Protein AF-0000000074258766 (afdb_homodimer)

Nearest PDB structures (foldseek):
  2ge3-assembly1_B  TM=8.008E-01  e=1.161E-14  Agrobacterium tumefaciens
  1yr0-assembly2_D  TM=7.603E-01  e=9.875E-13  Agrobacterium fabrum str. C58
  1vhs-assembly1_A  TM=7.770E-01  e=6.872E-12  Bacillus subtilis
  2j8n-assembly1_A  TM=7.450E-01  e=6.456E-12  Pseudomonas aeruginosa
  4j3g-assembly2_C  TM=7.418E-01  e=1.651E-11  Brucella abortus 2308

Structure (mmCIF, N/CA/C/O backbone):
data_AF-0000000074258766-model_v1
#
loop_
_entity.id
_entity.type
_entity.pdbx_description
1 polymer 'GNAT family N-acetyltransferase'
#
loop_
_atom_site.group_PDB
_atom_site.id
_atom_site.type_symbol
_atom_site.label_atom_id
_atom_site.label_alt_id
_atom_site.label_comp_id
_atom_site.label_asym_id
_atom_site.label_entity_id
_atom_site.label_seq_id
_atom_site.pdbx_PDB_ins_code
_atom_site.Cartn_x
_atom_site.Cartn_y
_atom_site.Cartn_z
_atom_site.occupancy
_atom_site.B_iso_or_equiv
_atom_site.auth_seq_id
_atom_site.auth_comp_id
_atom_site.auth_asym_id
_atom_site.auth_atom_id
_atom_site.pdbx_PDB_model_num
ATOM 1 N N . MET A 1 1 ? 14.023 29.953 5.438 1 20.39 1 MET A N 1
ATOM 2 C CA . MET A 1 1 ? 13.367 28.719 5.035 1 20.39 1 MET A CA 1
ATOM 3 C C . MET A 1 1 ? 14.32 27.531 5.184 1 20.39 1 MET A C 1
ATOM 5 O O . MET A 1 1 ? 15.219 27.344 4.363 1 20.39 1 MET A O 1
ATOM 9 N N . GLU A 1 2 ? 14.641 27.109 6.352 1 24.05 2 GLU A N 1
ATOM 10 C CA . GLU A 1 2 ? 15.797 26.328 6.801 1 24.05 2 GLU A CA 1
ATOM 11 C C . GLU A 1 2 ? 15.68 24.875 6.383 1 24.05 2 GLU A C 1
ATOM 13 O O . GLU A 1 2 ? 14.617 24.266 6.512 1 24.05 2 GLU A O 1
ATOM 18 N N . THR A 1 3 ? 16.234 24.438 5.297 1 26.34 3 THR A N 1
ATOM 19 C CA . THR A 1 3 ? 16.484 23.172 4.633 1 26.34 3 THR A CA 1
ATOM 20 C C . THR A 1 3 ? 16.531 22.031 5.648 1 26.34 3 THR A C 1
ATOM 22 O O . THR A 1 3 ? 17.344 22.047 6.57 1 26.34 3 THR A O 1
ATOM 25 N N . ILE A 1 4 ? 15.5 21.547 6.035 1 32.81 4 ILE A N 1
ATOM 26 C CA . ILE A 1 4 ? 15.805 20.516 7.023 1 32.81 4 ILE A CA 1
ATOM 27 C C . ILE A 1 4 ? 16.969 19.656 6.543 1 32.81 4 ILE A C 1
ATOM 29 O O . ILE A 1 4 ? 16.875 18.984 5.52 1 32.81 4 ILE A O 1
ATOM 33 N N . GLU A 1 5 ? 18.062 20 6.602 1 34.59 5 GLU A N 1
ATOM 34 C CA . GLU A 1 5 ? 19.375 19.438 6.332 1 34.59 5 GLU A CA 1
ATOM 35 C C . GLU A 1 5 ? 19.438 17.953 6.719 1 34.59 5 GLU A C 1
ATOM 37 O O . GLU A 1 5 ? 19.047 17.578 7.832 1 34.59 5 GLU A O 1
ATOM 42 N N . ARG A 1 6 ? 19.016 17 5.832 1 37.69 6 ARG A N 1
ATOM 43 C CA . ARG A 1 6 ? 19.547 15.695 6.23 1 37.69 6 ARG A CA 1
ATOM 44 C C . ARG A 1 6 ? 20.75 15.859 7.152 1 37.69 6 ARG A C 1
ATOM 46 O O . ARG A 1 6 ? 21.625 16.688 6.898 1 37.69 6 ARG A O 1
ATOM 53 N N . PRO A 1 7 ? 20.469 15.406 8.383 1 43.44 7 PRO A N 1
ATOM 54 C CA . PRO A 1 7 ? 21.656 15.641 9.219 1 43.44 7 PRO A CA 1
ATOM 55 C C . PRO A 1 7 ? 22.953 15.266 8.523 1 43.44 7 PRO A C 1
ATOM 57 O O . PRO A 1 7 ? 23 14.289 7.77 1 43.44 7 PRO A O 1
ATOM 60 N N . THR A 1 8 ? 23.531 16.094 7.758 1 48.19 8 THR A N 1
ATOM 61 C CA . THR A 1 8 ? 24.922 15.828 7.434 1 48.19 8 THR A CA 1
ATOM 62 C C . THR A 1 8 ? 25.672 15.297 8.648 1 48.19 8 THR A C 1
ATOM 64 O O . THR A 1 8 ? 25.797 15.992 9.664 1 48.19 8 THR A O 1
ATOM 67 N N . PHE A 1 9 ? 25.547 13.93 8.734 1 55.12 9 PHE A N 1
ATOM 68 C CA . PHE A 1 9 ? 26.25 13.359 9.883 1 55.12 9 PHE A CA 1
ATOM 69 C C . PHE A 1 9 ? 27.75 13.344 9.633 1 55.12 9 PHE A C 1
ATOM 71 O O . PHE A 1 9 ? 28.203 12.891 8.586 1 55.12 9 PHE A O 1
ATOM 78 N N . GLU A 1 10 ? 28.422 14.078 10.266 1 61.06 10 GLU A N 1
ATOM 79 C CA . GLU A 1 10 ? 29.875 14.078 10.227 1 61.06 10 GLU A CA 1
ATOM 80 C C . GLU A 1 10 ? 30.438 12.758 10.734 1 61.06 10 GLU A C 1
ATOM 82 O O . GLU A 1 10 ? 31.609 12.438 10.5 1 61.06 10 GLU A O 1
ATOM 87 N N . SER A 1 11 ? 29.578 11.922 11.422 1 72.25 11 SER A N 1
ATOM 88 C CA . SER A 1 11 ? 29.969 10.648 12.016 1 72.25 11 SER A CA 1
ATOM 89 C C . SER A 1 11 ? 29.141 9.5 11.461 1 72.25 11 SER A C 1
ATOM 91 O O . SER A 1 11 ? 27.922 9.617 11.336 1 72.25 11 SER A O 1
ATOM 93 N N . GLU A 1 12 ? 29.812 8.633 11.031 1 76.81 12 GLU A N 1
ATOM 94 C CA . GLU A 1 12 ? 29.141 7.434 10.539 1 76.81 12 GLU A CA 1
ATOM 95 C C . GLU A 1 12 ? 28.25 6.824 11.617 1 76.81 12 GLU A C 1
ATOM 97 O O . GLU A 1 12 ? 27.141 6.355 11.32 1 76.81 12 GLU A O 1
ATOM 102 N N . ALA A 1 13 ? 28.719 6.82 12.867 1 78.5 13 ALA A N 1
ATOM 103 C CA . ALA A 1 13 ? 27.922 6.281 13.969 1 78.5 13 ALA A CA 1
ATOM 104 C C . ALA A 1 13 ? 26.625 7.059 14.156 1 78.5 13 ALA A C 1
ATOM 106 O O . ALA A 1 13 ? 25.578 6.469 14.383 1 78.5 13 ALA A O 1
ATOM 107 N N . ARG A 1 14 ? 26.625 8.336 14.016 1 78 14 ARG A N 1
ATOM 108 C CA . ARG A 1 14 ? 25.438 9.172 14.164 1 78 14 ARG A CA 1
ATOM 109 C C . ARG A 1 14 ? 24.422 8.883 13.07 1 78 14 ARG A C 1
ATOM 111 O O . ARG A 1 14 ? 23.219 8.773 13.344 1 78 14 ARG A O 1
ATOM 118 N N . LYS A 1 15 ? 25 8.828 11.977 1 75 15 LYS A N 1
ATOM 119 C CA . LYS A 1 15 ? 24.156 8.492 10.828 1 75 15 LYS A CA 1
ATOM 120 C C . LYS A 1 15 ? 23.438 7.164 11.055 1 75 15 LYS A C 1
ATOM 122 O O . LYS A 1 15 ? 22.219 7.082 10.891 1 75 15 LYS A O 1
ATOM 127 N N . ARG A 1 16 ? 24.156 6.219 11.406 1 77.56 16 ARG A N 1
ATOM 128 C CA . ARG A 1 16 ? 23.594 4.887 11.617 1 77.56 16 ARG A CA 1
ATOM 129 C C . ARG A 1 16 ? 22.594 4.891 12.758 1 77.56 16 ARG A C 1
ATOM 131 O O . ARG A 1 16 ? 21.547 4.223 12.68 1 77.56 16 ARG A O 1
ATOM 138 N N . MET A 1 17 ? 22.906 5.641 13.867 1 76.69 17 MET A N 1
ATOM 139 C CA . MET A 1 17 ? 22 5.762 15.008 1 76.69 17 MET A CA 1
ATOM 140 C C . MET A 1 17 ? 20.656 6.348 14.594 1 76.69 17 MET A C 1
ATOM 142 O O . MET A 1 17 ? 19.609 5.785 14.906 1 76.69 17 MET A O 1
ATOM 146 N N . TYR A 1 18 ? 20.797 7.441 13.891 1 72.62 18 TYR A N 1
ATOM 147 C CA . TYR A 1 18 ? 19.562 8.109 13.453 1 72.62 18 TYR A CA 1
ATOM 148 C C . TYR A 1 18 ? 18.766 7.227 12.508 1 72.62 18 TYR A C 1
ATOM 150 O O . TYR A 1 18 ? 17.547 7.078 12.664 1 72.62 18 TYR A O 1
ATOM 158 N N . GLU A 1 19 ? 19.5 6.664 11.656 1 67.44 19 GLU A N 1
ATOM 159 C CA . GLU A 1 19 ? 18.844 5.828 10.648 1 67.44 19 GLU A CA 1
ATOM 160 C C . GLU A 1 19 ? 18.156 4.629 11.297 1 67.44 19 GLU A C 1
ATOM 162 O O . GLU A 1 19 ? 17.062 4.234 10.875 1 67.44 19 GLU A O 1
ATOM 167 N N . TYR A 1 20 ? 18.844 4.066 12.273 1 70.44 20 TYR A N 1
ATOM 168 C CA . TYR A 1 20 ? 18.234 2.934 12.969 1 70.44 20 TYR A CA 1
ATOM 169 C C . TYR A 1 20 ? 16.938 3.338 13.641 1 70.44 20 TYR A C 1
ATOM 171 O O . TYR A 1 20 ? 15.914 2.654 13.492 1 70.44 20 TYR A O 1
ATOM 179 N N . VAL A 1 21 ? 17 4.441 14.375 1 71.56 21 VAL A N 1
ATOM 180 C CA . VAL A 1 21 ? 15.805 4.891 15.078 1 71.56 21 VAL A CA 1
ATOM 181 C C . VAL A 1 21 ? 14.719 5.273 14.07 1 71.56 21 VAL A C 1
ATOM 183 O O . VAL A 1 21 ? 13.539 4.961 14.266 1 71.56 21 VAL A O 1
ATOM 186 N N . GLU A 1 22 ? 15.219 5.93 13.125 1 61.75 22 GLU A N 1
ATOM 187 C CA . GLU A 1 22 ? 14.297 6.363 12.078 1 61.75 22 GLU A CA 1
ATOM 188 C C . GLU A 1 22 ? 13.617 5.168 11.406 1 61.75 22 GLU A C 1
ATOM 190 O O . GLU A 1 22 ? 12.406 5.172 11.203 1 61.75 22 GLU A O 1
ATOM 195 N N . ARG A 1 23 ? 14.391 4.168 11.172 1 57.69 23 ARG A N 1
ATOM 196 C CA . ARG A 1 23 ? 13.93 2.961 10.492 1 57.69 23 ARG A CA 1
ATOM 197 C C . ARG A 1 23 ? 12.977 2.166 11.375 1 57.69 23 ARG A C 1
ATOM 199 O O . ARG A 1 23 ? 12.039 1.542 10.883 1 57.69 23 ARG A O 1
ATOM 206 N N . HIS A 1 24 ? 13.211 2.232 12.656 1 58.94 24 HIS A N 1
ATOM 207 C CA . HIS A 1 24 ? 12.477 1.389 13.594 1 58.94 24 HIS A CA 1
ATOM 208 C C . HIS A 1 24 ? 11.414 2.186 14.344 1 58.94 24 HIS A C 1
ATOM 210 O O . HIS A 1 24 ? 10.664 1.628 15.148 1 58.94 24 HIS A O 1
ATOM 216 N N . GLY A 1 25 ? 11.297 3.5 13.898 1 57.03 25 GLY A N 1
ATOM 217 C CA . GLY A 1 25 ? 10.406 4.395 14.617 1 57.03 25 GLY A CA 1
ATOM 218 C C . GLY A 1 25 ? 10.898 4.742 16 1 57.03 25 GLY A C 1
ATOM 219 O O . GLY A 1 25 ? 10.914 5.91 16.391 1 57.03 25 GLY A O 1
ATOM 220 N N . THR A 1 26 ? 11.133 3.695 16.672 1 63.62 26 THR A N 1
ATOM 221 C CA . THR A 1 26 ? 11.727 3.828 18 1 63.62 26 THR A CA 1
ATOM 222 C C . THR A 1 26 ? 12.82 2.785 18.203 1 63.62 26 THR A C 1
ATOM 224 O O . THR A 1 26 ? 12.922 1.822 17.438 1 63.62 26 THR A O 1
ATOM 227 N N . ALA A 1 27 ? 13.773 3.104 18.969 1 72.25 27 ALA A N 1
ATOM 228 C CA . ALA A 1 27 ? 14.773 2.127 19.406 1 72.25 27 ALA A CA 1
ATOM 229 C C . ALA A 1 27 ? 15.117 2.297 20.875 1 72.25 27 ALA A C 1
ATOM 231 O O . ALA A 1 27 ? 15.312 3.42 21.344 1 72.25 27 ALA A O 1
ATOM 232 N N . LYS A 1 28 ? 14.938 1.177 21.438 1 76.19 28 LYS A N 1
ATOM 233 C CA . LYS A 1 28 ? 15.484 1.252 22.797 1 76.19 28 LYS A CA 1
ATOM 234 C C . LYS A 1 28 ? 16.984 1.559 22.766 1 76.19 28 LYS A C 1
ATOM 236 O O . LYS A 1 28 ? 17.703 1.058 21.891 1 76.19 28 LYS A O 1
ATOM 241 N N . ARG A 1 29 ? 17.422 2.48 23.734 1 79.31 29 ARG A N 1
ATOM 242 C CA . ARG A 1 29 ? 18.797 2.924 23.781 1 79.31 29 ARG A CA 1
ATOM 243 C C . ARG A 1 29 ? 19.766 1.735 23.797 1 79.31 29 ARG A C 1
ATOM 245 O O . ARG A 1 29 ? 20.766 1.726 23.078 1 79.31 29 ARG A O 1
ATOM 252 N N . HIS A 1 30 ? 19.469 0.638 24.594 1 78 30 HIS A N 1
ATOM 253 C CA . HIS A 1 30 ? 20.391 -0.478 24.734 1 78 30 HIS A CA 1
ATOM 254 C C . HIS A 1 30 ? 20.422 -1.335 23.469 1 78 30 HIS A C 1
ATOM 256 O O . HIS A 1 30 ? 21.453 -1.898 23.125 1 78 30 HIS A O 1
ATOM 262 N N . VAL A 1 31 ? 19.328 -1.489 22.797 1 76.62 31 VAL A N 1
ATOM 263 C CA . VAL A 1 31 ? 19.266 -2.215 21.531 1 76.62 31 VAL A CA 1
ATOM 264 C C . VAL A 1 31 ? 20.094 -1.475 20.484 1 76.62 31 VAL A C 1
ATOM 266 O O . VAL A 1 31 ? 20.859 -2.092 19.734 1 76.62 31 VAL A O 1
ATOM 269 N N . LEU A 1 32 ? 19.875 -0.149 20.422 1 78.94 32 LEU A N 1
ATOM 270 C CA . LEU A 1 32 ? 20.578 0.67 19.453 1 78.94 32 LEU A CA 1
ATOM 271 C C . LEU A 1 32 ? 22.094 0.606 19.688 1 78.94 32 LEU A C 1
ATOM 273 O O . LEU A 1 32 ? 22.875 0.579 18.734 1 78.94 32 LEU A O 1
ATOM 277 N N . LEU A 1 33 ? 22.5 0.566 20.906 1 80.44 33 LEU A N 1
ATOM 278 C CA . LEU A 1 33 ? 23.906 0.435 21.266 1 80.44 33 LEU A CA 1
ATOM 279 C C . LEU A 1 33 ? 24.484 -0.881 20.75 1 80.44 33 LEU A C 1
ATOM 281 O O . LEU A 1 33 ? 25.594 -0.917 20.219 1 80.44 33 LEU A O 1
ATOM 285 N N . ASP A 1 34 ? 23.688 -1.931 20.75 1 78.44 34 ASP A N 1
ATOM 286 C CA . ASP A 1 34 ? 24.125 -3.242 20.297 1 78.44 34 ASP A CA 1
ATOM 287 C C . ASP A 1 34 ? 24.203 -3.291 18.766 1 78.44 34 ASP A C 1
ATOM 289 O O . ASP A 1 34 ? 25.109 -3.898 18.203 1 78.44 34 ASP A O 1
ATOM 293 N N . VAL A 1 35 ? 23.312 -2.594 18.172 1 76.56 35 VAL A N 1
ATOM 294 C CA . VAL A 1 35 ? 23.203 -2.617 16.719 1 76.56 35 VAL A CA 1
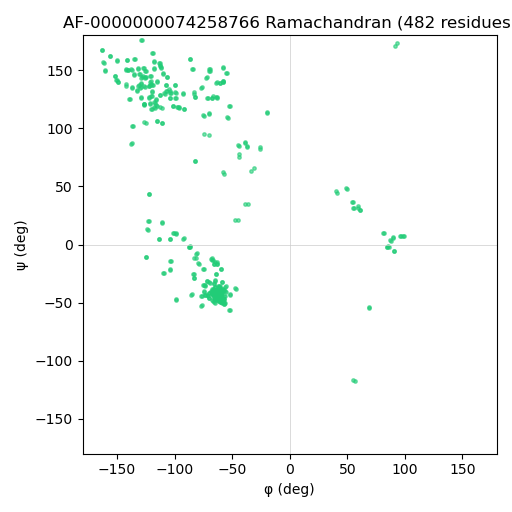ATOM 295 C C . VAL A 1 35 ? 24.344 -1.808 16.094 1 76.56 35 VAL A C 1
ATOM 297 O O . VAL A 1 35 ? 24.891 -2.195 15.062 1 76.56 35 VAL A O 1
ATOM 300 N N . LEU A 1 36 ? 24.703 -0.678 16.625 1 79.38 36 LEU A N 1
ATOM 301 C CA . LEU A 1 36 ? 25.656 0.264 16.031 1 79.38 36 LEU A CA 1
ATOM 302 C C . LEU A 1 36 ? 27.094 -0.172 16.297 1 79.38 36 LEU A C 1
ATOM 304 O O . LEU A 1 36 ? 28.016 0.266 15.602 1 79.38 36 LEU A O 1
ATOM 308 N N . SER A 1 37 ? 27.234 -1.239 17.156 1 77.44 37 SER A N 1
ATOM 309 C CA . SER A 1 37 ? 28.562 -1.758 17.484 1 77.44 37 SER A CA 1
ATOM 310 C C . SER A 1 37 ? 29.562 -0.625 17.688 1 77.44 37 SER A C 1
ATOM 312 O O . SER A 1 37 ? 30.656 -0.65 17.109 1 77.44 37 SER A O 1
ATOM 314 N N . VAL A 1 38 ? 29.312 0.449 18.375 1 81.69 38 VAL A N 1
ATOM 315 C CA . VAL A 1 38 ? 30.203 1.545 18.766 1 81.69 38 VAL A CA 1
ATOM 316 C C . VAL A 1 38 ? 30.391 1.537 20.281 1 81.69 38 VAL A C 1
ATOM 318 O O . VAL A 1 38 ? 29.688 0.835 21 1 81.69 38 VAL A O 1
ATOM 321 N N . SER A 1 39 ? 31.531 2.121 20.75 1 83.81 39 SER A N 1
ATOM 322 C CA . SER A 1 39 ? 31.75 2.205 22.188 1 83.81 39 SER A CA 1
ATOM 323 C C . SER A 1 39 ? 30.625 2.957 22.875 1 83.81 39 SER A C 1
ATOM 325 O O . SER A 1 39 ? 29.938 3.76 22.25 1 83.81 39 SER A O 1
ATOM 327 N N . SER A 1 40 ? 30.406 2.627 24.172 1 84.06 40 SER A N 1
ATOM 328 C CA . SER A 1 40 ? 29.391 3.307 24.953 1 84.06 40 SER A CA 1
ATOM 329 C C . SER A 1 40 ? 29.609 4.816 24.969 1 84.06 40 SER A C 1
ATOM 331 O O . SER A 1 40 ? 28.656 5.594 24.938 1 84.06 40 SER A O 1
ATOM 333 N N . GLU A 1 41 ? 30.844 5.188 25 1 83.5 41 GLU A N 1
ATOM 334 C CA . GLU A 1 41 ? 31.188 6.605 24.984 1 83.5 41 GLU A CA 1
ATOM 335 C C . GLU A 1 41 ? 30.812 7.262 23.672 1 83.5 41 GLU A C 1
ATOM 337 O O . GLU A 1 41 ? 30.219 8.344 23.656 1 83.5 41 GLU A O 1
ATOM 342 N N . GLU A 1 42 ? 31.188 6.645 22.578 1 83 42 GLU A N 1
ATOM 343 C CA . GLU A 1 42 ? 30.828 7.156 21.25 1 83 42 GLU A CA 1
ATOM 344 C C . GLU A 1 42 ? 29.312 7.199 21.078 1 83 42 GLU A C 1
ATOM 346 O O . GLU A 1 42 ? 28.781 8.172 20.531 1 83 42 GLU A O 1
ATOM 351 N N . PHE A 1 43 ? 28.672 6.172 21.531 1 87.5 43 PHE A N 1
ATOM 352 C CA . PHE A 1 43 ? 27.219 6.098 21.422 1 87.5 43 PHE A CA 1
ATOM 353 C C . PHE A 1 43 ? 26.562 7.285 22.125 1 87.5 43 PHE A C 1
ATOM 355 O O . PHE A 1 43 ? 25.703 7.949 21.547 1 87.5 43 PHE A O 1
ATOM 362 N N . ARG A 1 44 ? 26.984 7.527 23.344 1 84.69 44 ARG A N 1
ATOM 363 C CA . ARG A 1 44 ? 26.422 8.617 24.141 1 84.69 44 ARG A CA 1
ATOM 364 C C . ARG A 1 44 ? 26.672 9.969 23.469 1 84.69 44 ARG A C 1
ATOM 366 O O . ARG A 1 44 ? 25.781 10.82 23.422 1 84.69 44 ARG A O 1
ATOM 373 N N . ALA A 1 45 ? 27.844 10.141 23.016 1 83.94 45 ALA A N 1
ATOM 374 C CA . ALA A 1 45 ? 28.188 11.406 22.375 1 83.94 45 ALA A CA 1
ATOM 375 C C . ALA A 1 45 ? 27.344 11.648 21.141 1 83.94 45 ALA A C 1
ATOM 377 O O . ALA A 1 45 ? 26.797 12.742 20.953 1 83.94 45 ALA A O 1
ATOM 378 N N . GLU A 1 46 ? 27.234 10.609 20.328 1 82.81 46 GLU A N 1
ATOM 379 C CA . GLU A 1 46 ? 26.484 10.727 19.078 1 82.81 46 GLU A CA 1
ATOM 380 C C . GLU A 1 46 ? 25 10.891 19.359 1 82.81 46 GLU A C 1
ATOM 382 O O . GLU A 1 46 ? 24.312 11.648 18.672 1 82.81 46 GLU A O 1
ATOM 387 N N . LEU A 1 47 ? 24.5 10.156 20.328 1 83.75 47 LEU A N 1
ATOM 388 C CA . LEU A 1 47 ? 23.094 10.281 20.703 1 83.75 47 LEU A CA 1
ATOM 389 C C . LEU A 1 47 ? 22.797 11.68 21.234 1 83.75 47 LEU A C 1
ATOM 391 O O . LEU A 1 47 ? 21.766 12.273 20.875 1 83.75 47 LEU A O 1
ATOM 395 N N . ASP A 1 48 ? 23.641 12.156 22.078 1 80.94 48 ASP A N 1
ATOM 396 C CA . ASP A 1 48 ? 23.469 13.5 22.609 1 80.94 48 ASP A CA 1
ATOM 397 C C . ASP A 1 48 ? 23.422 14.547 21.5 1 80.94 48 ASP A C 1
ATOM 399 O O . ASP A 1 48 ? 22.625 15.484 21.562 1 80.94 48 ASP A O 1
ATOM 403 N N . LEU A 1 49 ? 24.25 14.344 20.531 1 75.31 49 LEU A N 1
ATOM 404 C CA . LEU A 1 49 ? 24.25 15.273 19.406 1 75.31 49 LEU A CA 1
ATOM 405 C C . LEU A 1 49 ? 22.938 15.195 18.625 1 75.31 49 LEU A C 1
ATOM 407 O O . LEU A 1 49 ? 22.375 16.219 18.25 1 75.31 49 LEU A O 1
ATOM 411 N N . LEU A 1 50 ? 22.547 14.016 18.406 1 76.12 50 LEU A N 1
ATOM 412 C CA . LEU A 1 50 ? 21.281 13.844 17.672 1 76.12 50 LEU A CA 1
ATOM 413 C C . LEU A 1 50 ? 20.125 14.461 18.438 1 76.12 50 LEU A C 1
ATOM 415 O O . LEU A 1 50 ? 19.219 15.055 17.844 1 76.12 50 LEU A O 1
ATOM 419 N N . LYS A 1 51 ? 20.172 14.344 19.734 1 74.94 51 LYS A N 1
ATOM 420 C CA . LYS A 1 51 ? 19.125 14.922 20.562 1 74.94 51 LYS A CA 1
ATOM 421 C C . LYS A 1 51 ? 19.203 16.438 20.609 1 74.94 51 LYS A C 1
ATOM 423 O O . LYS A 1 51 ? 18.203 17.141 20.484 1 74.94 51 LYS A O 1
ATOM 428 N N . SER A 1 52 ? 20.359 16.844 20.75 1 72.25 52 SER A N 1
ATOM 429 C CA . SER A 1 52 ? 20.562 18.297 20.828 1 72.25 52 SER A CA 1
ATOM 430 C C . SER A 1 52 ? 20.188 18.984 19.516 1 72.25 52 SER A C 1
ATOM 432 O O . SER A 1 52 ? 19.672 20.109 19.531 1 72.25 52 SER A O 1
ATOM 434 N N . LYS A 1 53 ? 20.375 18.234 18.484 1 64 53 LYS A N 1
ATOM 435 C CA . LYS A 1 53 ? 20.062 18.781 17.172 1 64 53 LYS A CA 1
ATOM 436 C C . LYS A 1 53 ? 18.594 18.562 16.828 1 64 53 LYS A C 1
ATOM 438 O O . LYS A 1 53 ? 18.141 18.922 15.734 1 64 53 LYS A O 1
ATOM 443 N N . GLY A 1 54 ? 17.891 17.938 17.656 1 62.06 54 GLY A N 1
ATOM 444 C CA . GLY A 1 54 ? 16.453 17.75 17.516 1 62.06 54 GLY A CA 1
ATOM 445 C C . GLY A 1 54 ? 16.094 16.594 16.594 1 62.06 54 GLY A C 1
ATOM 446 O O . GLY A 1 54 ? 14.961 16.5 16.125 1 62.06 54 GLY A O 1
ATOM 447 N N . TYR A 1 55 ? 17.094 15.859 16.266 1 65.88 55 TYR A N 1
ATOM 448 C CA . TYR A 1 55 ? 16.828 14.75 15.359 1 65.88 55 TYR A CA 1
ATOM 449 C C . TYR A 1 55 ? 16.156 13.594 16.094 1 65.88 55 TYR A C 1
ATOM 451 O O . TYR A 1 55 ? 15.297 12.906 15.539 1 65.88 55 TYR A O 1
ATOM 459 N N . LEU A 1 56 ? 16.672 13.289 17.266 1 69.88 56 LEU A N 1
ATOM 460 C CA . LEU A 1 56 ? 16.109 12.227 18.094 1 69.88 56 LEU A CA 1
ATOM 461 C C . LEU A 1 56 ? 15.672 12.758 19.453 1 69.88 56 LEU A C 1
ATOM 463 O O . LEU A 1 56 ? 16.219 13.75 19.938 1 69.88 56 LEU A O 1
ATOM 467 N N . GLU A 1 57 ? 14.602 12.297 19.875 1 72.62 57 GLU A N 1
ATOM 468 C CA . GLU A 1 57 ? 14.195 12.5 21.266 1 72.62 57 GLU A CA 1
ATOM 469 C C . GLU A 1 57 ? 14.141 11.18 22.016 1 72.62 57 GLU A C 1
ATOM 471 O O . GLU A 1 57 ? 14.086 10.109 21.422 1 72.62 57 GLU A O 1
ATOM 476 N N . GLU A 1 58 ? 14.594 11.227 23.297 1 71.94 58 GLU A N 1
ATOM 477 C CA . GLU A 1 58 ? 14.594 10.031 24.125 1 71.94 58 GLU A CA 1
ATOM 478 C C . GLU A 1 58 ? 13.586 10.156 25.266 1 71.94 58 GLU A C 1
ATOM 480 O O . GLU A 1 58 ? 13.578 11.156 26 1 71.94 58 GLU A O 1
ATOM 485 N N . GLU A 1 59 ? 12.617 9.195 25.188 1 66.69 59 GLU A N 1
ATOM 486 C CA . GLU A 1 59 ? 11.695 9.078 26.297 1 66.69 59 GLU A CA 1
ATOM 487 C C . GLU A 1 59 ? 11.734 7.676 26.906 1 66.69 59 GLU A C 1
ATOM 489 O O . GLU A 1 59 ? 11.469 6.691 26.203 1 66.69 59 GLU A O 1
ATOM 494 N N . GLY A 1 60 ? 12.062 7.566 28.266 1 66.19 60 GLY A N 1
ATOM 495 C CA . GLY A 1 60 ? 12.102 6.289 28.953 1 66.19 60 GLY A CA 1
ATOM 496 C C . GLY A 1 60 ? 13.086 5.309 28.344 1 66.19 60 GLY A C 1
ATOM 497 O O . GLY A 1 60 ? 12.805 4.113 28.25 1 66.19 60 GLY A O 1
ATOM 498 N N . GLY A 1 61 ? 14.07 5.828 27.844 1 73.88 61 GLY A N 1
ATOM 499 C CA . GLY A 1 61 ? 15.094 4.965 27.266 1 73.88 61 GLY A CA 1
ATOM 500 C C . GLY A 1 61 ? 14.805 4.586 25.828 1 73.88 61 GLY A C 1
ATOM 501 O O . GLY A 1 61 ? 15.555 3.82 25.219 1 73.88 61 GLY A O 1
ATOM 502 N N . THR A 1 62 ? 13.695 5.07 25.438 1 75.94 62 THR A N 1
ATOM 503 C CA . THR A 1 62 ? 13.344 4.801 24.047 1 75.94 62 THR A CA 1
ATOM 504 C C . THR A 1 62 ? 13.617 6.02 23.172 1 75.94 62 THR A C 1
ATOM 506 O O . THR A 1 62 ? 13.188 7.129 23.484 1 75.94 62 THR A O 1
ATOM 509 N N . LEU A 1 63 ? 14.523 5.816 22.188 1 74.25 63 LEU A N 1
ATOM 510 C CA . LEU A 1 63 ? 14.859 6.863 21.234 1 74.25 63 LEU A CA 1
ATOM 511 C C . LEU A 1 63 ? 13.836 6.91 20.094 1 74.25 63 LEU A C 1
ATOM 513 O O . LEU A 1 63 ? 13.352 5.867 19.656 1 74.25 63 LEU A O 1
ATOM 517 N N . ARG A 1 64 ? 13.367 8.141 19.875 1 66.62 64 ARG A N 1
ATOM 518 C CA . ARG A 1 64 ? 12.508 8.391 18.719 1 66.62 64 ARG A CA 1
ATOM 519 C C . ARG A 1 64 ? 13.055 9.523 17.859 1 66.62 64 ARG A C 1
ATOM 521 O O . ARG A 1 64 ? 13.812 10.367 18.344 1 66.62 64 ARG A O 1
ATOM 528 N N . VAL A 1 65 ? 12.875 9.375 16.578 1 58.19 65 VAL A N 1
ATOM 529 C CA . VAL A 1 65 ? 13.219 10.539 15.766 1 58.19 65 VAL A CA 1
ATOM 530 C C . VAL A 1 65 ? 12.477 11.766 16.281 1 58.19 65 VAL A C 1
ATOM 532 O O . VAL A 1 65 ? 11.258 11.734 16.469 1 58.19 65 VAL A O 1
ATOM 535 N N . ALA A 1 66 ? 13.234 12.602 16.859 1 53.28 66 ALA A N 1
ATOM 536 C CA . ALA A 1 66 ? 12.633 13.883 17.203 1 53.28 66 ALA A CA 1
ATOM 537 C C . ALA A 1 66 ? 12.055 14.578 15.969 1 53.28 66 ALA A C 1
ATOM 539 O O . ALA A 1 66 ? 12.781 14.836 15 1 53.28 66 ALA A O 1
ATOM 540 N N . LEU A 1 67 ? 11.102 13.992 15.289 1 47.41 67 LEU A N 1
ATOM 541 C CA . LEU A 1 67 ? 10.539 14.688 14.133 1 47.41 67 LEU A CA 1
ATOM 542 C C . LEU A 1 67 ? 10.586 16.203 14.336 1 47.41 67 LEU A C 1
ATOM 544 O O . LEU A 1 67 ? 9.883 16.734 15.188 1 47.41 67 LEU A O 1
ATOM 548 N N . ASP A 1 68 ? 11.625 16.75 14.391 1 46.59 68 ASP A N 1
ATOM 549 C CA . ASP A 1 68 ? 11.43 18.141 13.984 1 46.59 68 ASP A CA 1
ATOM 550 C C . ASP A 1 68 ? 10.617 18.234 12.695 1 46.59 68 ASP A C 1
ATOM 552 O O . ASP A 1 68 ? 11.18 18.359 11.609 1 46.59 68 ASP A O 1
ATOM 556 N N . ALA A 1 69 ? 9.852 17.156 12.367 1 50.22 69 ALA A N 1
ATOM 557 C CA . ALA A 1 69 ? 8.984 17.281 11.203 1 50.22 69 ALA A CA 1
ATOM 558 C C . ALA A 1 69 ? 8.406 18.688 11.102 1 50.22 69 ALA A C 1
ATOM 560 O O . ALA A 1 69 ? 7.398 18.906 10.422 1 50.22 69 ALA A O 1
ATOM 561 N N . GLY A 1 70 ? 9.172 19.5 11.477 1 53.66 70 GLY A N 1
ATOM 562 C CA . GLY A 1 70 ? 8.961 20.922 11.266 1 53.66 70 GLY A CA 1
ATOM 563 C C . GLY A 1 70 ? 8.234 21.594 12.414 1 53.66 70 GLY A C 1
ATOM 564 O O . GLY A 1 70 ? 7.953 20.953 13.438 1 53.66 70 GLY A O 1
ATOM 565 N N . SER A 1 71 ? 8.172 22.953 12.367 1 62.66 71 SER A N 1
ATOM 566 C CA . SER A 1 71 ? 7.711 24.031 13.227 1 62.66 71 SER A CA 1
ATOM 567 C C . SER A 1 71 ? 6.203 23.953 13.445 1 62.66 71 SER A C 1
ATOM 569 O O . SER A 1 71 ? 5.477 23.406 12.617 1 62.66 71 SER A O 1
ATOM 571 N N . VAL A 1 72 ? 5.859 23.953 14.672 1 76.25 72 VAL A N 1
ATOM 572 C CA . VAL A 1 72 ? 4.477 24.297 14.992 1 76.25 72 VAL A CA 1
ATOM 573 C C . VAL A 1 72 ? 4.113 25.625 14.328 1 76.25 72 VAL A C 1
ATOM 575 O O . VAL A 1 72 ? 4.836 26.609 14.469 1 76.25 72 VAL A O 1
ATOM 578 N N . GLU A 1 73 ? 3.143 25.5 13.492 1 86.12 73 GLU A N 1
ATOM 579 C CA . GLU A 1 73 ? 2.627 26.719 12.852 1 86.12 73 GLU A CA 1
ATOM 580 C C . GLU A 1 73 ? 1.264 27.094 13.422 1 86.12 73 GLU A C 1
ATOM 582 O O . GLU A 1 73 ? 0.397 26.234 13.602 1 86.12 73 GLU A O 1
ATOM 587 N N . GLU A 1 74 ? 1.208 28.344 13.734 1 90.06 74 GLU A N 1
ATOM 588 C CA . GLU A 1 74 ? -0.05 28.859 14.266 1 90.06 74 GLU A CA 1
ATOM 589 C C . GLU A 1 74 ? -0.763 29.734 13.242 1 90.06 74 GLU A C 1
ATOM 591 O O . GLU A 1 74 ? -0.127 30.531 12.555 1 90.06 74 GLU A O 1
ATOM 596 N N . TYR A 1 75 ? -2.082 29.484 13.203 1 91.44 75 TYR A N 1
ATOM 597 C CA . TYR A 1 75 ? -2.896 30.25 12.258 1 91.44 75 TYR A CA 1
ATOM 598 C C . TYR A 1 75 ? -4.137 30.812 12.938 1 91.44 75 TYR A C 1
ATOM 600 O O . TYR A 1 75 ? -4.59 30.281 13.953 1 91.44 75 TYR A O 1
ATOM 608 N N . GLU A 1 76 ? -4.543 31.953 12.352 1 91.25 76 GLU A N 1
ATOM 609 C CA . GLU A 1 76 ? -5.812 32.562 12.75 1 91.25 76 GLU A CA 1
ATOM 610 C C . GLU A 1 76 ? -6.711 32.812 11.539 1 91.25 76 GLU A C 1
ATOM 612 O O . GLU A 1 76 ? -6.273 33.375 10.539 1 91.25 76 GLU A O 1
ATOM 617 N N . ALA A 1 77 ? -7.84 32.219 11.562 1 87.5 77 ALA A N 1
ATOM 618 C CA . ALA A 1 77 ? -8.844 32.438 10.523 1 87.5 77 ALA A CA 1
ATOM 619 C C . ALA A 1 77 ? -10.172 32.875 11.125 1 87.5 77 ALA A C 1
ATOM 621 O O . ALA A 1 77 ? -10.953 32.031 11.594 1 87.5 77 ALA A O 1
ATOM 622 N N . GLY A 1 78 ? -10.422 34.094 10.977 1 86.06 78 GLY A N 1
ATOM 623 C CA . GLY A 1 78 ? -11.578 34.625 11.664 1 86.06 78 GLY A CA 1
ATOM 624 C C . GLY A 1 78 ? -11.531 34.406 13.164 1 86.06 78 GLY A C 1
ATOM 625 O O . GLY A 1 78 ? -10.578 34.812 13.828 1 86.06 78 GLY A O 1
ATOM 626 N N . ASP A 1 79 ? -12.562 33.625 13.594 1 87.38 79 ASP A N 1
ATOM 627 C CA . ASP A 1 79 ? -12.688 33.406 15.031 1 87.38 79 ASP A CA 1
ATOM 628 C C . ASP A 1 79 ? -12.086 32.062 15.43 1 87.38 79 ASP A C 1
ATOM 630 O O . ASP A 1 79 ? -12.25 31.609 16.562 1 87.38 79 ASP A O 1
ATOM 634 N N . VAL A 1 80 ? -11.445 31.547 14.469 1 91.56 80 VAL A N 1
ATOM 635 C CA . VAL A 1 80 ? -10.898 30.234 14.781 1 91.56 80 VAL A CA 1
ATOM 636 C C . VAL A 1 80 ? -9.375 30.281 14.742 1 91.56 80 VAL A C 1
ATOM 638 O O . VAL A 1 80 ? -8.781 30.781 13.781 1 91.56 80 VAL A O 1
ATOM 641 N N . GLU A 1 81 ? -8.766 29.859 15.883 1 94.94 81 GLU A N 1
ATOM 642 C CA . GLU A 1 81 ? -7.324 29.656 15.961 1 94.94 81 GLU A CA 1
ATOM 643 C C . GLU A 1 81 ? -6.965 28.172 15.898 1 94.94 81 GLU A C 1
ATOM 645 O O . GLU A 1 81 ? -7.586 27.359 16.578 1 94.94 81 GLU A O 1
ATOM 650 N N . PHE A 1 82 ? -6 27.906 15 1 95.62 82 PHE A N 1
ATOM 651 C CA . PHE A 1 82 ? -5.613 26.5 14.938 1 95.62 82 PHE A CA 1
ATOM 652 C C . PHE A 1 82 ? -4.105 26.359 14.75 1 95.62 82 PHE A C 1
ATOM 654 O O . PHE A 1 82 ? -3.432 27.328 14.375 1 95.62 82 PHE A O 1
ATOM 661 N N . THR A 1 83 ? -3.617 25.141 15.133 1 93.94 83 THR A N 1
ATOM 662 C CA . THR A 1 83 ? -2.199 24.812 15.062 1 93.94 83 THR A CA 1
ATOM 663 C C . THR A 1 83 ? -1.964 23.641 14.125 1 93.94 83 THR A C 1
ATOM 665 O O . THR A 1 83 ? -2.738 22.672 14.125 1 93.94 83 THR A O 1
ATOM 668 N N . ILE A 1 84 ? -0.899 23.75 13.289 1 93.75 84 ILE A N 1
ATOM 669 C CA . ILE A 1 84 ? -0.442 22.609 12.492 1 93.75 84 ILE A CA 1
ATOM 670 C C . ILE A 1 84 ? 0.935 22.156 12.977 1 93.75 84 ILE A C 1
ATOM 672 O O . ILE A 1 84 ? 1.854 22.984 13.094 1 93.75 84 ILE A O 1
ATOM 676 N N . ARG A 1 85 ? 1.023 20.891 13.234 1 89.94 85 ARG A N 1
ATOM 677 C CA . ARG A 1 85 ? 2.256 20.359 13.797 1 89.94 85 ARG A CA 1
ATOM 678 C C . ARG A 1 85 ? 2.398 18.875 13.484 1 89.94 85 ARG A C 1
ATOM 680 O O . ARG A 1 85 ? 1.429 18.219 13.086 1 89.94 85 ARG A O 1
ATOM 687 N N . PRO A 1 86 ? 3.6 18.391 13.617 1 87.56 86 PRO A N 1
ATOM 688 C CA . PRO A 1 86 ? 3.738 16.938 13.531 1 87.56 86 PRO A CA 1
ATOM 689 C C . PRO A 1 86 ? 2.895 16.203 14.57 1 87.56 86 PRO A C 1
ATOM 691 O O . PRO A 1 86 ? 2.758 16.656 15.703 1 87.56 86 PRO A O 1
ATOM 694 N N . ALA A 1 87 ? 2.326 15.117 14.078 1 89.94 87 ALA A N 1
ATOM 695 C CA . ALA A 1 87 ? 1.522 14.312 15 1 89.94 87 ALA A CA 1
ATOM 696 C C . ALA A 1 87 ? 2.4 13.617 16.031 1 89.94 87 ALA A C 1
ATOM 698 O O . ALA A 1 87 ? 3.57 13.328 15.773 1 89.94 87 ALA A O 1
ATOM 699 N N . ARG A 1 88 ? 1.79 13.414 17.156 1 82.06 88 ARG A N 1
ATOM 700 C CA . ARG A 1 88 ? 2.398 12.656 18.25 1 82.06 88 ARG A CA 1
ATOM 701 C C . ARG A 1 88 ? 1.565 11.422 18.594 1 82.06 88 ARG A C 1
ATOM 703 O O . ARG A 1 88 ? 0.419 11.305 18.156 1 82.06 88 ARG A O 1
ATOM 710 N N . GLN A 1 89 ? 2.258 10.562 19.344 1 82.12 89 GLN A N 1
ATOM 711 C CA . GLN A 1 89 ? 1.545 9.344 19.734 1 82.12 89 GLN A CA 1
ATOM 712 C C . GLN A 1 89 ? 0.285 9.68 20.531 1 82.12 89 GLN A C 1
ATOM 714 O O . GLN A 1 89 ? -0.728 8.984 20.406 1 82.12 89 GLN A O 1
ATOM 719 N N . ASP A 1 90 ? 0.325 10.727 21.266 1 86.06 90 ASP A N 1
ATOM 720 C CA . ASP A 1 90 ? -0.816 11.133 22.078 1 86.06 90 ASP A CA 1
ATOM 721 C C . ASP A 1 90 ? -1.987 11.57 21.203 1 86.06 90 ASP A C 1
ATOM 723 O O . ASP A 1 90 ? -3.117 11.688 21.688 1 86.06 90 ASP A O 1
ATOM 727 N N . ASP A 1 91 ? -1.743 11.773 19.969 1 91.44 91 ASP A N 1
ATOM 728 C CA . ASP A 1 91 ? -2.781 12.203 19.031 1 91.44 91 ASP A CA 1
ATOM 729 C C . ASP A 1 91 ? -3.52 11.016 18.438 1 91.44 91 ASP A C 1
ATOM 731 O O . ASP A 1 91 ? -4.477 11.18 17.672 1 91.44 91 ASP A O 1
ATOM 735 N N . PHE A 1 92 ? -3.127 9.859 18.797 1 89.62 92 PHE A N 1
ATOM 736 C CA . PHE A 1 92 ? -3.576 8.641 18.141 1 89.62 92 PHE A CA 1
ATOM 737 C C . PHE A 1 92 ? -5.098 8.586 18.078 1 89.62 92 PHE A C 1
ATOM 739 O O . PHE A 1 92 ? -5.68 8.484 17 1 89.62 92 PHE A O 1
ATOM 746 N N . GLU A 1 93 ? -5.746 8.68 19.172 1 93.94 93 GLU A N 1
ATOM 747 C CA . GLU A 1 93 ? -7.203 8.562 19.219 1 93.94 93 GLU A CA 1
ATOM 748 C C . GLU A 1 93 ? -7.867 9.688 18.422 1 93.94 93 GLU A C 1
ATOM 750 O O . GLU A 1 93 ? -8.805 9.445 17.656 1 93.94 93 GLU A O 1
ATOM 755 N N . GLY A 1 94 ? -7.398 10.875 18.609 1 96.31 94 GLY A N 1
ATOM 756 C CA . GLY A 1 94 ? -7.938 12.008 17.875 1 96.31 94 GLY A CA 1
ATOM 757 C C . GLY A 1 94 ? -7.762 11.883 16.375 1 96.31 94 GLY A C 1
ATOM 758 O O . GLY A 1 94 ? -8.641 12.281 15.602 1 96.31 94 GLY A O 1
ATOM 759 N N . LEU A 1 95 ? -6.656 11.367 16.062 1 95.88 95 LEU A N 1
ATOM 760 C CA . LEU A 1 95 ? -6.348 11.164 14.648 1 95.88 95 LEU A CA 1
ATOM 761 C C . LEU A 1 95 ? -7.293 10.133 14.031 1 95.88 95 LEU A C 1
ATOM 763 O O . LEU A 1 95 ? -7.891 10.391 12.984 1 95.88 95 LEU A O 1
ATOM 767 N N . VAL A 1 96 ? -7.438 9.016 14.672 1 95 96 VAL A N 1
ATOM 768 C CA . VAL A 1 96 ? -8.328 7.965 14.195 1 95 96 VAL A CA 1
ATOM 769 C C . VAL A 1 96 ? -9.758 8.5 14.109 1 95 96 VAL A C 1
ATOM 771 O O . VAL A 1 96 ? -10.453 8.273 13.109 1 95 96 VAL A O 1
ATOM 774 N N . ASP A 1 97 ? -10.141 9.227 15.055 1 95.44 97 ASP A N 1
ATOM 775 C CA . ASP A 1 97 ? -11.492 9.789 15.086 1 95.44 97 ASP A CA 1
ATOM 776 C C . ASP A 1 97 ? -11.711 10.758 13.938 1 95.44 97 ASP A C 1
ATOM 778 O O . ASP A 1 97 ? -12.758 10.75 13.289 1 95.44 97 ASP A O 1
ATOM 782 N N . ALA A 1 98 ? -10.758 11.594 13.734 1 97 98 ALA A N 1
ATOM 783 C CA . ALA A 1 98 ? -10.859 12.57 12.656 1 97 98 ALA A CA 1
ATOM 784 C C . ALA A 1 98 ? -10.984 11.867 11.305 1 97 98 ALA A C 1
ATOM 786 O O . ALA A 1 98 ? -11.82 12.25 10.477 1 97 98 ALA A O 1
ATOM 787 N N . ILE A 1 99 ? -10.156 10.898 11.094 1 96.25 99 ILE A N 1
ATOM 788 C CA . ILE A 1 99 ? -10.195 10.172 9.828 1 96.25 99 ILE A CA 1
ATOM 789 C C . ILE A 1 99 ? -11.547 9.492 9.664 1 96.25 99 ILE A C 1
ATOM 791 O O . ILE A 1 99 ? -12.156 9.562 8.594 1 96.25 99 ILE A O 1
ATOM 795 N N . ARG A 1 100 ? -12.047 8.93 10.688 1 93.75 100 ARG A N 1
ATOM 796 C CA . ARG A 1 100 ? -13.336 8.234 10.633 1 93.75 100 ARG A CA 1
ATOM 797 C C . ARG A 1 100 ? -14.469 9.211 10.367 1 93.75 100 ARG A C 1
ATOM 799 O O . ARG A 1 100 ? -15.406 8.906 9.625 1 93.75 100 ARG A O 1
ATOM 806 N N . ASP A 1 101 ? -14.383 10.281 10.969 1 94.75 101 ASP A N 1
ATOM 807 C CA . ASP A 1 101 ? -15.391 11.312 10.75 1 94.75 101 ASP A CA 1
ATOM 808 C C . ASP A 1 101 ? -15.438 11.734 9.281 1 94.75 101 ASP A C 1
ATOM 810 O O . ASP A 1 101 ? -16.516 11.805 8.688 1 94.75 101 ASP A O 1
ATOM 814 N N . VAL A 1 102 ? -14.328 11.961 8.742 1 95.31 102 VAL A N 1
ATOM 815 C CA . VAL A 1 102 ? -14.219 12.422 7.363 1 95.31 102 VAL A CA 1
ATOM 816 C C . VAL A 1 102 ? -14.695 11.328 6.414 1 95.31 102 VAL A C 1
ATOM 818 O O . VAL A 1 102 ? -15.445 11.594 5.473 1 95.31 102 VAL A O 1
ATOM 821 N N . THR A 1 103 ? -14.258 10.07 6.703 1 92.06 103 THR A N 1
ATOM 822 C CA . THR A 1 103 ? -14.57 8.977 5.793 1 92.06 103 THR A CA 1
ATOM 823 C C . THR A 1 103 ? -16.031 8.562 5.918 1 92.06 103 THR A C 1
ATOM 825 O O . THR A 1 103 ? -16.594 7.941 5.012 1 92.06 103 THR A O 1
ATOM 828 N N . ALA A 1 104 ? -16.672 8.867 6.996 1 88.12 104 ALA A N 1
ATOM 829 C CA . ALA A 1 104 ? -18.094 8.617 7.184 1 88.12 104 ALA A CA 1
ATOM 830 C C . ALA A 1 104 ? -18.938 9.562 6.34 1 88.12 104 ALA A C 1
ATOM 832 O O . ALA A 1 104 ? -20.016 9.203 5.883 1 88.12 104 ALA A O 1
ATOM 833 N N . GLU A 1 105 ? -18.438 10.703 6.141 1 85.5 105 GLU A N 1
ATOM 834 C CA . GLU A 1 105 ? -19.172 11.727 5.41 1 85.5 105 GLU A CA 1
ATOM 835 C C . GLU A 1 105 ? -18.969 11.586 3.902 1 85.5 105 GLU A C 1
ATOM 837 O O . GLU A 1 105 ? -19.906 11.766 3.121 1 85.5 105 GLU A O 1
ATOM 842 N N . GLU A 1 106 ? -17.766 11.359 3.525 1 83.94 106 GLU A N 1
ATOM 843 C CA . GLU A 1 106 ? -17.406 11.203 2.119 1 83.94 106 GLU A CA 1
ATOM 844 C C . GLU A 1 106 ? -16.609 9.93 1.889 1 83.94 106 GLU A C 1
ATOM 846 O O . GLU A 1 106 ? -15.836 9.508 2.754 1 83.94 106 GLU A O 1
ATOM 851 N N . THR A 1 107 ? -16.891 9.367 0.75 1 86.56 107 THR A N 1
ATOM 852 C CA . THR A 1 107 ? -16.141 8.141 0.449 1 86.56 107 THR A CA 1
ATOM 853 C C . THR A 1 107 ? -14.68 8.453 0.17 1 86.56 107 THR A C 1
ATOM 855 O O . THR A 1 107 ? -14.359 9.148 -0.8 1 86.56 107 THR A O 1
ATOM 858 N N . TYR A 1 108 ? -13.867 8.039 1.01 1 89.94 108 TYR A N 1
ATOM 859 C CA . TYR A 1 108 ? -12.43 8.234 0.965 1 89.94 108 TYR A CA 1
ATOM 860 C C . TYR A 1 108 ? -11.688 6.961 1.344 1 89.94 108 TYR A C 1
ATOM 862 O O . TYR A 1 108 ? -11.234 6.812 2.48 1 89.94 108 TYR A O 1
ATOM 870 N N . VAL A 1 109 ? -11.438 6.105 0.391 1 86.94 109 VAL A N 1
ATOM 871 C CA . VAL A 1 109 ? -11.023 4.727 0.616 1 86.94 109 VAL A CA 1
ATOM 872 C C . VAL A 1 109 ? -9.594 4.703 1.161 1 86.94 109 VAL A C 1
ATOM 874 O O . VAL A 1 109 ? -9.305 3.992 2.127 1 86.94 109 VAL A O 1
ATOM 877 N N . VAL A 1 110 ? -8.719 5.465 0.551 1 88.88 110 VAL A N 1
ATOM 878 C CA . VAL A 1 110 ? -7.324 5.461 0.974 1 88.88 110 VAL A CA 1
ATOM 879 C C . VAL A 1 110 ? -7.223 5.902 2.434 1 88.88 110 VAL A C 1
ATOM 881 O O . VAL A 1 110 ? -6.5 5.293 3.225 1 88.88 110 VAL A O 1
ATOM 884 N N . ALA A 1 111 ? -7.977 6.902 2.83 1 91.38 111 ALA A N 1
ATOM 885 C CA . 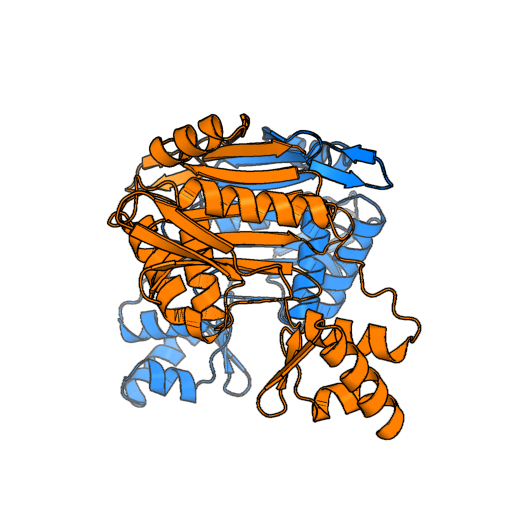ALA A 1 111 ? -7.957 7.387 4.207 1 91.38 111 ALA A CA 1
ATOM 886 C C . ALA A 1 111 ? -8.508 6.336 5.168 1 91.38 111 ALA A C 1
ATOM 888 O O . ALA A 1 111 ? -8 6.176 6.281 1 91.38 111 ALA A O 1
ATOM 889 N N . GLU A 1 112 ? -9.5 5.668 4.762 1 89.06 112 GLU A N 1
ATOM 890 C CA . GLU A 1 112 ? -10.047 4.594 5.586 1 89.06 112 GLU A CA 1
ATOM 891 C C . GLU A 1 112 ? -9 3.514 5.855 1 89.06 112 GLU A C 1
ATOM 893 O O . GLU A 1 112 ? -8.906 3.002 6.969 1 89.06 112 GLU A O 1
ATOM 898 N N . SER A 1 113 ? -8.281 3.176 4.824 1 87.19 113 SER A N 1
ATOM 899 C CA . SER A 1 113 ? -7.219 2.189 4.973 1 87.19 113 SER A CA 1
ATOM 900 C C . SER A 1 113 ? -6.16 2.662 5.965 1 87.19 113 SER A C 1
ATOM 902 O O . SER A 1 113 ? -5.621 1.862 6.734 1 87.19 113 SER A O 1
ATOM 904 N N . ILE A 1 114 ? -5.906 3.906 5.965 1 88.94 114 ILE A N 1
ATOM 905 C CA . ILE A 1 114 ? -4.91 4.473 6.867 1 88.94 114 ILE A CA 1
ATOM 906 C C . ILE A 1 114 ? -5.395 4.359 8.312 1 88.94 114 ILE A C 1
ATOM 908 O O . ILE A 1 114 ? -4.621 4.004 9.203 1 88.94 114 ILE A O 1
ATOM 912 N N . ALA A 1 115 ? -6.676 4.645 8.555 1 88.88 115 ALA A N 1
ATOM 913 C CA . ALA A 1 115 ? -7.23 4.504 9.898 1 88.88 115 ALA A CA 1
ATOM 914 C C . ALA A 1 115 ? -7.094 3.07 10.398 1 88.88 115 ALA A C 1
ATOM 916 O O . ALA A 1 115 ? -6.707 2.842 11.547 1 88.88 115 ALA A O 1
ATOM 917 N N . GLU A 1 116 ? -7.355 2.15 9.547 1 83.44 116 GLU A N 1
ATOM 918 C CA . GLU A 1 116 ? -7.254 0.744 9.922 1 83.44 116 GLU A CA 1
ATOM 919 C C . GLU A 1 116 ? -5.805 0.351 10.203 1 83.44 116 GLU A C 1
ATOM 921 O O . GLU A 1 116 ? -5.535 -0.449 11.102 1 83.44 116 GLU A O 1
ATOM 926 N N . GLN A 1 117 ? -4.941 0.864 9.445 1 83.25 117 GLN A N 1
ATOM 927 C CA . GLN A 1 117 ? -3.523 0.595 9.656 1 83.25 117 GLN A CA 1
ATOM 928 C C . GLN A 1 117 ? -3.057 1.147 11 1 83.25 117 GLN A C 1
ATOM 930 O O . GLN A 1 117 ? -2.289 0.497 11.719 1 83.25 117 GLN A O 1
ATOM 935 N N . LEU A 1 118 ? -3.484 2.328 11.281 1 83 118 LEU A N 1
ATOM 936 C CA . LEU A 1 118 ? -3.166 2.932 12.57 1 83 118 LEU A CA 1
ATOM 937 C C . LEU A 1 118 ? -3.641 2.045 13.719 1 83 118 LEU A C 1
ATOM 939 O O . LEU A 1 118 ? -2.889 1.78 14.656 1 83 118 LEU A O 1
ATOM 943 N N . LEU A 1 119 ? -4.82 1.606 13.602 1 80.44 119 LEU A N 1
ATOM 944 C CA . LEU A 1 119 ? -5.414 0.79 14.656 1 80.44 119 LEU A CA 1
ATOM 945 C C . LEU A 1 119 ? -4.676 -0.538 14.797 1 80.44 119 LEU A C 1
ATOM 947 O O . LEU A 1 119 ? -4.48 -1.03 15.906 1 80.44 119 LEU A O 1
ATOM 951 N N . TYR A 1 120 ? -4.27 -1.015 13.688 1 73.62 120 TYR A N 1
ATOM 952 C CA . TYR A 1 120 ? -3.588 -2.303 13.695 1 73.62 120 TYR A CA 1
ATOM 953 C C . TYR A 1 120 ? -2.18 -2.17 14.266 1 73.62 120 TYR A C 1
ATOM 955 O O . TYR A 1 120 ? -1.736 -3.014 15.047 1 73.62 120 TYR A O 1
ATOM 963 N N . GLU A 1 121 ? -1.532 -1.136 13.828 1 72.38 121 GLU A N 1
ATOM 964 C CA . GLU A 1 121 ? -0.13 -0.968 14.195 1 72.38 121 GLU A CA 1
ATOM 965 C C . GLU A 1 121 ? 0.004 -0.306 15.57 1 72.38 121 GLU A C 1
ATOM 967 O O . GLU A 1 121 ? 1.053 -0.399 16.203 1 72.38 121 GLU A O 1
ATOM 972 N N . ASP A 1 122 ? -0.955 0.384 15.883 1 73.69 122 ASP A N 1
ATOM 973 C CA . ASP A 1 122 ? -1.03 1.075 17.172 1 73.69 122 ASP A CA 1
ATOM 974 C C . ASP A 1 122 ? 0.11 2.08 17.312 1 73.69 122 ASP A C 1
ATOM 976 O O . ASP A 1 122 ? 0.682 2.221 18.406 1 73.69 122 ASP A O 1
ATOM 980 N N . THR A 1 123 ? 0.536 2.602 16.203 1 74 123 THR A N 1
ATOM 981 C CA . THR A 1 123 ? 1.586 3.613 16.188 1 74 123 THR A CA 1
ATOM 982 C C . THR A 1 123 ? 1.308 4.672 15.125 1 74 123 THR A C 1
ATOM 984 O O . THR A 1 123 ? 0.865 4.352 14.023 1 74 123 THR A O 1
ATOM 987 N N . VAL A 1 124 ? 1.513 5.926 15.5 1 76.81 124 VAL A N 1
ATOM 988 C CA . VAL A 1 124 ? 1.224 7.043 14.609 1 76.81 124 VAL A CA 1
ATOM 989 C C . VAL A 1 124 ? 2.318 7.16 13.547 1 76.81 124 VAL A C 1
ATOM 991 O O . VAL A 1 124 ? 2.027 7.234 12.352 1 76.81 124 VAL A O 1
ATOM 994 N N . THR A 1 125 ? 3.559 7.207 14.023 1 69.81 125 THR A N 1
ATOM 995 C CA . THR A 1 125 ? 4.672 7.312 13.094 1 69.81 125 THR A CA 1
ATOM 996 C C . THR A 1 125 ? 5.395 5.977 12.953 1 69.81 125 THR A C 1
ATOM 998 O O . THR A 1 125 ? 5.516 5.227 13.922 1 69.81 125 THR A O 1
ATOM 1001 N N . ARG A 1 126 ? 5.605 5.668 11.586 1 66.38 126 ARG A N 1
ATOM 1002 C CA . ARG A 1 126 ? 6.316 4.43 11.305 1 66.38 126 ARG A CA 1
ATOM 1003 C C . ARG A 1 126 ? 7.477 4.672 10.344 1 66.38 126 ARG A C 1
ATOM 1005 O O . ARG A 1 126 ? 7.352 5.449 9.391 1 66.38 126 ARG A O 1
ATOM 1012 N N . HIS A 1 127 ? 8.562 4.062 10.727 1 59.81 127 HIS A N 1
ATOM 1013 C CA . HIS A 1 127 ? 9.727 4.055 9.836 1 59.81 127 HIS A CA 1
ATOM 1014 C C . HIS A 1 127 ? 10.375 2.676 9.797 1 59.81 127 HIS A C 1
ATOM 1016 O O . HIS A 1 127 ? 10.922 2.213 10.797 1 59.81 127 HIS A O 1
ATOM 1022 N N . ASN A 1 128 ? 10.047 1.983 8.68 1 57.44 128 ASN A N 1
ATOM 1023 C CA . ASN A 1 128 ? 10.742 0.716 8.484 1 57.44 128 ASN A CA 1
ATOM 1024 C C . ASN A 1 128 ? 11.367 0.625 7.094 1 57.44 128 ASN A C 1
ATOM 1026 O O . ASN A 1 128 ? 11.359 1.6 6.34 1 57.44 128 ASN A O 1
ATOM 1030 N N . THR A 1 129 ? 12.07 -0.414 6.84 1 55.25 129 THR A N 1
ATOM 1031 C CA . THR A 1 129 ? 12.805 -0.593 5.594 1 55.25 129 THR A CA 1
ATOM 1032 C C . THR A 1 129 ? 11.852 -0.645 4.406 1 55.25 129 THR A C 1
ATOM 1034 O O . THR A 1 129 ? 12.273 -0.485 3.258 1 55.25 129 THR A O 1
ATOM 1037 N N . VAL A 1 130 ? 10.562 -0.868 4.668 1 60.22 130 VAL A N 1
ATOM 1038 C CA . VAL A 1 130 ? 9.586 -1.04 3.596 1 60.22 130 VAL A CA 1
ATOM 1039 C C . VAL A 1 130 ? 8.836 0.27 3.361 1 60.22 130 VAL A C 1
ATOM 1041 O O . VAL A 1 130 ? 8.68 0.708 2.219 1 60.22 130 VAL A O 1
ATOM 1044 N N . GLU A 1 131 ? 8.43 0.797 4.465 1 67.94 131 GLU A N 1
ATOM 1045 C CA . GLU A 1 131 ? 7.566 1.972 4.371 1 67.94 131 GLU A CA 1
ATOM 1046 C C . GLU A 1 131 ? 7.738 2.881 5.586 1 67.94 131 GLU A C 1
ATOM 1048 O O . GLU A 1 131 ? 7.965 2.404 6.699 1 67.94 131 GLU A O 1
ATOM 1053 N N . SER A 1 132 ? 7.688 4.176 5.242 1 73.38 132 SER A N 1
ATOM 1054 C CA . SER A 1 132 ? 7.609 5.199 6.281 1 73.38 132 SER A CA 1
ATOM 1055 C C . SER A 1 132 ? 6.363 6.062 6.113 1 73.38 132 SER A C 1
ATOM 1057 O O . SER A 1 132 ? 5.805 6.145 5.02 1 73.38 132 SER A O 1
ATOM 1059 N N . ARG A 1 133 ? 5.848 6.434 7.27 1 84.69 133 ARG A N 1
ATOM 1060 C CA . ARG A 1 133 ? 4.719 7.352 7.18 1 84.69 133 ARG A CA 1
ATOM 1061 C C . ARG A 1 133 ? 4.855 8.492 8.18 1 84.69 133 ARG A C 1
ATOM 1063 O O . ARG A 1 133 ? 5.414 8.312 9.266 1 84.69 133 ARG A O 1
ATOM 1070 N N . LEU A 1 134 ? 4.367 9.602 7.727 1 84.19 134 LEU A N 1
ATOM 1071 C CA . LEU A 1 134 ? 4.391 10.836 8.508 1 84.19 134 LEU A CA 1
ATOM 1072 C C . LEU A 1 134 ? 3.006 11.469 8.562 1 84.19 134 LEU A C 1
ATOM 1074 O O . LEU A 1 134 ? 2.281 11.484 7.566 1 84.19 134 LEU A O 1
ATOM 1078 N N . PHE A 1 135 ? 2.707 11.969 9.859 1 92.38 135 PHE A N 1
ATOM 1079 C CA . PHE A 1 135 ? 1.454 12.695 10.008 1 92.38 135 PHE A CA 1
ATOM 1080 C C . PHE A 1 135 ? 1.712 14.117 10.5 1 92.38 135 PHE A C 1
ATOM 1082 O O . PHE A 1 135 ? 2.555 14.336 11.375 1 92.38 135 PHE A O 1
ATOM 1089 N N . PHE A 1 136 ? 1.003 15.023 9.914 1 92.94 136 PHE A N 1
ATOM 1090 C CA . PHE A 1 136 ? 0.739 16.312 10.531 1 92.94 136 PHE A CA 1
ATOM 1091 C C . PHE A 1 136 ? -0.726 16.438 10.938 1 92.94 136 PHE A C 1
ATOM 1093 O O . PHE A 1 136 ? -1.609 15.922 10.25 1 92.94 136 PHE A O 1
ATOM 1100 N N . VAL A 1 137 ? -0.915 17.172 12.062 1 96.69 137 VAL A N 1
ATOM 1101 C CA . VAL A 1 137 ? -2.289 17.359 12.516 1 96.69 137 VAL A CA 1
ATOM 1102 C C . VAL A 1 137 ? -2.596 18.844 12.656 1 96.69 137 VAL A C 1
ATOM 1104 O O . VAL A 1 137 ? -1.691 19.656 12.891 1 96.69 137 VAL A O 1
ATOM 1107 N N . ALA A 1 138 ? -3.797 19.188 12.453 1 97.62 138 ALA A N 1
ATOM 1108 C CA . ALA A 1 138 ? -4.363 20.469 12.852 1 97.62 138 ALA A CA 1
ATOM 1109 C C . ALA A 1 138 ? -5.148 20.344 14.148 1 97.62 138 ALA A C 1
ATOM 1111 O O . ALA A 1 138 ? -5.977 19.453 14.305 1 97.62 138 ALA A O 1
ATOM 1112 N N . THR A 1 139 ? -4.859 21.25 15.07 1 96.62 139 THR A N 1
ATOM 1113 C CA . THR A 1 139 ? -5.57 21.219 16.344 1 96.62 139 THR A CA 1
ATOM 1114 C C . THR A 1 139 ? -6.281 22.562 16.594 1 96.62 139 THR A C 1
ATOM 1116 O O . THR A 1 139 ? -5.754 23.625 16.25 1 96.62 139 THR A O 1
ATOM 1119 N N . VAL A 1 140 ? -7.504 22.438 17.047 1 96.5 140 VAL A N 1
ATOM 1120 C CA . VAL A 1 140 ? -8.281 23.547 17.578 1 96.5 140 VAL A CA 1
ATOM 1121 C C . VAL A 1 140 ? -8.578 23.328 19.062 1 96.5 140 VAL A C 1
ATOM 1123 O O . VAL A 1 140 ? -9.141 22.312 19.438 1 96.5 140 VAL A O 1
ATOM 1126 N N . ASP A 1 141 ? -8.133 24.203 19.891 1 93.62 141 ASP A N 1
ATOM 1127 C CA . ASP A 1 141 ? -8.273 24.078 21.344 1 93.62 141 ASP A CA 1
ATOM 1128 C C . ASP A 1 141 ? -7.68 22.766 21.828 1 93.62 141 ASP A C 1
ATOM 1130 O O . ASP A 1 141 ? -8.289 22.062 22.641 1 93.62 141 ASP A O 1
ATOM 1134 N N . GLY A 1 142 ? -6.656 22.312 21.125 1 92.12 142 GLY A N 1
ATOM 1135 C CA . GLY A 1 142 ? -5.902 21.141 21.547 1 92.12 142 GLY A CA 1
ATOM 1136 C C . GLY A 1 142 ? -6.445 19.844 20.984 1 92.12 142 GLY A C 1
ATOM 1137 O O . GLY A 1 142 ? -5.824 18.797 21.141 1 92.12 142 GLY A O 1
ATOM 1138 N N . GLU A 1 143 ? -7.543 19.953 20.312 1 96.38 143 GLU A N 1
ATOM 1139 C CA . GLU A 1 143 ? -8.164 18.75 19.766 1 96.38 143 GLU A CA 1
ATOM 1140 C C . GLU A 1 143 ? -7.836 18.578 18.281 1 96.38 143 GLU A C 1
ATOM 1142 O O . GLU A 1 143 ? -7.891 19.547 17.516 1 96.38 143 GLU A O 1
ATOM 1147 N N . VAL A 1 144 ? -7.523 17.344 17.922 1 97.75 144 VAL A N 1
ATOM 1148 C CA . VAL A 1 144 ? -7.23 17.062 16.531 1 97.75 144 VAL A CA 1
ATOM 1149 C C . VAL A 1 144 ? -8.5 17.219 15.688 1 97.75 144 VAL A C 1
ATOM 1151 O O . VAL A 1 144 ? -9.531 16.609 15.992 1 97.75 144 VAL A O 1
ATOM 1154 N N . THR A 1 145 ? -8.406 18.047 14.625 1 97.88 145 THR A N 1
ATOM 1155 C CA . THR A 1 145 ? -9.578 18.297 13.797 1 97.88 145 THR A CA 1
ATOM 1156 C C . THR A 1 145 ? -9.289 17.969 12.336 1 97.88 145 THR A C 1
ATOM 1158 O O . THR A 1 145 ? -10.203 17.953 11.508 1 97.88 145 THR A O 1
ATOM 1161 N N . GLY A 1 146 ? -8.055 17.734 11.992 1 98.31 146 GLY A N 1
ATOM 1162 C CA . GLY A 1 146 ? -7.637 17.406 10.641 1 98.31 146 GLY A CA 1
ATOM 1163 C C . GLY A 1 146 ? -6.25 16.797 10.586 1 98.31 146 GLY A C 1
ATOM 1164 O O . GLY A 1 146 ? -5.508 16.828 11.57 1 98.31 146 GLY A O 1
ATOM 1165 N N . TRP A 1 147 ? -5.938 16.234 9.391 1 98.12 147 TRP A N 1
ATOM 1166 C CA . TRP A 1 147 ? -4.629 15.609 9.242 1 98.12 147 TRP A CA 1
ATOM 1167 C C . TRP A 1 147 ? -4.133 15.703 7.805 1 98.12 147 TRP A C 1
ATOM 1169 O O . TRP A 1 147 ? -4.922 15.945 6.887 1 98.12 147 TRP A O 1
ATOM 1179 N N . THR A 1 148 ? -2.906 15.586 7.652 1 97.44 148 THR A N 1
ATOM 1180 C CA . THR A 1 148 ? -2.285 15.133 6.414 1 97.44 148 THR A CA 1
ATOM 1181 C C . THR A 1 148 ? -1.266 14.031 6.695 1 97.44 148 THR A C 1
ATOM 1183 O O . THR A 1 148 ? -0.637 14.016 7.754 1 97.44 148 THR A O 1
ATOM 1186 N N . HIS A 1 149 ? -1.205 13.188 5.777 1 94.31 149 HIS A N 1
ATOM 1187 C CA . HIS A 1 149 ? -0.388 11.984 5.875 1 94.31 149 HIS A CA 1
ATOM 1188 C C . HIS A 1 149 ? 0.464 11.797 4.621 1 94.31 149 HIS A C 1
ATOM 1190 O O . HIS A 1 149 ? -0.002 12.039 3.508 1 94.31 149 HIS A O 1
ATOM 1196 N N . LEU A 1 150 ? 1.72 11.438 4.824 1 90.88 150 LEU A N 1
ATOM 1197 C CA . LEU A 1 150 ? 2.588 11.039 3.721 1 90.88 150 LEU A CA 1
ATOM 1198 C C . LEU A 1 150 ? 3.037 9.594 3.875 1 90.88 150 LEU A C 1
ATOM 1200 O O . LEU A 1 150 ? 3.602 9.219 4.906 1 90.88 150 LEU A O 1
ATOM 1204 N N . ASP A 1 151 ? 2.656 8.797 2.924 1 90.38 151 ASP A N 1
ATOM 1205 C CA . ASP A 1 151 ? 3.178 7.438 2.814 1 90.38 151 ASP A CA 1
ATOM 1206 C C . ASP A 1 151 ? 4.41 7.395 1.913 1 90.38 151 ASP A C 1
ATOM 1208 O O . ASP A 1 151 ? 4.34 7.754 0.737 1 90.38 151 ASP A O 1
ATOM 1212 N N . LEU A 1 152 ? 5.516 7.016 2.539 1 79.38 152 LEU A N 1
ATOM 1213 C CA . LEU A 1 152 ? 6.82 7.137 1.897 1 79.38 152 LEU A CA 1
ATOM 1214 C C . LEU A 1 152 ? 7.391 5.766 1.561 1 79.38 152 LEU A C 1
ATOM 1216 O O . LEU A 1 152 ? 7.77 5.008 2.457 1 79.38 152 LEU A O 1
ATOM 1220 N N . PRO A 1 153 ? 7.328 5.418 0.248 1 74.56 153 PRO A N 1
ATOM 1221 C CA . PRO A 1 153 ? 7.953 4.141 -0.105 1 74.56 153 PRO A CA 1
ATOM 1222 C C . PRO A 1 153 ? 9.461 4.133 0.149 1 74.56 153 PRO A C 1
ATOM 1224 O O . PRO A 1 153 ? 10.125 5.156 -0.026 1 74.56 153 PRO A O 1
ATOM 1227 N N . GLN A 1 154 ? 10.023 3.062 0.66 1 62.06 154 GLN A N 1
ATOM 1228 C CA . GLN A 1 154 ? 11.445 3.01 1 1 62.06 154 GLN A CA 1
ATOM 1229 C C . GLN A 1 154 ? 12.234 2.219 -0.04 1 62.06 154 GLN A C 1
ATOM 1231 O O . GLN A 1 154 ? 13.461 2.252 -0.053 1 62.06 154 GLN A O 1
ATOM 1236 N N . VAL A 1 155 ? 11.492 1.497 -0.86 1 63.28 155 VAL A N 1
ATOM 1237 C CA . VAL A 1 155 ? 12.227 0.798 -1.911 1 63.28 155 VAL A CA 1
ATOM 1238 C C . VAL A 1 155 ? 12.898 1.811 -2.834 1 63.28 155 VAL A C 1
ATOM 1240 O O . VAL A 1 155 ? 12.289 2.803 -3.23 1 63.28 155 VAL A O 1
ATOM 1243 N N . ARG A 1 156 ? 14.219 1.655 -3.029 1 56.84 156 ARG A N 1
ATOM 1244 C CA . ARG A 1 156 ? 15.117 2.605 -3.676 1 56.84 156 ARG A CA 1
ATOM 1245 C C . ARG A 1 156 ? 14.531 3.102 -4.996 1 56.84 156 ARG A C 1
ATOM 1247 O O . ARG A 1 156 ? 14.641 4.285 -5.324 1 56.84 156 ARG A O 1
ATOM 1254 N N . ARG A 1 157 ? 13.93 2.404 -5.699 1 56.47 157 ARG A N 1
ATOM 1255 C CA . ARG A 1 157 ? 13.562 2.76 -7.062 1 56.47 157 ARG A CA 1
ATOM 1256 C C . ARG A 1 157 ? 12.297 3.611 -7.082 1 56.47 157 ARG A C 1
ATOM 1258 O O . ARG A 1 157 ? 11.938 4.188 -8.109 1 56.47 157 ARG A O 1
ATOM 1265 N N . ILE A 1 158 ? 11.547 3.736 -5.957 1 57.91 158 ILE A N 1
ATOM 1266 C CA . ILE A 1 158 ? 10.367 4.586 -5.879 1 57.91 158 ILE A CA 1
ATOM 1267 C C . ILE A 1 158 ? 10.539 5.605 -4.754 1 57.91 158 ILE A C 1
ATOM 1269 O O . ILE A 1 158 ? 9.555 6.148 -4.246 1 57.91 158 ILE A O 1
ATOM 1273 N N . ARG A 1 159 ? 11.672 6.145 -4.711 1 63.5 159 ARG A N 1
ATOM 1274 C CA . ARG A 1 159 ? 11.961 6.91 -3.502 1 63.5 159 ARG A CA 1
ATOM 1275 C C . ARG A 1 159 ? 11.602 8.383 -3.682 1 63.5 159 ARG A C 1
ATOM 1277 O O . ARG A 1 159 ? 11.578 9.141 -2.713 1 63.5 159 ARG A O 1
ATOM 1284 N N . GLU A 1 160 ? 11.016 8.656 -4.836 1 78 160 GLU A N 1
ATOM 1285 C CA . GLU A 1 160 ? 10.789 10.086 -4.984 1 78 160 GLU A CA 1
ATOM 1286 C C . GLU A 1 160 ? 9.312 10.391 -5.215 1 78 160 GLU A C 1
ATOM 1288 O O . GLU A 1 160 ? 8.961 11.477 -5.691 1 78 160 GLU A O 1
ATOM 1293 N N . THR A 1 161 ? 8.492 9.453 -5.004 1 90.06 161 THR A N 1
ATOM 1294 C CA . THR A 1 161 ? 7.043 9.602 -5.137 1 90.06 161 THR A CA 1
ATOM 1295 C C . THR A 1 161 ? 6.336 9.156 -3.861 1 90.06 161 THR A C 1
ATOM 1297 O O . THR A 1 161 ? 6.504 8.016 -3.42 1 90.06 161 THR A O 1
ATOM 1300 N N . ALA A 1 162 ? 5.594 10.07 -3.262 1 91.31 162 ALA A N 1
ATOM 1301 C CA . ALA A 1 162 ? 4.891 9.758 -2.02 1 91.31 162 ALA A CA 1
ATOM 1302 C C . ALA A 1 162 ? 3.381 9.883 -2.195 1 91.31 162 ALA A C 1
ATOM 1304 O O . ALA A 1 162 ? 2.91 10.586 -3.096 1 91.31 162 ALA A O 1
ATOM 1305 N N . GLN A 1 163 ? 2.688 9.156 -1.451 1 94.56 163 GLN A N 1
ATOM 1306 C CA . GLN A 1 163 ? 1.241 9.344 -1.379 1 94.56 163 GLN A CA 1
ATOM 1307 C C . GLN A 1 163 ? 0.867 10.297 -0.245 1 94.56 163 GLN A C 1
ATOM 1309 O O . GLN A 1 163 ? 1.367 10.164 0.874 1 94.56 163 GLN A O 1
ATOM 1314 N N . GLN A 1 164 ? 0.064 11.266 -0.57 1 97 164 GLN A N 1
ATOM 1315 C CA . GLN A 1 164 ? -0.402 12.211 0.44 1 97 164 GLN A CA 1
ATOM 1316 C C . GLN A 1 164 ? -1.922 12.18 0.566 1 97 164 GLN A C 1
ATOM 1318 O O . GLN A 1 164 ? -2.633 12.141 -0.44 1 97 164 GLN A O 1
ATOM 1323 N N . THR A 1 165 ? -2.404 12.094 1.755 1 97.12 165 THR A N 1
ATOM 1324 C CA . THR A 1 165 ? -3.82 12.273 2.059 1 97.12 165 THR A CA 1
ATOM 1325 C C . THR A 1 165 ? -4.031 13.469 2.979 1 97.12 165 THR A C 1
ATOM 1327 O O . THR A 1 165 ? -3.096 13.922 3.646 1 97.12 165 THR A O 1
ATOM 1330 N N . VAL A 1 166 ? -5.238 14.016 2.967 1 98.25 166 VAL A N 1
ATOM 1331 C CA . VAL A 1 166 ? -5.598 15.156 3.801 1 98.25 166 VAL A CA 1
ATOM 1332 C C . VAL A 1 166 ? -7.094 15.117 4.109 1 98.25 166 VAL A C 1
ATOM 1334 O O . VAL A 1 166 ? -7.891 14.633 3.301 1 98.25 166 VAL A O 1
ATOM 1337 N N . GLY A 1 167 ? -7.402 15.555 5.305 1 98 167 GLY A N 1
ATOM 1338 C CA . GLY A 1 167 ? -8.797 15.672 5.691 1 98 167 GLY A CA 1
ATOM 1339 C C . GLY A 1 167 ? -9.023 16.609 6.867 1 98 167 GLY A C 1
ATOM 1340 O O . GLY A 1 167 ? -8.117 16.828 7.672 1 98 167 GLY A O 1
ATOM 1341 N N . VAL A 1 168 ? -10.172 17.203 6.855 1 97.94 168 VAL A N 1
ATOM 1342 C CA . VAL A 1 168 ? -10.633 18.062 7.945 1 97.94 168 VAL A CA 1
ATOM 1343 C C . VAL A 1 168 ? -12.062 17.688 8.328 1 97.94 168 VAL A C 1
ATOM 1345 O O . VAL A 1 168 ? -12.914 17.5 7.461 1 97.94 168 VAL A O 1
ATOM 1348 N N . GLU A 1 169 ? -12.273 17.547 9.625 1 97.12 169 GLU A N 1
ATOM 1349 C CA . GLU A 1 169 ? -13.633 17.281 10.094 1 97.12 169 GLU A CA 1
ATOM 1350 C C . GLU A 1 169 ? -14.602 18.344 9.57 1 97.12 169 GLU A C 1
ATOM 1352 O O . GLU A 1 169 ? -14.266 19.516 9.492 1 97.12 169 GLU A O 1
ATOM 1357 N N . SER A 1 170 ? -15.805 17.922 9.336 1 94.62 170 SER A N 1
ATOM 1358 C CA . SER A 1 170 ? -16.812 18.766 8.695 1 94.62 170 SER A CA 1
ATOM 1359 C C . SER A 1 170 ? -17.047 20.047 9.492 1 94.62 170 SER A C 1
ATOM 1361 O O . SER A 1 170 ? -17.188 21.125 8.922 1 94.62 170 SER A O 1
ATOM 1363 N N . ALA A 1 171 ? -17.031 19.953 10.781 1 93.88 171 ALA A N 1
ATOM 1364 C CA . ALA A 1 171 ? -17.344 21.062 11.664 1 93.88 171 ALA A CA 1
ATOM 1365 C C . ALA A 1 171 ? -16.266 22.141 11.578 1 93.88 171 ALA A C 1
ATOM 1367 O O . ALA A 1 171 ? -16.469 23.281 12.023 1 93.88 171 ALA A O 1
ATOM 1368 N N . HIS A 1 172 ? -15.172 21.812 10.977 1 95.44 172 HIS A N 1
ATOM 1369 C CA . HIS A 1 172 ? -14.047 22.75 10.992 1 95.44 172 HIS A CA 1
ATOM 1370 C C . HIS A 1 172 ? -13.609 23.109 9.578 1 95.44 172 HIS A C 1
ATOM 1372 O O . HIS A 1 172 ? -12.484 23.578 9.367 1 95.44 172 HIS A O 1
ATOM 1378 N N . ARG A 1 173 ? -14.469 22.906 8.656 1 94.5 173 ARG A N 1
ATOM 1379 C CA . ARG A 1 173 ? -14.164 23.266 7.27 1 94.5 173 ARG A CA 1
ATOM 1380 C C . ARG A 1 173 ? -14.508 24.719 6.984 1 94.5 173 ARG A C 1
ATOM 1382 O O . ARG A 1 173 ? -15.219 25.359 7.762 1 94.5 173 ARG A O 1
ATOM 1389 N N . GLY A 1 174 ? -13.883 25.203 5.93 1 93.31 174 GLY A N 1
ATOM 1390 C CA . GLY A 1 174 ? -14.195 26.578 5.523 1 93.31 174 GLY A CA 1
ATOM 1391 C C . GLY A 1 174 ? -13.305 27.609 6.188 1 93.31 174 GLY A C 1
ATOM 1392 O O . GLY A 1 174 ? -13.5 28.812 6.004 1 93.31 174 GLY A O 1
ATOM 1393 N N . TYR A 1 175 ? -12.367 27.156 6.902 1 94.62 175 TYR A N 1
ATOM 1394 C CA . TYR A 1 175 ? -11.477 28.078 7.602 1 94.62 175 TYR A CA 1
ATOM 1395 C C . TYR A 1 175 ? -10.062 28 7.031 1 94.62 175 TYR A C 1
ATOM 1397 O O . TYR A 1 175 ? -9.125 28.547 7.609 1 94.62 175 TYR A O 1
ATOM 1405 N N . GLY A 1 176 ? -9.891 27.219 5.973 1 95.94 176 GLY A N 1
ATOM 1406 C CA . GLY A 1 176 ? -8.586 27.125 5.328 1 95.94 176 GLY A CA 1
ATOM 1407 C C . GLY A 1 176 ? -7.688 26.078 5.945 1 95.94 176 GLY A C 1
ATOM 1408 O O . GLY A 1 176 ? -6.527 25.922 5.547 1 95.94 176 GLY A O 1
ATOM 1409 N N . ILE A 1 177 ? -8.117 25.328 6.871 1 97.25 177 ILE A N 1
ATOM 1410 C CA . ILE A 1 177 ? -7.324 24.328 7.578 1 97.25 177 ILE A CA 1
ATOM 1411 C C . ILE A 1 177 ? -6.816 23.281 6.594 1 97.25 177 ILE A C 1
ATOM 1413 O O . ILE A 1 177 ? -5.637 22.922 6.609 1 97.25 177 ILE A O 1
ATOM 1417 N N . GLY A 1 178 ? -7.691 22.859 5.719 1 97.88 178 GLY A N 1
ATOM 1418 C CA . GLY A 1 178 ? -7.312 21.859 4.742 1 97.88 178 GLY A CA 1
ATOM 1419 C C . GLY A 1 178 ? -6.188 22.297 3.828 1 97.88 178 GLY A C 1
ATOM 1420 O O . GLY A 1 178 ? -5.246 21.547 3.58 1 97.88 178 GLY A O 1
ATOM 1421 N N . GLY A 1 179 ? -6.336 23.5 3.342 1 97.44 179 GLY A N 1
ATOM 1422 C CA . GLY A 1 179 ? -5.293 24.047 2.486 1 97.44 179 GLY A CA 1
ATOM 1423 C C . GLY A 1 179 ? -3.943 24.141 3.174 1 97.44 179 GLY A C 1
ATOM 1424 O O . GLY A 1 179 ? -2.914 23.797 2.578 1 97.44 179 GLY A O 1
ATOM 1425 N N . LYS A 1 180 ? -3.949 24.531 4.41 1 95.56 180 LYS A N 1
ATOM 1426 C CA . LYS A 1 180 ? -2.711 24.672 5.168 1 95.56 180 LYS A CA 1
ATOM 1427 C C . LYS A 1 180 ? -2.092 23.297 5.469 1 95.56 180 LYS A C 1
ATOM 1429 O O . LYS A 1 180 ? -0.873 23.141 5.395 1 95.56 180 LYS A O 1
ATOM 1434 N N . LEU A 1 181 ? -2.916 22.375 5.812 1 97.31 181 LEU A N 1
ATOM 1435 C CA . LEU A 1 181 ? -2.438 21.016 6.031 1 97.31 181 LEU A CA 1
ATOM 1436 C C . LEU A 1 181 ? -1.812 20.438 4.762 1 97.31 181 LEU A C 1
ATOM 1438 O O . LEU A 1 181 ? -0.709 19.891 4.801 1 97.31 181 LEU A O 1
ATOM 1442 N N . LEU A 1 182 ? -2.523 20.625 3.645 1 97.88 182 LEU A N 1
ATOM 1443 C CA . LEU A 1 182 ? -2.035 20.141 2.361 1 97.88 182 LEU A CA 1
ATOM 1444 C C . LEU A 1 182 ? -0.671 20.734 2.033 1 97.88 182 LEU A C 1
ATOM 1446 O O . LEU A 1 182 ? 0.258 20.016 1.671 1 97.88 182 LEU A O 1
ATOM 1450 N N . GLN A 1 183 ? -0.593 21.984 2.225 1 95.38 183 GLN A N 1
ATOM 1451 C CA . GLN A 1 183 ? 0.645 22.688 1.908 1 95.38 183 GLN A CA 1
ATOM 1452 C C . GLN A 1 183 ? 1.782 22.234 2.818 1 95.38 183 GLN A C 1
ATOM 1454 O O . GLN A 1 183 ? 2.924 22.094 2.375 1 95.38 183 GLN A O 1
ATOM 1459 N N . ARG A 1 184 ? 1.485 22.016 4.02 1 92.62 184 ARG A N 1
ATOM 1460 C CA . ARG A 1 184 ? 2.502 21.562 4.961 1 92.62 184 ARG A CA 1
ATOM 1461 C C . ARG A 1 184 ? 3.109 20.234 4.5 1 92.62 184 ARG A C 1
ATOM 1463 O O . ARG A 1 184 ? 4.328 20.062 4.535 1 92.62 184 ARG A O 1
ATOM 1470 N N . GLY A 1 185 ? 2.242 19.281 4.141 1 93.31 185 GLY A N 1
ATOM 1471 C CA . GLY A 1 185 ? 2.73 18.016 3.609 1 93.31 185 GLY A CA 1
ATOM 1472 C C . GLY A 1 185 ? 3.561 18.172 2.35 1 93.31 185 GLY A C 1
ATOM 1473 O O . GLY A 1 185 ? 4.602 17.531 2.197 1 93.31 185 GLY A O 1
ATOM 1474 N N . LEU A 1 186 ? 3.102 19.078 1.477 1 93.88 186 LEU A N 1
ATOM 1475 C CA . LEU A 1 186 ? 3.816 19.328 0.23 1 93.88 186 LEU A CA 1
ATOM 1476 C C . LEU A 1 186 ? 5.188 19.938 0.505 1 93.88 186 LEU A C 1
ATOM 1478 O O . LEU A 1 186 ? 6.184 19.531 -0.094 1 93.88 186 LEU A O 1
ATOM 1482 N N . ASP A 1 187 ? 5.195 20.875 1.397 1 88.38 187 ASP A N 1
ATOM 1483 C CA . ASP A 1 187 ? 6.457 21.516 1.764 1 88.38 187 ASP A CA 1
ATOM 1484 C C . ASP A 1 187 ? 7.453 20.5 2.311 1 88.38 187 ASP A C 1
ATOM 1486 O O . ASP A 1 187 ? 8.633 20.516 1.947 1 88.38 187 ASP A O 1
ATOM 1490 N N . TRP A 1 188 ? 6.996 19.688 3.148 1 85.69 188 TRP A N 1
ATOM 1491 C CA . TRP A 1 188 ? 7.867 18.672 3.727 1 85.69 188 TRP A CA 1
ATOM 1492 C C . TRP A 1 188 ? 8.406 17.734 2.648 1 85.69 188 TRP A C 1
ATOM 1494 O O . TRP A 1 188 ? 9.602 17.438 2.615 1 85.69 188 TRP A O 1
ATOM 1504 N N . ALA A 1 189 ? 7.508 17.25 1.812 1 88.5 189 ALA A N 1
ATOM 1505 C CA . ALA A 1 189 ? 7.902 16.344 0.736 1 88.5 189 ALA A CA 1
ATOM 1506 C C . ALA A 1 189 ? 8.961 16.984 -0.157 1 88.5 189 ALA A C 1
ATOM 1508 O O . ALA A 1 189 ? 9.977 16.344 -0.474 1 88.5 189 ALA A O 1
ATOM 1509 N N . GLU A 1 190 ? 8.742 18.219 -0.497 1 85.31 190 GLU A N 1
ATOM 1510 C CA . GLU A 1 190 ? 9.695 18.938 -1.343 1 85.31 190 GLU A CA 1
ATOM 1511 C C . GLU A 1 190 ? 11.047 19.078 -0.652 1 85.31 190 GLU A C 1
ATOM 1513 O O . GLU A 1 190 ? 12.086 18.828 -1.257 1 85.31 190 GLU A O 1
ATOM 1518 N N . ALA A 1 191 ? 10.961 19.422 0.541 1 76.81 191 ALA A N 1
ATOM 1519 C CA . ALA A 1 191 ? 12.18 19.641 1.315 1 76.81 191 ALA A CA 1
ATOM 1520 C C . ALA A 1 191 ? 12.977 18.344 1.468 1 76.81 191 ALA A C 1
ATOM 1522 O O . ALA A 1 191 ? 14.195 18.375 1.638 1 76.81 191 ALA A O 1
ATOM 1523 N N . ASN A 1 192 ? 12.305 17.25 1.383 1 77.62 192 ASN A N 1
ATOM 1524 C CA . ASN A 1 192 ? 12.961 15.961 1.576 1 77.62 192 ASN A CA 1
ATOM 1525 C C . ASN A 1 192 ? 13.242 15.273 0.245 1 77.62 192 ASN A C 1
ATOM 1527 O O . ASN A 1 192 ? 13.516 14.07 0.21 1 77.62 192 ASN A O 1
ATOM 1531 N N . GLY A 1 193 ? 13.062 15.945 -0.831 1 77 193 GLY A N 1
ATOM 1532 C CA . GLY A 1 193 ? 13.578 15.5 -2.115 1 77 193 GLY A CA 1
ATOM 1533 C C . GLY A 1 193 ? 12.555 14.75 -2.941 1 77 193 GLY A C 1
ATOM 1534 O O . GLY A 1 193 ? 12.891 14.148 -3.967 1 77 193 GLY A O 1
ATOM 1535 N N . TYR A 1 194 ? 11.383 14.727 -2.488 1 85.75 194 TYR A N 1
ATOM 1536 C CA . TYR A 1 194 ? 10.344 14.109 -3.309 1 85.75 194 TYR A CA 1
ATOM 1537 C C . TYR A 1 194 ? 10.008 14.992 -4.504 1 85.75 194 TYR A C 1
ATOM 1539 O O . TYR A 1 194 ? 10.016 16.219 -4.398 1 85.75 194 TYR A O 1
ATOM 1547 N N . ARG A 1 195 ? 9.719 14.406 -5.605 1 90.12 195 ARG A N 1
ATOM 1548 C CA . ARG A 1 195 ? 9.453 15.148 -6.832 1 90.12 195 ARG A CA 1
ATOM 1549 C C . ARG A 1 195 ? 7.957 15.18 -7.145 1 90.12 195 ARG A C 1
ATOM 1551 O O . ARG A 1 195 ? 7.496 16.016 -7.926 1 90.12 195 ARG A O 1
ATOM 1558 N N . LYS A 1 196 ? 7.332 14.141 -6.508 1 93.56 196 LYS A N 1
ATOM 1559 C CA . LYS A 1 196 ? 5.926 13.961 -6.848 1 93.56 196 LYS A CA 1
ATOM 1560 C C . LYS A 1 196 ? 5.141 13.391 -5.672 1 93.56 196 LYS A C 1
ATOM 1562 O O . LYS A 1 196 ? 5.656 12.555 -4.918 1 93.56 196 LYS A O 1
ATOM 1567 N N . VAL A 1 197 ? 3.918 13.93 -5.52 1 95.5 197 VAL A N 1
ATOM 1568 C CA . VAL A 1 197 ? 2.986 13.352 -4.562 1 95.5 197 VAL A CA 1
ATOM 1569 C C . VAL A 1 197 ? 1.672 13.008 -5.258 1 95.5 197 VAL A C 1
ATOM 1571 O O . VAL A 1 197 ? 1.26 13.695 -6.191 1 95.5 197 VAL A O 1
ATOM 1574 N N . TYR A 1 198 ? 1.112 11.898 -4.801 1 96.12 198 TYR A N 1
ATOM 1575 C CA . TYR A 1 198 ? -0.12 11.5 -5.469 1 96.12 198 TYR A CA 1
ATOM 1576 C C . TYR A 1 198 ? -1.187 11.102 -4.457 1 96.12 198 TYR A C 1
ATOM 1578 O O . TYR A 1 198 ? -0.892 10.922 -3.275 1 96.12 198 TYR A O 1
ATOM 1586 N N . ASN A 1 199 ? -2.414 11.125 -4.871 1 97.06 199 ASN A N 1
ATOM 1587 C CA . ASN A 1 199 ? -3.598 10.672 -4.145 1 97.06 199 ASN A CA 1
ATOM 1588 C C . ASN A 1 199 ? -4.574 9.945 -5.062 1 97.06 199 ASN A C 1
ATOM 1590 O O . ASN A 1 199 ? -4.531 10.117 -6.285 1 97.06 199 ASN A O 1
ATOM 1594 N N . SER A 1 200 ? -5.293 9.039 -4.543 1 95.06 200 SER A N 1
ATOM 1595 C CA . SER A 1 200 ? -6.312 8.281 -5.262 1 95.06 200 SER A CA 1
ATOM 1596 C C . SER A 1 200 ? -7.688 8.469 -4.629 1 95.06 200 SER A C 1
ATOM 1598 O O . SER A 1 200 ? -7.852 8.266 -3.422 1 95.06 200 SER A O 1
ATOM 1600 N N . ILE A 1 201 ? -8.641 8.844 -5.449 1 95.5 201 ILE A N 1
ATOM 1601 C CA . ILE A 1 201 ? -9.945 9.266 -4.949 1 95.5 201 ILE A CA 1
ATOM 1602 C C . ILE A 1 201 ? -11.055 8.664 -5.816 1 95.5 201 ILE A C 1
ATOM 1604 O O . ILE A 1 201 ? -10.961 8.688 -7.047 1 95.5 201 ILE A O 1
ATOM 1608 N N . PRO A 1 202 ? -12.109 8.117 -5.137 1 94.56 202 PRO A N 1
ATOM 1609 C CA . PRO A 1 202 ? -13.266 7.766 -5.969 1 94.56 202 PRO A CA 1
ATOM 1610 C C . PRO A 1 202 ? -13.82 8.961 -6.738 1 94.56 202 PRO A C 1
ATOM 1612 O O . PRO A 1 202 ? -13.867 10.078 -6.207 1 94.56 202 PRO A O 1
ATOM 1615 N N . VAL A 1 203 ? -14.211 8.711 -7.973 1 95.19 203 VAL A N 1
ATOM 1616 C CA . VAL A 1 203 ? -14.688 9.781 -8.844 1 95.19 203 VAL A CA 1
ATOM 1617 C C . VAL A 1 203 ? -15.906 10.453 -8.219 1 95.19 203 VAL A C 1
ATOM 1619 O O . VAL A 1 203 ? -16.203 11.617 -8.508 1 95.19 203 VAL A O 1
ATOM 1622 N N . THR A 1 204 ? -16.609 9.805 -7.316 1 93.62 204 THR A N 1
ATOM 1623 C CA . THR A 1 204 ? -17.812 10.328 -6.684 1 93.62 204 THR A CA 1
ATOM 1624 C C . THR A 1 204 ? -17.469 11.32 -5.582 1 93.62 204 THR A C 1
ATOM 1626 O O . THR A 1 204 ? -18.328 12.039 -5.086 1 93.62 204 THR A O 1
ATOM 1629 N N . ASN A 1 205 ? -16.25 11.328 -5.113 1 95.12 205 ASN A N 1
ATOM 1630 C CA . ASN A 1 205 ? -15.805 12.305 -4.129 1 95.12 205 ASN A CA 1
ATOM 1631 C C . ASN A 1 205 ? -15.422 13.625 -4.785 1 95.12 205 ASN A C 1
ATOM 1633 O O . ASN A 1 205 ? -14.25 14.016 -4.781 1 95.12 205 ASN A O 1
ATOM 1637 N N . GLU A 1 206 ? -16.406 14.344 -5.238 1 95.5 206 GLU A N 1
ATOM 1638 C CA . GLU A 1 206 ? -16.203 15.562 -6.012 1 95.5 206 GLU A CA 1
ATOM 1639 C C . GLU A 1 206 ? -15.547 16.656 -5.172 1 95.5 206 GLU A C 1
ATOM 1641 O O . GLU A 1 206 ? -14.758 17.453 -5.688 1 95.5 206 GLU A O 1
ATOM 1646 N N . HIS A 1 207 ? -15.883 16.641 -3.955 1 95 207 HIS A N 1
ATOM 1647 C CA . HIS A 1 207 ? -15.32 17.641 -3.059 1 95 207 HIS A CA 1
ATOM 1648 C C . HIS A 1 207 ? -13.805 17.516 -2.971 1 95 207 HIS A C 1
ATOM 1650 O O . HIS A 1 207 ? -13.086 18.516 -3.094 1 95 207 HIS A O 1
ATOM 1656 N N . ALA A 1 208 ? -13.312 16.344 -2.775 1 96.38 208 ALA A N 1
ATOM 1657 C CA . ALA A 1 208 ? -11.875 16.125 -2.678 1 96.38 208 ALA A CA 1
ATOM 1658 C C . ALA A 1 208 ? -11.18 16.453 -3.994 1 96.38 208 ALA A C 1
ATOM 1660 O O . ALA A 1 208 ? -10.117 17.062 -4 1 96.38 208 ALA A O 1
ATOM 1661 N N . ILE A 1 209 ? -11.82 16.078 -5.086 1 97.5 209 ILE A N 1
ATOM 1662 C CA . ILE A 1 209 ? -11.25 16.312 -6.41 1 97.5 209 ILE A CA 1
ATOM 1663 C C . ILE A 1 209 ? -11.148 17.828 -6.664 1 97.5 209 ILE A C 1
ATOM 1665 O O . ILE A 1 209 ? -10.094 18.312 -7.082 1 97.5 209 ILE A O 1
ATOM 1669 N N . SER A 1 210 ? -12.141 18.5 -6.391 1 97.44 210 SER A N 1
ATOM 1670 C CA . SER A 1 210 ? -12.164 19.953 -6.582 1 97.44 210 SER A CA 1
ATOM 1671 C C . SER A 1 210 ? -11.156 20.641 -5.672 1 97.44 210 SER A C 1
ATOM 1673 O O . SER A 1 210 ? -10.477 21.578 -6.09 1 97.44 210 SER A O 1
ATOM 1675 N N . PHE A 1 211 ? -11.148 20.203 -4.434 1 97.69 211 PHE A N 1
ATOM 1676 C CA . PHE A 1 211 ? -10.227 20.766 -3.463 1 97.69 211 PHE A CA 1
ATOM 1677 C C . PHE A 1 211 ? -8.781 20.625 -3.945 1 97.69 211 PHE A C 1
ATOM 1679 O O . PHE A 1 211 ? -8.039 21.609 -3.971 1 97.69 211 PHE A O 1
ATOM 1686 N N . LEU A 1 212 ? -8.367 19.391 -4.348 1 98.44 212 LEU A N 1
ATOM 1687 C CA . LEU A 1 212 ? -7.004 19.156 -4.801 1 98.44 212 LEU A CA 1
ATOM 1688 C C . LEU A 1 212 ? -6.715 19.938 -6.074 1 98.44 212 LEU A C 1
ATOM 1690 O O . LEU A 1 212 ? -5.633 20.516 -6.227 1 98.44 212 LEU A O 1
ATOM 1694 N N . SER A 1 213 ? -7.676 20 -6.969 1 98.25 213 SER A N 1
ATOM 1695 C CA . SER A 1 213 ? -7.508 20.766 -8.203 1 98.25 213 SER A CA 1
ATOM 1696 C C . SER A 1 213 ? -7.262 22.25 -7.906 1 98.25 213 SER A C 1
ATOM 1698 O O . SER A 1 213 ? -6.402 22.875 -8.531 1 98.25 213 SER A O 1
ATOM 1700 N N . ALA A 1 214 ? -7.98 22.75 -7 1 98 214 ALA A N 1
ATOM 1701 C CA . ALA A 1 214 ? -7.852 24.156 -6.621 1 98 214 ALA A CA 1
ATOM 1702 C C . ALA A 1 214 ? -6.484 24.422 -5.996 1 98 214 ALA A C 1
ATOM 1704 O O . ALA A 1 214 ? -6.066 25.578 -5.887 1 98 214 ALA A O 1
ATOM 1705 N N . HIS A 1 215 ? -5.82 23.422 -5.594 1 97.94 215 HIS A N 1
ATOM 1706 C CA . HIS A 1 215 ? -4.527 23.594 -4.941 1 97.94 215 HIS A CA 1
ATOM 1707 C C . HIS A 1 215 ? -3.396 23.078 -5.824 1 97.94 215 HIS A C 1
ATOM 1709 O O . HIS A 1 215 ? -2.352 22.656 -5.32 1 97.94 215 HIS A O 1
ATOM 1715 N N . GLY A 1 216 ? -3.631 22.922 -7.098 1 97.81 216 GLY A N 1
ATOM 1716 C CA . GLY A 1 216 ? -2.559 22.734 -8.062 1 97.81 216 GLY A CA 1
ATOM 1717 C C . GLY A 1 216 ? -2.35 21.281 -8.43 1 97.81 216 GLY A C 1
ATOM 1718 O O . GLY A 1 216 ? -1.405 20.953 -9.156 1 97.81 216 GLY A O 1
ATOM 1719 N N . TRP A 1 217 ? -3.197 20.375 -7.996 1 98.38 217 TRP A N 1
ATOM 1720 C CA . TRP A 1 217 ? -3.104 18.969 -8.383 1 98.38 217 TRP A CA 1
ATOM 1721 C C . TRP A 1 217 ? -3.807 18.719 -9.711 1 98.38 217 TRP A C 1
ATOM 1723 O O . TRP A 1 217 ? -4.762 19.422 -10.055 1 98.38 217 TRP A O 1
ATOM 1733 N N . ASN A 1 218 ? -3.316 17.734 -10.398 1 97.94 218 ASN A N 1
ATOM 1734 C CA . ASN A 1 218 ? -3.914 17.359 -11.68 1 97.94 218 ASN A CA 1
ATOM 1735 C C . ASN A 1 218 ? -4.25 15.875 -11.719 1 97.94 218 ASN A C 1
ATOM 1737 O O . ASN A 1 218 ? -3.576 15.062 -11.086 1 97.94 218 ASN A O 1
ATOM 1741 N N . THR A 1 219 ? -5.285 15.562 -12.531 1 97.5 219 THR A N 1
ATOM 1742 C CA . THR A 1 219 ? -5.578 14.156 -12.773 1 97.5 219 THR A CA 1
ATOM 1743 C C . THR A 1 219 ? -4.504 13.531 -13.664 1 97.5 219 THR A C 1
ATOM 1745 O O . THR A 1 219 ? -4.23 14.031 -14.758 1 97.5 219 THR A O 1
ATOM 1748 N N . GLU A 1 220 ? -3.949 12.477 -13.195 1 96.88 220 GLU A N 1
ATOM 1749 C CA . GLU A 1 220 ? -2.895 11.859 -13.992 1 96.88 220 GLU A CA 1
ATOM 1750 C C . GLU A 1 220 ? -3.359 10.531 -14.594 1 96.88 220 GLU A C 1
ATOM 1752 O O . GLU A 1 220 ? -2.814 10.078 -15.594 1 96.88 220 GLU A O 1
ATOM 1757 N N . ALA A 1 221 ? -4.301 9.914 -14 1 96.88 221 ALA A N 1
ATOM 1758 C CA . ALA A 1 221 ? -4.793 8.633 -14.5 1 96.88 221 ALA A CA 1
ATOM 1759 C C . ALA A 1 221 ? -6.176 8.32 -13.938 1 96.88 221 ALA A C 1
ATOM 1761 O O . ALA A 1 221 ? -6.578 8.875 -12.914 1 96.88 221 ALA A O 1
ATOM 1762 N N . ILE A 1 222 ? -6.859 7.484 -14.688 1 96.69 222 ILE A N 1
ATOM 1763 C CA . ILE A 1 222 ? -8.156 6.977 -14.242 1 96.69 222 ILE A CA 1
ATOM 1764 C C . ILE A 1 222 ? -8.18 5.457 -14.352 1 96.69 222 ILE A C 1
ATOM 1766 O O . ILE A 1 222 ? -7.758 4.895 -15.367 1 96.69 222 ILE A O 1
ATOM 1770 N N . ARG A 1 223 ? -8.508 4.812 -13.297 1 95.25 223 ARG A N 1
ATOM 1771 C CA . ARG A 1 223 ? -8.742 3.371 -13.344 1 95.25 223 ARG A CA 1
ATOM 1772 C C . ARG A 1 223 ? -10.234 3.061 -13.297 1 95.25 223 ARG A C 1
ATOM 1774 O O . ARG A 1 223 ? -10.922 3.434 -12.344 1 95.25 223 ARG A O 1
ATOM 1781 N N . GLU A 1 224 ? -10.641 2.324 -14.242 1 94 224 GLU A N 1
ATOM 1782 C CA . GLU A 1 224 ? -12.07 2.051 -14.391 1 94 224 GLU A CA 1
ATOM 1783 C C . GLU A 1 224 ? -12.539 1.024 -13.367 1 94 224 GLU A C 1
ATOM 1785 O O . GLU A 1 224 ? -11.867 0.021 -13.125 1 94 224 GLU A O 1
ATOM 1790 N N . GLU A 1 225 ? -13.695 1.302 -12.734 1 92.94 225 GLU A N 1
ATOM 1791 C CA . GLU A 1 225 ? -14.406 0.387 -11.836 1 92.94 225 GLU A CA 1
ATOM 1792 C C . GLU A 1 225 ? -13.461 -0.211 -10.797 1 92.94 225 GLU A C 1
ATOM 1794 O O . GLU A 1 225 ? -13.461 -1.424 -10.578 1 92.94 225 GLU A O 1
ATOM 1799 N N . HIS A 1 226 ? -12.727 0.661 -10.211 1 93 226 HIS A N 1
ATOM 1800 C CA . HIS A 1 226 ? -11.719 0.206 -9.266 1 93 226 HIS A CA 1
ATOM 1801 C C . HIS A 1 226 ? -12.32 -0.031 -7.887 1 93 226 HIS A C 1
ATOM 1803 O O . HIS A 1 226 ? -11.844 -0.879 -7.133 1 93 226 HIS A O 1
ATOM 1809 N N . TYR A 1 227 ? -13.352 0.675 -7.559 1 90.44 227 TYR A N 1
ATOM 1810 C CA . TYR A 1 227 ? -14 0.545 -6.262 1 90.44 227 TYR A CA 1
ATOM 1811 C C . TYR A 1 227 ? -15.398 -0.04 -6.414 1 90.44 227 TYR A C 1
ATOM 1813 O O . TYR A 1 227 ? -16 0.052 -7.484 1 90.44 227 TYR A O 1
ATOM 1821 N N . THR A 1 228 ? -15.828 -0.68 -5.332 1 86.19 228 THR A N 1
ATOM 1822 C CA . THR A 1 228 ? -17.234 -1.019 -5.148 1 86.19 228 THR A CA 1
ATOM 1823 C C . THR A 1 228 ? -17.812 -0.267 -3.953 1 86.19 228 THR A C 1
ATOM 1825 O O . THR A 1 228 ? -17.5 -0.575 -2.803 1 86.19 228 THR A O 1
ATOM 1828 N N . ILE A 1 229 ? -18.578 0.674 -4.219 1 84.12 229 ILE A N 1
ATOM 1829 C CA . ILE A 1 229 ? -19.156 1.533 -3.197 1 84.12 229 ILE A CA 1
ATOM 1830 C C . ILE A 1 229 ? -20.688 1.449 -3.268 1 84.12 229 ILE A C 1
ATOM 1832 O O . ILE A 1 229 ? -21.281 1.81 -4.281 1 84.12 229 ILE A O 1
ATOM 1836 N N . ASP A 1 230 ? -21.25 0.918 -2.133 1 80.56 230 ASP A N 1
ATOM 1837 C CA . ASP A 1 230 ? -22.688 0.756 -2.057 1 80.56 230 ASP A CA 1
ATOM 1838 C C . ASP A 1 230 ? -23.219 -0.058 -3.236 1 80.56 230 ASP A C 1
ATOM 1840 O O . ASP A 1 230 ? -24.188 0.338 -3.889 1 80.56 230 ASP A O 1
ATOM 1844 N N . GLY A 1 231 ? -22.469 -1.009 -3.641 1 81.12 231 GLY A N 1
ATOM 1845 C CA . GLY A 1 231 ? -22.906 -1.944 -4.668 1 81.12 231 GLY A CA 1
ATOM 1846 C C . GLY A 1 231 ? -22.672 -1.434 -6.078 1 81.12 231 GLY A C 1
ATOM 1847 O O . GLY A 1 231 ? -23 -2.109 -7.051 1 81.12 231 GLY A O 1
ATOM 1848 N N . GLU A 1 232 ? -22.172 -0.273 -6.207 1 89.12 232 GLU A N 1
ATOM 1849 C CA . GLU A 1 232 ? -21.891 0.302 -7.52 1 89.12 232 GLU A CA 1
ATOM 1850 C C . GLU A 1 232 ? -20.391 0.33 -7.801 1 89.12 232 GLU A C 1
ATOM 1852 O O . GLU A 1 232 ? -19.594 0.543 -6.891 1 89.12 232 GLU A O 1
ATOM 1857 N N . TYR A 1 233 ? -20.125 0.087 -9.102 1 91.31 233 TYR A N 1
ATOM 1858 C CA . TYR A 1 233 ? -18.734 0.184 -9.531 1 91.31 233 TYR A CA 1
ATOM 1859 C C . TYR A 1 233 ? -18.344 1.632 -9.812 1 91.31 233 TYR A C 1
ATOM 1861 O O . TYR A 1 233 ? -19.062 2.34 -10.531 1 91.31 233 TYR A O 1
ATOM 1869 N N . VAL A 1 234 ? -17.25 2.025 -9.164 1 94 234 VAL A N 1
ATOM 1870 C CA . VAL A 1 234 ? -16.844 3.43 -9.219 1 94 234 VAL A CA 1
ATOM 1871 C C . VAL A 1 234 ? -15.398 3.541 -9.688 1 94 234 VAL A C 1
ATOM 1873 O O . VAL A 1 234 ? -14.531 2.791 -9.227 1 94 234 VAL A O 1
ATOM 1876 N N . ASP A 1 235 ? -15.156 4.484 -10.609 1 95.75 235 ASP A N 1
ATOM 1877 C CA . ASP A 1 235 ? -13.805 4.738 -11.094 1 95.75 235 ASP A CA 1
ATOM 1878 C C . ASP A 1 235 ? -12.945 5.379 -10.008 1 95.75 235 ASP A C 1
ATOM 1880 O O . ASP A 1 235 ? -13.469 6.043 -9.109 1 95.75 235 ASP A O 1
ATOM 1884 N N . GLU A 1 236 ? -11.664 5.07 -10.102 1 95.88 236 GLU A N 1
ATOM 1885 C CA . GLU A 1 236 ? -10.68 5.777 -9.289 1 95.88 236 GLU A CA 1
ATOM 1886 C C . GLU A 1 236 ? -9.984 6.875 -10.094 1 95.88 236 GLU A C 1
ATOM 1888 O O . GLU A 1 236 ? -9.484 6.629 -11.188 1 95.88 236 GLU A O 1
ATOM 1893 N N . VAL A 1 237 ? -10.008 8.07 -9.57 1 97.19 237 VAL A N 1
ATOM 1894 C CA . VAL A 1 237 ? -9.25 9.188 -10.125 1 97.19 237 VAL A CA 1
ATOM 1895 C C . VAL A 1 237 ? -7.926 9.336 -9.375 1 97.19 237 VAL A C 1
ATOM 1897 O O . VAL A 1 237 ? -7.914 9.531 -8.156 1 97.19 237 VAL A O 1
ATOM 1900 N N . MET A 1 238 ? -6.867 9.164 -10.133 1 97.12 238 MET A N 1
ATOM 1901 C CA . MET A 1 238 ? -5.543 9.359 -9.555 1 97.12 238 MET A CA 1
ATOM 1902 C C . MET A 1 238 ? -5.012 10.758 -9.867 1 97.12 238 MET A C 1
ATOM 1904 O O . MET A 1 238 ? -4.875 11.125 -11.031 1 97.12 238 MET A O 1
ATOM 1908 N N . MET A 1 239 ? -4.785 11.492 -8.742 1 98.19 239 MET A N 1
ATOM 1909 C CA . MET A 1 239 ? -4.301 12.859 -8.891 1 98.19 239 MET A CA 1
ATOM 1910 C C . MET A 1 239 ? -2.861 12.984 -8.391 1 98.19 239 MET A C 1
ATOM 1912 O O . MET A 1 239 ? -2.428 12.211 -7.535 1 98.19 239 MET A O 1
ATOM 1916 N N . ALA A 1 240 ? -2.154 13.953 -8.984 1 97.94 240 ALA A N 1
ATOM 1917 C CA . ALA A 1 240 ? -0.754 14.125 -8.602 1 97.94 240 ALA A CA 1
ATOM 1918 C C . ALA A 1 240 ? -0.377 15.602 -8.555 1 97.94 240 ALA A C 1
ATOM 1920 O O . ALA A 1 240 ? -1.02 16.438 -9.203 1 97.94 240 ALA A O 1
ATOM 1921 N N . TYR A 1 241 ? 0.518 15.922 -7.742 1 97.5 241 TYR A N 1
ATOM 1922 C CA . TYR A 1 241 ? 1.207 17.203 -7.629 1 97.5 241 TYR A CA 1
ATOM 1923 C C . TYR A 1 241 ? 2.697 17.047 -7.91 1 97.5 241 TYR A C 1
ATOM 1925 O O . TYR A 1 241 ? 3.375 16.234 -7.266 1 97.5 241 TYR A O 1
ATOM 1933 N N . THR A 1 242 ? 3.189 17.781 -8.898 1 95.19 242 THR A N 1
ATOM 1934 C CA . THR A 1 242 ? 4.605 17.734 -9.25 1 95.19 242 THR A CA 1
ATOM 1935 C C . THR A 1 242 ? 5.309 19.016 -8.844 1 95.19 242 THR A C 1
ATOM 1937 O O . THR A 1 242 ? 4.816 20.109 -9.109 1 95.19 242 THR A O 1
ATOM 1940 N N . PHE A 1 243 ? 6.367 18.766 -8.172 1 92.5 243 PHE A N 1
ATOM 1941 C CA . PHE A 1 243 ? 7.109 19.922 -7.676 1 92.5 243 PHE A CA 1
ATOM 1942 C C . PHE A 1 243 ? 7.922 20.562 -8.797 1 92.5 243 PHE A C 1
ATOM 1944 O O . PHE A 1 243 ? 8.336 19.891 -9.734 1 92.5 243 PHE A O 1
ATOM 1951 N N . MET B 1 1 ? -16.031 -27.234 -9.516 1 20.55 1 MET B N 1
ATOM 1952 C CA . MET B 1 1 ? -15.555 -25.891 -9.227 1 20.55 1 MET B CA 1
ATOM 1953 C C . MET B 1 1 ? -15.961 -25.469 -7.816 1 20.55 1 MET B C 1
ATOM 1955 O O . MET B 1 1 ? -17.109 -25.062 -7.59 1 20.55 1 MET B O 1
ATOM 1959 N N . GLU B 1 2 ? -15.492 -26.109 -6.816 1 24.66 2 GLU B N 1
ATOM 1960 C CA . GLU B 1 2 ? -16 -26.125 -5.449 1 24.66 2 GLU B CA 1
ATOM 1961 C C . GLU B 1 2 ? -15.766 -24.797 -4.754 1 24.66 2 GLU B C 1
ATOM 1963 O O . GLU B 1 2 ? -14.672 -24.234 -4.832 1 24.66 2 GLU B O 1
ATOM 1968 N N . THR B 1 3 ? -16.672 -23.891 -4.746 1 27.44 3 THR B N 1
ATOM 1969 C CA . THR B 1 3 ? -16.875 -22.594 -4.105 1 27.44 3 THR B CA 1
ATOM 1970 C C . THR B 1 3 ? -16.094 -22.516 -2.795 1 27.44 3 THR B C 1
ATOM 1972 O O . THR B 1 3 ? -16.297 -23.328 -1.898 1 27.44 3 THR B O 1
ATOM 1975 N N . ILE B 1 4 ? -14.93 -22.203 -2.822 1 32.75 4 ILE B N 1
ATOM 1976 C CA . ILE B 1 4 ? -14.391 -22.172 -1.469 1 32.75 4 ILE B CA 1
ATOM 1977 C C . ILE B 1 4 ? -15.383 -21.484 -0.535 1 32.75 4 ILE B C 1
ATOM 1979 O O . ILE B 1 4 ? -15.648 -20.281 -0.67 1 32.75 4 ILE B O 1
ATOM 1983 N N . GLU B 1 5 ? -16.328 -22 -0.176 1 34.72 5 GLU B N 1
ATOM 1984 C CA . GLU B 1 5 ? -17.406 -21.688 0.75 1 34.72 5 GLU B CA 1
ATOM 1985 C C . GLU B 1 5 ? -16.891 -20.938 1.976 1 34.72 5 GLU B C 1
ATOM 1987 O O . GLU B 1 5 ? -15.93 -21.375 2.615 1 34.72 5 GLU B O 1
ATOM 1992 N N . ARG B 1 6 ? -16.719 -19.578 1.926 1 38.12 6 ARG B N 1
ATOM 1993 C CA . ARG B 1 6 ? -16.641 -19.031 3.277 1 38.12 6 ARG B CA 1
ATOM 1994 C C . ARG B 1 6 ? -17.25 -20 4.293 1 38.12 6 ARG B C 1
ATOM 1996 O O . ARG B 1 6 ? -18.312 -20.562 4.059 1 38.12 6 ARG B O 1
ATOM 2003 N N . PRO B 1 7 ? -16.297 -20.469 5.137 1 43.88 7 PRO B N 1
ATOM 2004 C CA . PRO B 1 7 ? -16.938 -21.422 6.047 1 43.88 7 PRO B CA 1
ATOM 2005 C C . PRO B 1 7 ? -18.266 -20.922 6.598 1 43.88 7 PRO B C 1
ATOM 2007 O O . PRO B 1 7 ? -18.406 -19.719 6.859 1 43.88 7 PRO B O 1
ATOM 2010 N N . THR B 1 8 ? -19.328 -21.094 5.941 1 48.75 8 THR B N 1
ATOM 2011 C CA . THR B 1 8 ? -20.594 -20.938 6.672 1 48.75 8 THR B CA 1
ATOM 2012 C C . THR B 1 8 ? -20.484 -21.531 8.07 1 48.75 8 THR B C 1
ATOM 2014 O O . THR B 1 8 ? -20.266 -22.734 8.227 1 48.75 8 THR B O 1
ATOM 2017 N N . PHE B 1 9 ? -20.016 -20.594 8.969 1 55.41 9 PHE B N 1
ATOM 2018 C CA . PHE B 1 9 ? -19.891 -21.094 10.328 1 55.41 9 PHE B CA 1
ATOM 2019 C C . PHE B 1 9 ? -21.266 -21.203 10.992 1 55.41 9 PHE B C 1
ATOM 2021 O O . PHE B 1 9 ? -22.047 -20.25 10.961 1 55.41 9 PHE B O 1
ATOM 2028 N N . GLU B 1 10 ? -21.688 -22.281 11.234 1 61.12 10 GLU B N 1
ATOM 2029 C CA . GLU B 1 10 ? -22.922 -22.531 11.977 1 61.12 10 GLU B CA 1
ATOM 2030 C C . GLU B 1 10 ? -22.797 -22.047 13.422 1 61.12 10 GLU B C 1
ATOM 2032 O O . GLU B 1 10 ? -23.797 -21.906 14.117 1 61.12 10 GLU B O 1
ATOM 2037 N N . SER B 1 11 ? -21.531 -21.781 13.891 1 72.75 11 SER B N 1
ATOM 2038 C CA . SER B 1 11 ? -21.234 -21.359 15.258 1 72.75 11 SER B CA 1
ATOM 2039 C C . SER B 1 11 ? -20.516 -20.031 15.281 1 72.75 11 SER B C 1
ATOM 2041 O O . SER B 1 11 ? -19.578 -19.797 14.492 1 72.75 11 SER B O 1
ATOM 2043 N N . GLU B 1 12 ? -21.047 -19.234 15.977 1 76.62 12 GLU B N 1
ATOM 2044 C CA . GLU B 1 12 ? -20.422 -17.938 16.156 1 76.62 12 GLU B CA 1
ATOM 2045 C C . GLU B 1 12 ? -18.984 -18.094 16.672 1 76.62 12 GLU B C 1
ATOM 2047 O O . GLU B 1 12 ? -18.094 -17.359 16.234 1 76.62 12 GLU B O 1
ATOM 2052 N N . ALA B 1 13 ? -18.766 -19.016 17.594 1 78.5 13 ALA B N 1
ATOM 2053 C CA . ALA B 1 13 ? -17.438 -19.266 18.125 1 78.5 13 ALA B CA 1
ATOM 2054 C C . ALA B 1 13 ? -16.469 -19.703 17.031 1 78.5 13 ALA B C 1
ATOM 2056 O O . ALA B 1 13 ? -15.32 -19.25 17 1 78.5 13 ALA B O 1
ATOM 2057 N N . ARG B 1 14 ? -16.859 -20.516 16.125 1 78.25 14 ARG B N 1
ATOM 2058 C CA . ARG B 1 14 ? -16.031 -20.984 15.023 1 78.25 14 ARG B CA 1
ATOM 2059 C C . ARG B 1 14 ? -15.641 -19.844 14.094 1 78.25 14 ARG B C 1
ATOM 2061 O O . ARG B 1 14 ? -14.484 -19.734 13.688 1 78.25 14 ARG B O 1
ATOM 2068 N N . LYS B 1 15 ? -16.656 -19.156 13.852 1 75.38 15 LYS B N 1
ATOM 2069 C CA . LYS B 1 15 ? -16.422 -17.984 13.016 1 75.38 15 LYS B CA 1
ATOM 2070 C C . LYS B 1 15 ? -15.367 -17.062 13.625 1 75.38 15 LYS B C 1
ATOM 2072 O O . LYS B 1 15 ? -14.414 -16.672 12.953 1 75.38 15 LYS B O 1
ATOM 2077 N N . ARG B 1 16 ? -15.531 -16.766 14.82 1 77.38 16 ARG B N 1
ATOM 2078 C CA . ARG B 1 16 ? -14.617 -15.883 15.523 1 77.38 16 ARG B CA 1
ATOM 2079 C C . ARG B 1 16 ? -13.219 -16.484 15.594 1 77.38 16 ARG B C 1
ATOM 2081 O O . ARG B 1 16 ? -12.219 -15.773 15.453 1 77.38 16 ARG B O 1
ATOM 2088 N N . MET B 1 17 ? -13.141 -17.828 15.852 1 76.69 17 MET B N 1
ATOM 2089 C CA . MET B 1 17 ? -11.867 -18.531 15.914 1 76.69 17 MET B CA 1
ATOM 2090 C C . MET B 1 17 ? -11.109 -18.422 14.594 1 76.69 17 MET B C 1
ATOM 2092 O O . MET B 1 17 ? -9.93 -18.047 14.578 1 76.69 17 MET B O 1
ATOM 2096 N N . TYR B 1 18 ? -11.82 -18.719 13.57 1 72.69 18 TYR B N 1
ATOM 2097 C CA . TYR B 1 18 ? -11.195 -18.672 12.25 1 72.69 18 TYR B CA 1
ATOM 2098 C C . TYR B 1 18 ? -10.766 -17.25 11.906 1 72.69 18 TYR B C 1
ATOM 2100 O O . TYR B 1 18 ? -9.641 -17.031 11.445 1 72.69 18 TYR B O 1
ATOM 2108 N N . GLU B 1 19 ? -11.656 -16.406 12.195 1 67.69 19 GLU B N 1
ATOM 2109 C CA . GLU B 1 19 ? -11.383 -15.016 11.867 1 67.69 19 GLU B CA 1
ATOM 2110 C C . GLU B 1 19 ? -10.18 -14.492 12.648 1 67.69 19 GLU B C 1
ATOM 2112 O O . GLU B 1 19 ? -9.375 -13.727 12.109 1 67.69 19 GLU B O 1
ATOM 2117 N N . TYR B 1 20 ? -10.109 -14.891 13.914 1 70.38 20 TYR B N 1
ATOM 2118 C CA . TYR B 1 20 ? -8.969 -14.469 14.719 1 70.38 20 TYR B CA 1
ATOM 2119 C C . TYR B 1 20 ? -7.664 -14.977 14.125 1 70.38 20 TYR B C 1
ATOM 2121 O O . TYR B 1 20 ? -6.707 -14.211 13.969 1 70.38 20 TYR B O 1
ATOM 2129 N N . VAL B 1 21 ? -7.672 -16.266 13.82 1 71.5 21 VAL B N 1
ATOM 2130 C CA . VAL B 1 21 ? -6.453 -16.844 13.273 1 71.5 21 VAL B CA 1
ATOM 2131 C C . VAL B 1 21 ? -6.145 -16.219 11.914 1 71.5 21 VAL B C 1
ATOM 2133 O O . VAL B 1 21 ? -4.984 -15.93 11.609 1 71.5 21 VAL B O 1
ATOM 2136 N N . GLU B 1 22 ? -7.184 -16.125 11.234 1 62.16 22 GLU B N 1
ATOM 2137 C CA . GLU B 1 22 ? -7.047 -15.539 9.906 1 62.16 22 GLU B CA 1
ATOM 2138 C C . GLU B 1 22 ? -6.496 -14.117 9.984 1 62.16 22 GLU B C 1
ATOM 2140 O O . GLU B 1 22 ? -5.586 -13.758 9.234 1 62.16 22 GLU B O 1
ATOM 2145 N N . ARG B 1 23 ? -6.992 -13.398 10.914 1 57.53 23 ARG B N 1
ATOM 2146 C CA . ARG B 1 23 ? -6.625 -12 11.109 1 57.53 23 ARG B CA 1
ATOM 2147 C C . ARG B 1 23 ? -5.188 -11.875 11.609 1 57.53 23 ARG B C 1
ATOM 2149 O O . ARG B 1 23 ? -4.48 -10.93 11.258 1 57.53 23 ARG B O 1
ATOM 2156 N N . HIS B 1 24 ? -4.766 -12.836 12.375 1 58.47 24 HIS B N 1
ATOM 2157 C CA . HIS B 1 24 ? -3.475 -12.758 13.047 1 58.47 24 HIS B CA 1
ATOM 2158 C C . HIS B 1 24 ? -2.439 -13.641 12.359 1 58.47 24 HIS B C 1
ATOM 2160 O O . HIS B 1 24 ? -1.273 -13.664 12.766 1 58.47 24 HIS B O 1
ATOM 2166 N N . GLY B 1 25 ? -2.934 -14.234 11.18 1 57.19 25 GLY B N 1
ATOM 2167 C CA . GLY B 1 25 ? -2.08 -15.195 10.492 1 57.19 25 GLY B CA 1
ATOM 2168 C C . GLY B 1 25 ? -1.892 -16.484 11.273 1 57.19 25 GLY B C 1
ATOM 2169 O O . GLY B 1 25 ? -2.014 -17.578 10.711 1 57.19 25 GLY B O 1
ATOM 2170 N N . THR B 1 26 ? -1.485 -16.25 12.453 1 63.34 26 THR B N 1
ATOM 2171 C CA . THR B 1 26 ? -1.361 -17.375 13.383 1 63.34 26 THR B CA 1
ATOM 2172 C C . THR B 1 26 ? -1.891 -16.984 14.766 1 63.34 26 THR B C 1
ATOM 2174 O O . THR B 1 26 ? -2.092 -15.797 15.047 1 63.34 26 THR B O 1
ATOM 2177 N N . ALA B 1 27 ? -2.375 -17.922 15.469 1 72.38 27 ALA B N 1
ATOM 2178 C CA . ALA B 1 27 ? -2.74 -17.703 16.875 1 72.38 27 ALA B CA 1
ATOM 2179 C C . ALA B 1 27 ? -2.346 -18.906 17.719 1 72.38 27 ALA B C 1
ATOM 2181 O O . ALA B 1 27 ? -2.574 -20.047 17.344 1 72.38 27 ALA B O 1
ATOM 2182 N N . LYS B 1 28 ? -1.618 -18.484 18.656 1 75.75 28 LYS B N 1
ATOM 2183 C CA . LYS B 1 28 ? -1.437 -19.578 19.609 1 75.75 28 LYS B CA 1
ATOM 2184 C C . LYS B 1 28 ? -2.775 -20.031 20.188 1 75.75 28 LYS B C 1
ATOM 2186 O O . LYS B 1 28 ? -3.664 -19.219 20.438 1 75.75 28 LYS B O 1
ATOM 2191 N N . ARG B 1 29 ? -2.912 -21.422 20.328 1 79.5 29 ARG B N 1
ATOM 2192 C CA . ARG B 1 29 ? -4.156 -22.031 20.797 1 79.5 29 ARG B CA 1
ATOM 2193 C C . ARG B 1 29 ? -4.625 -21.391 22.094 1 79.5 29 ARG B C 1
ATOM 2195 O O . ARG B 1 29 ? -5.809 -21.062 22.234 1 79.5 29 ARG B O 1
ATOM 2202 N N . HIS B 1 30 ? -3.717 -21.125 23.078 1 77.81 30 HIS B N 1
ATOM 2203 C CA . HIS B 1 30 ? -4.121 -20.609 24.391 1 77.81 30 HIS B CA 1
ATOM 2204 C C . HIS B 1 30 ? -4.531 -19.141 24.297 1 77.81 30 HIS B C 1
ATOM 2206 O O . HIS B 1 30 ? -5.414 -18.688 25.031 1 77.81 30 HIS B O 1
ATOM 2212 N N . VAL B 1 31 ? -3.902 -18.359 23.469 1 76.56 31 VAL B N 1
ATOM 2213 C CA . VAL B 1 31 ? -4.277 -16.969 23.25 1 76.56 31 VAL B CA 1
ATOM 2214 C C . VAL B 1 31 ? -5.668 -16.906 22.625 1 76.56 31 VAL B C 1
ATOM 2216 O O . VAL B 1 31 ? -6.508 -16.094 23.031 1 76.56 31 VAL B O 1
ATOM 2219 N N . LEU B 1 32 ? -5.848 -17.766 21.594 1 79.06 32 LEU B N 1
ATOM 2220 C CA . LEU B 1 32 ? -7.133 -17.797 20.906 1 79.06 32 LEU B CA 1
ATOM 2221 C C . LEU B 1 32 ? -8.25 -18.188 21.859 1 79.06 32 LEU B C 1
ATOM 2223 O O . LEU B 1 32 ? -9.359 -17.656 21.781 1 79.06 32 LEU B O 1
ATOM 2227 N N . LEU B 1 33 ? -8.008 -19.078 22.75 1 80.62 33 LEU B N 1
ATOM 2228 C CA . LEU B 1 33 ? -8.969 -19.484 23.766 1 80.62 33 LEU B CA 1
ATOM 2229 C C . LEU B 1 33 ? -9.352 -18.297 24.656 1 80.62 33 LEU B C 1
ATOM 2231 O O . LEU B 1 33 ? -10.523 -18.125 24.984 1 80.62 33 LEU B O 1
ATOM 2235 N N . ASP B 1 34 ? -8.406 -17.438 24.953 1 78.38 34 ASP B N 1
ATOM 2236 C CA . ASP B 1 34 ? -8.656 -16.281 25.812 1 78.38 34 ASP B CA 1
ATOM 2237 C C . ASP B 1 34 ? -9.445 -15.211 25.062 1 78.38 34 ASP B C 1
ATOM 2239 O O . ASP B 1 34 ? -10.312 -14.555 25.656 1 78.38 34 ASP B O 1
ATOM 2243 N 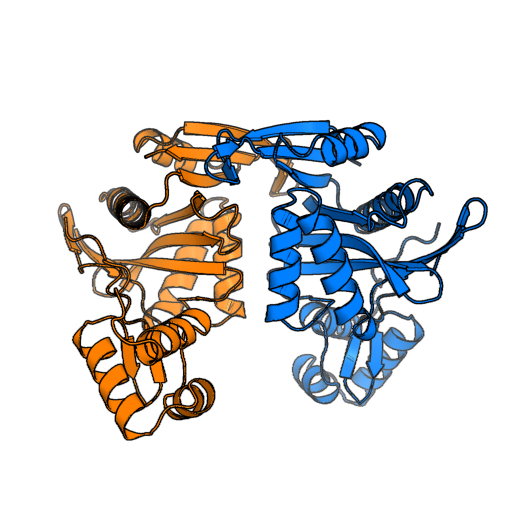N . VAL B 1 35 ? -9.172 -15.117 23.812 1 76.81 35 VAL B N 1
ATOM 2244 C CA . VAL B 1 35 ? -9.781 -14.078 23 1 76.81 35 VAL B CA 1
ATOM 2245 C C . VAL B 1 35 ? -11.242 -14.422 22.719 1 76.81 35 VAL B C 1
ATOM 2247 O O . VAL B 1 35 ? -12.102 -13.539 22.719 1 76.81 35 VAL B O 1
ATOM 2250 N N . LEU B 1 36 ? -11.578 -15.648 22.453 1 79.75 36 LEU B N 1
ATOM 2251 C CA . LEU B 1 36 ? -12.906 -16.078 22 1 79.75 36 LEU B CA 1
ATOM 2252 C C . LEU B 1 36 ? -13.859 -16.219 23.188 1 79.75 36 LEU B C 1
ATOM 2254 O O . LEU B 1 36 ? -15.078 -16.203 23 1 79.75 36 LEU B O 1
ATOM 2258 N N . SER B 1 37 ? -13.289 -16.094 24.422 1 77.69 37 SER B N 1
ATOM 2259 C CA . SER B 1 37 ? -14.094 -16.203 25.641 1 77.69 37 SER B CA 1
ATOM 2260 C C . SER B 1 37 ? -15.133 -17.312 25.516 1 77.69 37 SER B C 1
ATOM 2262 O O . SER B 1 37 ? -16.312 -17.094 25.812 1 77.69 37 SER B O 1
ATOM 2264 N N . VAL B 1 38 ? -14.875 -18.5 25.062 1 82.19 38 VAL B N 1
ATOM 2265 C CA . VAL B 1 38 ? -15.711 -19.688 25.016 1 82.19 38 VAL B CA 1
ATOM 2266 C C . VAL B 1 38 ? -15.133 -20.766 25.938 1 82.19 38 VAL B C 1
ATOM 2268 O O . VAL B 1 38 ? -14 -20.641 26.406 1 82.19 38 VAL B O 1
ATOM 2271 N N . SER B 1 39 ? -16 -21.688 26.391 1 84 39 SER B N 1
ATOM 2272 C CA . SER B 1 39 ? -15.516 -22.781 27.219 1 84 39 SER B CA 1
ATOM 2273 C C . SER B 1 39 ? -14.438 -23.594 26.5 1 84 39 SER B C 1
ATOM 2275 O O . SER B 1 39 ? -14.367 -23.594 25.266 1 84 39 SER B O 1
ATOM 2277 N N . SER B 1 40 ? -13.531 -24.203 27.312 1 84.44 40 SER B N 1
ATOM 2278 C CA . SER B 1 40 ? -12.477 -25.031 26.75 1 84.44 40 SER B CA 1
ATOM 2279 C C 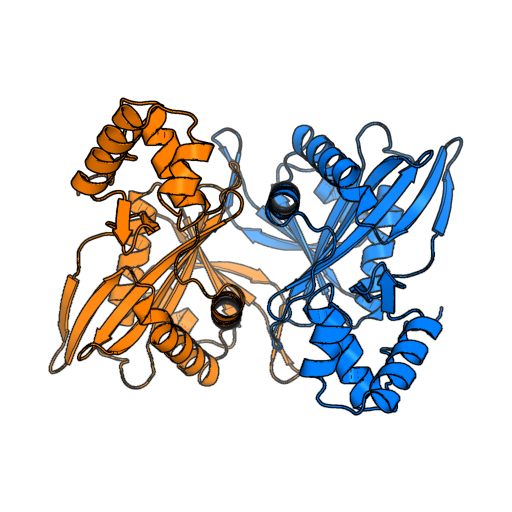. SER B 1 40 ? -13.055 -26.141 25.875 1 84.44 40 SER B C 1
ATOM 2281 O O . SER B 1 40 ? -12.484 -26.484 24.844 1 84.44 40 SER B O 1
ATOM 2283 N N . GLU B 1 41 ? -14.164 -26.641 26.281 1 84 41 GLU B N 1
ATOM 2284 C CA . GLU B 1 41 ? -14.82 -27.703 25.516 1 84 41 GLU B CA 1
ATOM 2285 C C . GLU B 1 41 ? -15.328 -27.188 24.172 1 84 41 GLU B C 1
ATOM 2287 O O . GLU B 1 41 ? -15.125 -27.828 23.141 1 84 41 GLU B O 1
ATOM 2292 N N . GLU B 1 42 ? -16.016 -26.062 24.203 1 83.12 42 GLU B N 1
ATOM 2293 C CA . GLU B 1 42 ? -16.5 -25.453 22.969 1 83.12 42 GLU B CA 1
ATOM 2294 C C . GLU B 1 42 ? -15.344 -25.078 22.031 1 83.12 42 GLU B C 1
ATOM 2296 O O . GLU B 1 42 ? -15.422 -25.297 20.828 1 83.12 42 GLU B O 1
ATOM 2301 N N . PHE B 1 43 ? -14.312 -24.578 22.609 1 86.94 43 PHE B N 1
ATOM 2302 C CA . PHE B 1 43 ? -13.141 -24.188 21.828 1 86.94 43 PHE B CA 1
ATOM 2303 C C . PHE B 1 43 ? -12.57 -25.375 21.078 1 86.94 43 PHE B C 1
ATOM 2305 O O . PHE B 1 43 ? -12.32 -25.297 19.875 1 86.94 43 PHE B O 1
ATOM 2312 N N . ARG B 1 44 ? -12.375 -26.438 21.797 1 84.81 44 ARG B N 1
ATOM 2313 C CA . ARG B 1 44 ? -11.812 -27.656 21.219 1 84.81 44 ARG B CA 1
ATOM 2314 C C . ARG B 1 44 ? -12.703 -28.188 20.094 1 84.81 44 ARG B C 1
ATOM 2316 O O . ARG B 1 44 ? -12.211 -28.594 19.047 1 84.81 44 ARG B O 1
ATOM 2323 N N . ALA B 1 45 ? -13.953 -28.219 20.359 1 83.94 45 ALA B N 1
ATOM 2324 C CA . ALA B 1 45 ? -14.898 -28.719 19.375 1 83.94 45 ALA B CA 1
ATOM 2325 C C . ALA B 1 45 ? -14.859 -27.875 18.094 1 83.94 45 ALA B C 1
ATOM 2327 O O . ALA B 1 45 ? -14.797 -28.422 16.984 1 83.94 45 ALA B O 1
ATOM 2328 N N . GLU B 1 46 ? -14.898 -26.578 18.297 1 82.81 46 GLU B N 1
ATOM 2329 C CA . GLU B 1 46 ? -14.914 -25.672 17.156 1 82.81 46 GLU B CA 1
ATOM 2330 C C . GLU B 1 46 ? -13.578 -25.703 16.406 1 82.81 46 GLU B C 1
ATOM 2332 O O . GLU B 1 46 ? -13.547 -25.641 15.18 1 82.81 46 GLU B O 1
ATOM 2337 N N . LEU B 1 47 ? -12.508 -25.766 17.172 1 84.12 47 LEU B N 1
ATOM 2338 C CA . LEU B 1 47 ? -11.188 -25.844 16.547 1 84.12 47 LEU B CA 1
ATOM 2339 C C . LEU B 1 47 ? -11.047 -27.141 15.742 1 84.12 47 LEU B C 1
ATOM 2341 O O . LEU B 1 47 ? -10.531 -27.125 14.625 1 84.12 47 LEU B O 1
ATOM 2345 N N . ASP B 1 48 ? -11.461 -28.203 16.312 1 81.12 48 ASP B N 1
ATOM 2346 C CA . ASP B 1 48 ? -11.406 -29.484 15.633 1 81.12 48 ASP B CA 1
ATOM 2347 C C . ASP B 1 48 ? -12.195 -29.438 14.32 1 81.12 48 ASP B C 1
ATOM 2349 O O . ASP B 1 48 ? -11.758 -30 13.312 1 81.12 48 ASP B O 1
ATOM 2353 N N . LEU B 1 49 ? -13.305 -28.797 14.359 1 75.62 49 LEU B N 1
ATOM 2354 C CA . LEU B 1 49 ? -14.102 -28.656 13.148 1 75.62 49 LEU B CA 1
ATOM 2355 C C . LEU B 1 49 ? -13.367 -27.844 12.094 1 75.62 49 LEU B C 1
ATOM 2357 O O . LEU B 1 49 ? -13.352 -28.188 10.914 1 75.62 49 LEU B O 1
ATOM 2361 N N . LEU B 1 50 ? -12.828 -26.781 12.539 1 76.31 50 LEU B N 1
ATOM 2362 C CA . LEU B 1 50 ? -12.094 -25.938 11.602 1 76.31 50 LEU B CA 1
ATOM 2363 C C . LEU B 1 50 ? -10.914 -26.688 10.992 1 76.31 50 LEU B C 1
ATOM 2365 O O . LEU B 1 50 ? -10.625 -26.516 9.805 1 76.31 50 LEU B O 1
ATOM 2369 N N . LYS B 1 51 ? -10.289 -27.484 11.781 1 75.12 51 LYS B N 1
ATOM 2370 C CA . LYS B 1 51 ? -9.156 -28.281 11.305 1 75.12 51 LYS B CA 1
ATOM 2371 C C . LYS B 1 51 ? -9.617 -29.391 10.367 1 75.12 51 LYS B C 1
ATOM 2373 O O . LYS B 1 51 ? -9.016 -29.609 9.312 1 75.12 51 LYS B O 1
ATOM 2378 N N . SER B 1 52 ? -10.617 -29.984 10.766 1 72.38 52 SER B N 1
ATOM 2379 C CA . SER B 1 52 ? -11.133 -31.094 9.961 1 72.38 52 SER B CA 1
ATOM 2380 C C . SER B 1 52 ? -11.633 -30.609 8.609 1 72.38 52 SER B C 1
ATOM 2382 O O . SER B 1 52 ? -11.5 -31.312 7.605 1 72.38 52 SER B O 1
ATOM 2384 N N . LYS B 1 53 ? -12.102 -29.422 8.641 1 64.56 53 LYS B N 1
ATOM 2385 C CA . LYS B 1 53 ? -12.617 -28.844 7.406 1 64.56 53 LYS B CA 1
ATOM 2386 C C . LYS B 1 53 ? -11.508 -28.188 6.598 1 64.56 53 LYS B C 1
ATOM 2388 O O . LYS B 1 53 ? -11.758 -27.594 5.543 1 64.56 53 LYS B O 1
ATOM 2393 N N . GLY B 1 54 ? -10.352 -28.203 7.094 1 62.16 54 GLY B N 1
ATOM 2394 C CA . GLY B 1 54 ? -9.18 -27.703 6.387 1 62.16 54 GLY B CA 1
ATOM 2395 C C . GLY B 1 54 ? -9.023 -26.203 6.457 1 62.16 54 GLY B C 1
ATOM 2396 O O . GLY B 1 54 ? -8.289 -25.609 5.664 1 62.16 54 GLY B O 1
ATOM 2397 N N . TYR B 1 55 ? -9.828 -25.641 7.301 1 66.25 55 TYR B N 1
ATOM 2398 C CA . TYR B 1 55 ? -9.75 -24.188 7.398 1 66.25 55 TYR B CA 1
ATOM 2399 C C . TYR B 1 55 ? -8.531 -23.75 8.211 1 66.25 55 TYR B C 1
ATOM 2401 O O . TYR B 1 55 ? -7.902 -22.734 7.906 1 66.25 55 TYR B O 1
ATOM 2409 N N . LEU B 1 56 ? -8.32 -24.438 9.32 1 70.06 56 LEU B N 1
ATOM 2410 C CA . LEU B 1 56 ? -7.172 -24.141 10.172 1 70.06 56 LEU B CA 1
ATOM 2411 C C . LEU B 1 56 ? -6.281 -25.375 10.312 1 70.06 56 LEU B C 1
ATOM 2413 O O . LEU B 1 56 ? -6.758 -26.5 10.203 1 70.06 56 LEU B O 1
ATOM 2417 N N . GLU B 1 57 ? -5.062 -25.156 10.297 1 72.38 57 GLU B N 1
ATOM 2418 C CA . GLU B 1 57 ? -4.098 -26.172 10.688 1 72.38 57 GLU B CA 1
ATOM 2419 C C . GLU B 1 57 ? -3.338 -25.766 11.945 1 72.38 57 GLU B C 1
ATOM 2421 O O . GLU B 1 57 ? -3.305 -24.578 12.297 1 72.38 57 GLU B O 1
ATOM 2426 N N . GLU B 1 58 ? -3.113 -26.75 12.82 1 71.81 58 GLU B N 1
ATOM 2427 C CA . GLU B 1 58 ? -2.393 -26.5 14.07 1 71.81 58 GLU B CA 1
ATOM 2428 C C . GLU B 1 58 ? -1.026 -27.172 14.062 1 71.81 58 GLU B C 1
ATOM 2430 O O . GLU B 1 58 ? -0.923 -28.375 13.789 1 71.81 58 GLU B O 1
ATOM 2435 N N . GLU B 1 59 ? -0.009 -26.266 14.141 1 66.44 59 GLU B N 1
ATOM 2436 C CA . GLU B 1 59 ? 1.342 -26.781 14.336 1 66.44 59 GLU B CA 1
ATOM 2437 C C . GLU B 1 59 ? 1.972 -26.219 15.609 1 66.44 59 GLU B C 1
ATOM 2439 O O . GLU B 1 59 ? 2.107 -25 15.75 1 66.44 59 GLU B O 1
ATOM 2444 N N . GLY B 1 60 ? 2.389 -27.156 16.594 1 65.69 60 GLY B N 1
ATOM 2445 C CA . GLY B 1 60 ? 3.031 -26.734 17.828 1 65.69 60 GLY B CA 1
ATOM 2446 C C . GLY B 1 60 ? 2.172 -25.797 18.656 1 65.69 60 GLY B C 1
ATOM 2447 O O . GLY B 1 60 ? 2.678 -24.844 19.25 1 65.69 60 GLY B O 1
ATOM 2448 N N . GLY B 1 61 ? 0.975 -26 18.578 1 73.88 61 GLY B N 1
ATOM 2449 C CA . GLY B 1 61 ? 0.07 -25.188 19.375 1 73.88 61 GLY B CA 1
ATOM 2450 C C . GLY B 1 61 ? -0.302 -23.875 18.703 1 73.88 61 GLY B C 1
ATOM 2451 O O . GLY B 1 61 ? -1.021 -23.062 19.266 1 73.88 61 GLY B O 1
ATOM 2452 N N . THR B 1 62 ? 0.288 -23.734 17.578 1 75.81 62 THR B N 1
ATOM 2453 C CA . THR B 1 62 ? -0.031 -22.531 16.828 1 75.81 62 THR B CA 1
ATOM 2454 C C . THR B 1 62 ? -1.011 -22.828 15.703 1 75.81 62 THR B C 1
ATOM 2456 O O . THR B 1 62 ? -0.789 -23.75 14.906 1 75.81 62 THR B O 1
ATOM 2459 N N . LEU B 1 63 ? -2.164 -22.188 15.773 1 74.25 63 LEU B N 1
ATOM 2460 C CA . LEU B 1 63 ? -3.191 -22.328 14.742 1 74.25 63 LEU B CA 1
ATOM 2461 C C . LEU B 1 63 ? -2.91 -21.391 13.57 1 74.25 63 LEU B C 1
ATOM 2463 O O . LEU B 1 63 ? -2.455 -20.266 13.766 1 74.25 63 LEU B O 1
ATOM 2467 N N . ARG B 1 64 ? -2.975 -22 12.383 1 66.88 64 ARG B N 1
ATOM 2468 C CA . ARG B 1 64 ? -2.883 -21.234 11.141 1 66.88 64 ARG B CA 1
ATOM 2469 C C . ARG B 1 64 ? -4.051 -21.547 10.211 1 66.88 64 ARG B C 1
ATOM 2471 O O . ARG B 1 64 ? -4.656 -22.609 10.305 1 66.88 64 ARG B O 1
ATOM 2478 N N . VAL B 1 65 ? -4.492 -20.547 9.5 1 58.53 65 VAL B N 1
ATOM 2479 C CA . VAL B 1 65 ? -5.473 -20.875 8.469 1 58.53 65 VAL B CA 1
ATOM 2480 C C . VAL B 1 65 ? -4.918 -21.953 7.551 1 58.53 65 VAL B C 1
ATOM 2482 O O . VAL B 1 65 ? -3.803 -21.844 7.043 1 58.53 65 VAL B O 1
ATOM 2485 N N . ALA B 1 66 ? -5.496 -23.109 7.668 1 53.53 66 ALA B N 1
ATOM 2486 C CA . ALA B 1 66 ? -5.148 -24.141 6.707 1 53.53 66 ALA B CA 1
ATOM 2487 C C . ALA B 1 66 ? -5.426 -23.688 5.281 1 53.53 66 ALA B C 1
ATOM 2489 O O . ALA B 1 66 ? -6.559 -23.344 4.945 1 53.53 66 ALA B O 1
ATOM 2490 N N . LEU B 1 67 ? -4.797 -22.672 4.773 1 47.59 67 LEU B N 1
ATOM 2491 C CA . LEU B 1 67 ? -5.039 -22.281 3.389 1 47.59 67 LEU B CA 1
ATOM 2492 C C . LEU B 1 67 ? -5.324 -23.5 2.521 1 47.59 67 LEU B C 1
ATOM 2494 O O . LEU B 1 67 ? -4.426 -24.312 2.268 1 47.59 67 LEU B O 1
ATOM 2498 N N . ASP B 1 68 ? -6.285 -24.188 2.707 1 46.59 68 ASP B N 1
ATOM 2499 C CA . ASP B 1 68 ? -6.602 -24.938 1.491 1 46.59 68 ASP B CA 1
ATOM 2500 C C . ASP B 1 68 ? -6.535 -24.031 0.262 1 46.59 68 ASP B C 1
ATOM 2502 O O . ASP B 1 68 ? -7.562 -23.531 -0.207 1 46.59 68 ASP B O 1
ATOM 2506 N N . ALA B 1 69 ? -5.812 -22.906 0.361 1 50.53 69 ALA B N 1
ATOM 2507 C CA . ALA B 1 69 ? -5.656 -22.094 -0.841 1 50.53 69 ALA B CA 1
ATOM 2508 C C . ALA B 1 69 ? -5.469 -22.969 -2.076 1 50.53 69 ALA B C 1
ATOM 2510 O O . ALA B 1 69 ? -4.957 -22.5 -3.1 1 50.53 69 ALA B O 1
ATOM 2511 N N . GLY B 1 70 ? -6.082 -23.953 -2.027 1 53.88 70 GLY B N 1
ATOM 2512 C CA . GLY B 1 70 ? -6.27 -24.828 -3.174 1 53.88 70 GLY B CA 1
ATOM 2513 C C . GLY B 1 70 ? -5.234 -25.938 -3.258 1 53.88 70 GLY B C 1
ATOM 2514 O O . GLY B 1 70 ? -4.402 -26.078 -2.359 1 53.88 70 GLY B O 1
ATOM 2515 N N . SER B 1 71 ? -5.43 -26.891 -4.23 1 62.66 71 SER B N 1
ATOM 2516 C CA . SER B 1 71 ? -4.836 -28.172 -4.633 1 62.66 71 SER B CA 1
ATOM 2517 C C . SER B 1 71 ? -3.416 -27.969 -5.148 1 62.66 71 SER B C 1
ATOM 2519 O O . SER B 1 71 ? -3.064 -26.891 -5.625 1 62.66 71 SER B O 1
ATOM 2521 N N . VAL B 1 72 ? -2.527 -28.719 -4.59 1 75.56 72 VAL B N 1
ATOM 2522 C CA . VAL B 1 72 ? -1.247 -28.922 -5.258 1 75.56 72 VAL B CA 1
ATOM 2523 C C . VAL B 1 72 ? -1.485 -29.391 -6.691 1 75.56 72 VAL B C 1
ATOM 2525 O O . VAL B 1 72 ? -2.234 -30.344 -6.926 1 75.56 72 VAL B O 1
ATOM 2528 N N . GLU B 1 73 ? -1.004 -28.578 -7.574 1 86 73 GLU B N 1
ATOM 2529 C CA . GLU B 1 73 ? -1.074 -28.953 -8.984 1 86 73 GLU B CA 1
ATOM 2530 C C . GLU B 1 73 ? 0.299 -29.344 -9.523 1 86 73 GLU B C 1
ATOM 2532 O O . GLU B 1 73 ? 1.295 -28.672 -9.25 1 86 73 GLU B O 1
ATOM 2537 N N . GLU B 1 74 ? 0.273 -30.453 -10.188 1 89.94 74 GLU B N 1
ATOM 2538 C CA . GLU B 1 74 ? 1.512 -30.938 -10.781 1 89.94 74 GLU B CA 1
ATOM 2539 C C . GLU B 1 74 ? 1.496 -30.766 -12.297 1 89.94 74 GLU B C 1
ATOM 2541 O O . GLU B 1 74 ? 0.477 -31.016 -12.945 1 89.94 74 GLU B O 1
ATOM 2546 N N . TYR B 1 75 ? 2.67 -30.312 -12.773 1 91.44 75 TYR B N 1
ATOM 2547 C CA . TYR B 1 75 ? 2.803 -30.094 -14.211 1 91.44 75 TYR B CA 1
ATOM 2548 C C . TYR B 1 75 ? 4.09 -30.719 -14.742 1 91.44 75 TYR B C 1
ATOM 2550 O O . TYR B 1 75 ? 5.051 -30.906 -13.992 1 91.44 75 TYR B O 1
ATOM 2558 N N . GLU B 1 76 ? 3.965 -31.078 -16.016 1 91.25 76 GLU B N 1
ATOM 2559 C CA . GLU B 1 76 ? 5.129 -31.547 -16.766 1 91.25 76 GLU B CA 1
ATOM 2560 C C . GLU B 1 76 ? 5.309 -30.766 -18.062 1 91.25 76 GLU B C 1
ATOM 2562 O O . GLU B 1 76 ? 4.363 -30.625 -18.844 1 91.25 76 GLU B O 1
ATOM 2567 N N . ALA B 1 77 ? 6.414 -30.156 -18.203 1 87.5 77 ALA B N 1
ATOM 2568 C CA . ALA B 1 77 ? 6.77 -29.438 -19.422 1 87.5 77 ALA B CA 1
ATOM 2569 C C . ALA B 1 77 ? 8.117 -29.906 -19.953 1 87.5 77 ALA B C 1
ATOM 2571 O O . ALA B 1 77 ? 9.172 -29.469 -19.484 1 87.5 77 ALA B O 1
ATOM 2572 N N . GLY B 1 78 ? 8.031 -30.641 -20.969 1 85.94 78 GLY B N 1
ATOM 2573 C CA . GLY B 1 78 ? 9.258 -31.281 -21.438 1 85.94 78 GLY B CA 1
ATOM 2574 C C . GLY B 1 78 ? 9.945 -32.094 -20.375 1 85.94 78 GLY B C 1
ATOM 2575 O O . GLY B 1 78 ? 9.344 -33.031 -19.812 1 85.94 78 GLY B O 1
ATOM 2576 N N . ASP B 1 79 ? 11.172 -31.625 -20.062 1 87.44 79 ASP B N 1
ATOM 2577 C CA . ASP B 1 79 ? 11.984 -32.375 -19.109 1 87.44 79 ASP B CA 1
ATOM 2578 C C . ASP B 1 79 ? 11.898 -31.781 -17.703 1 87.44 79 ASP B C 1
ATOM 2580 O O . ASP B 1 79 ? 12.641 -32.156 -16.812 1 87.44 79 ASP B O 1
ATOM 2584 N N . VAL B 1 80 ? 11.008 -30.906 -17.656 1 91.56 80 VAL B N 1
ATOM 2585 C CA . VAL B 1 80 ? 10.93 -30.25 -16.359 1 91.56 80 VAL B CA 1
ATOM 2586 C C . VAL B 1 80 ? 9.578 -30.547 -15.703 1 91.56 80 VAL B C 1
ATOM 2588 O O . VAL B 1 80 ? 8.531 -30.391 -16.328 1 91.56 80 VAL B O 1
ATOM 2591 N N . GLU B 1 81 ? 9.641 -31.078 -14.461 1 94.94 81 GLU B N 1
ATOM 2592 C CA . GLU B 1 81 ? 8.461 -31.266 -13.625 1 94.94 81 GLU B CA 1
ATOM 2593 C C . GLU B 1 81 ? 8.406 -30.203 -12.523 1 94.94 81 GLU B C 1
ATOM 2595 O O . GLU B 1 81 ? 9.406 -29.938 -11.859 1 94.94 81 GLU B O 1
ATOM 2600 N N . PHE B 1 82 ? 7.211 -29.609 -12.445 1 95.56 82 PHE B N 1
ATOM 2601 C CA . PHE B 1 82 ? 7.105 -28.609 -11.383 1 95.56 82 PHE B CA 1
ATOM 2602 C C . PHE B 1 82 ? 5.734 -28.672 -10.719 1 95.56 82 PHE B C 1
ATOM 2604 O O . PHE B 1 82 ? 4.797 -29.25 -11.266 1 95.56 82 PHE B O 1
ATOM 2611 N N . THR B 1 83 ? 5.707 -28.125 -9.469 1 93.88 83 THR B N 1
ATOM 2612 C CA . THR B 1 83 ? 4.504 -28.109 -8.648 1 93.88 83 THR B CA 1
ATOM 2613 C C . THR B 1 83 ? 4.098 -26.672 -8.312 1 93.88 83 THR B C 1
ATOM 2615 O O . THR B 1 83 ? 4.949 -25.828 -8.039 1 93.88 83 THR B O 1
ATOM 2618 N N . ILE B 1 84 ? 2.768 -26.406 -8.406 1 93.62 84 ILE B N 1
ATOM 2619 C CA . ILE B 1 84 ? 2.221 -25.141 -7.922 1 93.62 84 ILE B CA 1
ATOM 2620 C C . ILE B 1 84 ? 1.331 -25.391 -6.707 1 93.62 84 ILE B C 1
ATOM 2622 O O . ILE B 1 84 ? 0.433 -26.234 -6.75 1 93.62 84 ILE B O 1
ATOM 2626 N N . ARG B 1 85 ? 1.609 -24.641 -5.676 1 89.81 85 ARG B N 1
ATOM 2627 C CA . ARG B 1 85 ? 0.897 -24.859 -4.422 1 89.81 85 ARG B CA 1
ATOM 2628 C C . ARG B 1 85 ? 0.911 -23.594 -3.57 1 89.81 85 ARG B C 1
ATOM 2630 O O . ARG B 1 85 ? 1.697 -22.672 -3.82 1 89.81 85 ARG B O 1
ATOM 2637 N N . PRO B 1 86 ? 0.011 -23.562 -2.629 1 87.62 86 PRO B N 1
ATOM 2638 C CA . PRO B 1 86 ? 0.126 -22.469 -1.664 1 87.62 86 PRO B CA 1
ATOM 2639 C C . PRO B 1 86 ? 1.474 -22.453 -0.946 1 87.62 86 PRO B C 1
ATOM 2641 O O . PRO B 1 86 ? 2.025 -23.516 -0.638 1 87.62 86 PRO B O 1
ATOM 2644 N N . ALA B 1 87 ? 1.958 -21.234 -0.784 1 89.81 87 ALA B N 1
ATOM 2645 C CA . ALA B 1 87 ? 3.23 -21.109 -0.078 1 89.81 87 ALA B CA 1
ATOM 2646 C C . ALA B 1 87 ? 3.072 -21.438 1.402 1 89.81 87 ALA B C 1
ATOM 2648 O O . ALA B 1 87 ? 1.994 -21.266 1.974 1 89.81 87 ALA B O 1
ATOM 2649 N N . ARG B 1 88 ? 4.16 -21.922 1.932 1 82 88 ARG B N 1
ATOM 2650 C CA . ARG B 1 88 ? 4.273 -22.203 3.359 1 82 88 ARG B CA 1
ATOM 2651 C C . ARG B 1 88 ? 5.383 -21.375 3.992 1 82 88 ARG B C 1
ATOM 2653 O O . ARG B 1 88 ? 6.203 -20.781 3.287 1 82 88 ARG B O 1
ATOM 2660 N N . GLN B 1 89 ? 5.289 -21.359 5.324 1 81.94 89 GLN B N 1
ATOM 2661 C CA . GLN B 1 89 ? 6.312 -20.594 6.027 1 81.94 89 GLN B CA 1
ATOM 2662 C C . GLN B 1 89 ? 7.711 -21.125 5.711 1 81.94 89 GLN B C 1
ATOM 2664 O O . GLN B 1 89 ? 8.664 -20.344 5.637 1 81.94 89 GLN B O 1
ATOM 2669 N N . ASP B 1 90 ? 7.82 -22.391 5.484 1 86.06 90 ASP B N 1
ATOM 2670 C CA . ASP B 1 90 ? 9.109 -23 5.18 1 86.06 90 ASP B CA 1
ATOM 2671 C C . ASP B 1 90 ? 9.641 -22.516 3.83 1 86.06 90 ASP B C 1
ATOM 2673 O O . ASP B 1 90 ? 10.82 -22.703 3.521 1 86.06 90 ASP B O 1
ATOM 2677 N N . ASP B 1 91 ? 8.82 -21.906 3.066 1 91.5 91 ASP B N 1
ATOM 2678 C CA . ASP B 1 91 ? 9.211 -21.422 1.748 1 91.5 91 ASP B CA 1
ATOM 2679 C C . ASP B 1 91 ? 9.805 -20.016 1.837 1 91.5 91 ASP B C 1
ATOM 2681 O O . ASP B 1 91 ? 10.258 -19.453 0.833 1 91.5 91 ASP B O 1
ATOM 2685 N N . PHE B 1 92 ? 9.836 -19.484 2.994 1 89.69 92 PHE B N 1
ATOM 2686 C CA . PHE B 1 92 ? 10.164 -18.078 3.199 1 89.69 92 PHE B CA 1
ATOM 2687 C C . PHE B 1 92 ? 11.469 -17.703 2.504 1 89.69 92 PHE B C 1
ATOM 2689 O O . PHE B 1 92 ? 11.5 -16.812 1.659 1 89.69 92 PHE B O 1
ATOM 2696 N N . GLU B 1 93 ? 12.516 -18.375 2.797 1 94.06 93 GLU B N 1
ATOM 2697 C CA . GLU B 1 93 ? 13.82 -18.047 2.232 1 94.06 93 GLU B CA 1
ATOM 2698 C C . GLU B 1 93 ? 13.828 -18.219 0.716 1 94.06 93 GLU B C 1
ATOM 2700 O O . GLU B 1 93 ? 14.336 -17.359 -0.01 1 94.06 93 GLU B O 1
ATOM 2705 N N . GLY B 1 94 ? 13.281 -19.312 0.255 1 96.38 94 GLY B N 1
ATOM 2706 C CA . GLY B 1 94 ? 13.195 -19.547 -1.177 1 96.38 94 GLY B CA 1
ATOM 2707 C C . GLY B 1 94 ? 12.383 -18.5 -1.911 1 96.38 94 GLY B C 1
ATOM 2708 O O . GLY B 1 94 ? 12.719 -18.109 -3.031 1 96.38 94 GLY B O 1
ATOM 2709 N N . LEU B 1 95 ? 11.375 -18.125 -1.255 1 95.88 95 LEU B N 1
ATOM 2710 C CA . LEU B 1 95 ? 10.5 -17.094 -1.823 1 95.88 95 LEU B CA 1
ATOM 2711 C C . LEU B 1 95 ? 11.234 -15.766 -1.946 1 95.88 95 LEU B C 1
ATOM 2713 O O . LEU B 1 95 ? 11.219 -15.141 -3.01 1 95.88 95 LEU B O 1
ATOM 2717 N N . VAL B 1 96 ? 11.859 -15.344 -0.896 1 95.12 96 VAL B N 1
ATOM 2718 C CA . VAL B 1 96 ? 12.609 -14.094 -0.895 1 95.12 96 VAL B CA 1
ATOM 2719 C C . VAL B 1 96 ? 13.719 -14.156 -1.948 1 95.12 96 VAL B C 1
ATOM 2721 O O . VAL B 1 96 ? 13.906 -13.203 -2.713 1 95.12 96 VAL B O 1
ATOM 2724 N N . ASP B 1 97 ? 14.344 -15.234 -2.041 1 95.44 97 ASP B N 1
ATOM 2725 C CA . ASP B 1 97 ? 15.43 -15.406 -3.006 1 95.44 97 ASP B CA 1
ATOM 2726 C C . ASP B 1 97 ? 14.906 -15.32 -4.438 1 95.44 97 ASP B C 1
ATOM 2728 O O . ASP B 1 97 ? 15.531 -14.688 -5.293 1 95.44 97 ASP B O 1
ATOM 2732 N N . ALA B 1 98 ? 13.828 -15.977 -4.66 1 97 98 ALA B N 1
ATOM 2733 C CA . ALA B 1 98 ? 13.242 -15.953 -5.996 1 97 98 ALA B CA 1
ATOM 2734 C C . ALA B 1 98 ? 12.867 -14.531 -6.406 1 97 98 ALA B C 1
ATOM 2736 O O . ALA B 1 98 ? 13.141 -14.109 -7.531 1 97 98 ALA B O 1
ATOM 2737 N N . ILE B 1 99 ? 12.234 -13.852 -5.508 1 96.25 99 ILE B N 1
ATOM 2738 C CA . ILE B 1 99 ? 11.82 -12.484 -5.805 1 96.25 99 ILE B CA 1
ATOM 2739 C C . ILE B 1 99 ? 13.047 -11.617 -6.07 1 96.25 99 ILE B C 1
ATOM 2741 O O . ILE B 1 99 ? 13.078 -10.852 -7.035 1 96.25 99 ILE B O 1
ATOM 2745 N N . ARG B 1 100 ? 14.062 -11.789 -5.32 1 93.75 100 ARG B N 1
ATOM 2746 C CA . ARG B 1 100 ? 15.281 -11 -5.484 1 93.75 100 ARG B CA 1
ATOM 2747 C C . ARG B 1 100 ? 15.969 -11.328 -6.805 1 93.75 100 ARG B C 1
ATOM 2749 O O . ARG B 1 100 ? 16.5 -10.438 -7.473 1 93.75 1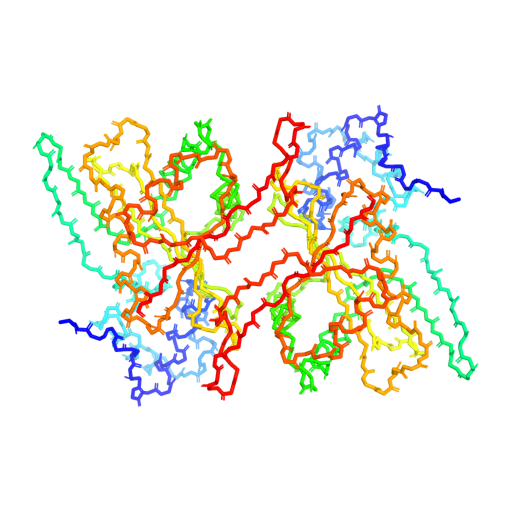00 ARG B O 1
ATOM 2756 N N . ASP B 1 101 ? 15.961 -12.523 -7.117 1 94.69 101 ASP B N 1
ATOM 2757 C CA . ASP B 1 101 ? 16.547 -12.938 -8.383 1 94.69 101 ASP B CA 1
ATOM 2758 C C . ASP B 1 101 ? 15.836 -12.273 -9.562 1 94.69 101 ASP B C 1
ATOM 2760 O O . ASP B 1 101 ? 16.484 -11.727 -10.453 1 94.69 101 ASP B O 1
ATOM 2764 N N . VAL B 1 102 ? 14.578 -12.297 -9.523 1 95.31 102 VAL B N 1
ATOM 2765 C CA . VAL B 1 102 ? 13.766 -11.75 -10.602 1 95.31 102 VAL B CA 1
ATOM 2766 C C . VAL B 1 102 ? 13.945 -10.234 -10.664 1 95.31 102 VAL B C 1
ATOM 2768 O O . VAL B 1 102 ? 14.117 -9.664 -11.75 1 95.31 102 VAL B O 1
ATOM 2771 N N . THR B 1 103 ? 13.945 -9.586 -9.477 1 92.12 103 THR B N 1
ATOM 2772 C CA . THR B 1 103 ? 14 -8.133 -9.445 1 92.12 103 THR B CA 1
ATOM 2773 C C . THR B 1 103 ? 15.406 -7.633 -9.766 1 92.12 103 THR B C 1
ATOM 2775 O O . THR B 1 103 ? 15.586 -6.48 -10.164 1 92.12 103 THR B O 1
ATOM 2778 N N . ALA B 1 104 ? 16.391 -8.445 -9.609 1 88.12 104 ALA B N 1
ATOM 2779 C CA . ALA B 1 104 ? 17.766 -8.117 -9.984 1 88.12 104 ALA B CA 1
ATOM 2780 C C . ALA B 1 104 ? 17.938 -8.094 -11.5 1 88.12 104 ALA B C 1
ATOM 2782 O O . ALA B 1 104 ? 18.734 -7.328 -12.039 1 88.12 104 ALA B O 1
ATOM 2783 N N . GLU B 1 105 ? 17.203 -8.898 -12.148 1 85.5 105 GLU B N 1
ATOM 2784 C CA . GLU B 1 105 ? 17.312 -9.023 -13.594 1 85.5 105 GLU B CA 1
ATOM 2785 C C . GLU B 1 105 ? 16.469 -7.973 -14.312 1 85.5 105 GLU B C 1
ATOM 2787 O O . GLU B 1 105 ? 16.906 -7.406 -15.32 1 85.5 105 GLU B O 1
ATOM 2792 N N . GLU B 1 106 ? 15.297 -7.777 -13.828 1 84.06 106 GLU B N 1
ATOM 2793 C CA . GLU B 1 106 ? 14.367 -6.805 -14.406 1 84.06 106 GLU B CA 1
ATOM 2794 C C . GLU B 1 106 ? 13.805 -5.879 -13.328 1 84.06 106 GLU B C 1
ATOM 2796 O O . GLU B 1 106 ? 13.594 -6.293 -12.188 1 84.06 106 GLU B O 1
ATOM 2801 N N . THR B 1 107 ? 13.641 -4.66 -13.758 1 86.81 107 THR B N 1
ATOM 2802 C CA . THR B 1 107 ? 13.086 -3.717 -12.789 1 86.81 107 THR B CA 1
ATOM 2803 C C . THR B 1 107 ? 11.625 -4.035 -12.5 1 86.81 107 THR B C 1
ATOM 2805 O O . THR B 1 107 ? 10.773 -3.963 -13.391 1 86.81 107 THR B O 1
ATOM 2808 N N . TYR B 1 108 ? 11.383 -4.43 -11.352 1 90.12 108 TYR B N 1
ATOM 2809 C CA . TYR B 1 108 ? 10.062 -4.82 -10.852 1 90.12 108 TYR B CA 1
ATOM 2810 C C . TYR B 1 108 ? 9.836 -4.273 -9.445 1 90.12 108 TYR B C 1
ATOM 2812 O O . TYR B 1 108 ? 9.969 -5.004 -8.461 1 90.12 108 TYR B O 1
ATOM 2820 N N . VAL B 1 109 ? 9.352 -3.07 -9.344 1 87.19 109 VAL B N 1
ATOM 2821 C CA . VAL B 1 109 ? 9.344 -2.291 -8.109 1 87.19 109 VAL B CA 1
ATOM 2822 C C . VAL B 1 109 ? 8.359 -2.896 -7.117 1 87.19 109 VAL B C 1
ATOM 2824 O O . VAL B 1 109 ? 8.68 -3.068 -5.938 1 87.19 109 VAL B O 1
ATOM 2827 N N . VAL B 1 110 ? 7.176 -3.221 -7.586 1 89 110 VAL B N 1
ATOM 2828 C CA . VAL B 1 110 ? 6.156 -3.76 -6.695 1 89 110 VAL B CA 1
ATOM 2829 C C . VAL B 1 110 ? 6.652 -5.059 -6.066 1 89 110 VAL B C 1
ATOM 2831 O O . VAL B 1 110 ? 6.5 -5.273 -4.863 1 89 110 VAL B O 1
ATOM 2834 N N . ALA B 1 111 ? 7.305 -5.902 -6.832 1 91.56 111 ALA B N 1
ATOM 2835 C CA . ALA B 1 111 ? 7.824 -7.164 -6.316 1 91.56 111 ALA B CA 1
ATOM 2836 C C . ALA B 1 111 ? 8.938 -6.922 -5.301 1 91.56 111 ALA B C 1
ATOM 2838 O O . ALA B 1 111 ? 9.039 -7.637 -4.301 1 91.56 111 ALA B O 1
ATOM 2839 N N . GLU B 1 112 ? 9.758 -5.988 -5.559 1 89.31 112 GLU B N 1
ATOM 2840 C CA . GLU B 1 112 ? 10.812 -5.645 -4.609 1 89.31 112 GLU B CA 1
ATOM 2841 C C . GLU B 1 112 ? 10.227 -5.227 -3.262 1 89.31 112 GLU B C 1
ATOM 2843 O O . GLU B 1 112 ? 10.75 -5.602 -2.209 1 89.31 112 GLU B O 1
ATOM 2848 N N . SER B 1 113 ? 9.18 -4.438 -3.324 1 87.44 113 SER B N 1
ATOM 2849 C CA . SER B 1 113 ? 8.508 -4.016 -2.1 1 87.44 113 SER B CA 1
ATOM 2850 C C . SER B 1 113 ? 7.953 -5.211 -1.334 1 87.44 113 SER B C 1
ATOM 2852 O O . SER B 1 113 ? 7.992 -5.238 -0.102 1 87.44 113 SER B O 1
ATOM 2854 N N . ILE B 1 114 ? 7.5 -6.16 -2.037 1 89.12 114 ILE B N 1
ATOM 2855 C CA . ILE B 1 114 ? 6.941 -7.355 -1.416 1 89.12 114 ILE B CA 1
ATOM 2856 C C . ILE B 1 114 ? 8.039 -8.133 -0.7 1 89.12 114 ILE B C 1
ATOM 2858 O O . ILE B 1 114 ? 7.848 -8.609 0.42 1 89.12 114 ILE B O 1
ATOM 2862 N N . ALA B 1 115 ? 9.219 -8.258 -1.33 1 89.12 115 ALA B N 1
ATOM 2863 C CA . ALA B 1 115 ? 10.344 -8.938 -0.688 1 89.12 115 ALA B CA 1
ATOM 2864 C C . ALA B 1 115 ? 10.727 -8.25 0.62 1 89.12 115 ALA B C 1
ATOM 2866 O O . ALA B 1 115 ? 10.961 -8.914 1.632 1 89.12 115 ALA B O 1
ATOM 2867 N N . GLU B 1 116 ? 10.734 -6.977 0.605 1 83.5 116 GLU B N 1
ATOM 2868 C CA . GLU B 1 116 ? 11.086 -6.219 1.804 1 83.5 116 GLU B CA 1
ATOM 2869 C C . GLU B 1 116 ? 10.031 -6.395 2.893 1 83.5 116 GLU B C 1
ATOM 2871 O O . GLU B 1 116 ? 10.352 -6.453 4.078 1 83.5 116 GLU B O 1
ATOM 2876 N N . GLN B 1 117 ? 8.828 -6.43 2.494 1 83.5 117 GLN B N 1
ATOM 2877 C CA . GLN B 1 117 ? 7.746 -6.645 3.447 1 83.5 117 GLN B CA 1
ATOM 2878 C C . GLN B 1 117 ? 7.848 -8.016 4.098 1 83.5 117 GLN B C 1
ATOM 2880 O O . GLN B 1 117 ? 7.633 -8.156 5.305 1 83.5 117 GLN B O 1
ATOM 2885 N N . LEU B 1 118 ? 8.125 -8.977 3.287 1 83.31 118 LEU B N 1
ATOM 2886 C CA . LEU B 1 118 ? 8.32 -10.32 3.805 1 83.31 118 LEU B CA 1
ATOM 2887 C C . LEU B 1 118 ? 9.43 -10.344 4.855 1 83.31 118 LEU B C 1
ATOM 2889 O O . LEU B 1 118 ? 9.25 -10.914 5.934 1 83.31 118 LEU B O 1
ATOM 2893 N N . LEU B 1 119 ? 10.492 -9.727 4.547 1 80.56 119 LEU B N 1
ATOM 2894 C CA . LEU B 1 119 ? 11.648 -9.711 5.441 1 80.56 119 LEU B CA 1
ATOM 2895 C C . LEU B 1 119 ? 11.312 -8.977 6.738 1 80.56 119 LEU B C 1
ATOM 2897 O O . LEU B 1 119 ? 11.742 -9.398 7.816 1 80.56 119 LEU B O 1
ATOM 2901 N N . TYR B 1 120 ? 10.547 -7.98 6.57 1 73.62 120 TYR B N 1
ATOM 2902 C CA . TYR B 1 120 ? 10.203 -7.176 7.738 1 73.62 120 TYR B CA 1
ATOM 2903 C C . TYR B 1 120 ? 9.211 -7.914 8.633 1 73.62 120 TYR B C 1
ATOM 2905 O O . TYR B 1 120 ? 9.344 -7.898 9.859 1 73.62 120 TYR B O 1
ATOM 2913 N N . GLU B 1 121 ? 8.25 -8.5 7.984 1 72.56 121 GLU B N 1
ATOM 2914 C CA . GLU B 1 121 ? 7.172 -9.133 8.734 1 72.56 121 GLU B CA 1
ATOM 2915 C C . GLU B 1 121 ? 7.555 -10.539 9.18 1 72.56 121 GLU B C 1
ATOM 2917 O O . GLU B 1 121 ? 6.953 -11.094 10.102 1 72.56 121 GLU B O 1
ATOM 2922 N N . ASP B 1 122 ? 8.406 -11.07 8.484 1 74.12 122 ASP B N 1
ATOM 2923 C CA . ASP B 1 122 ? 8.93 -12.406 8.766 1 74.12 122 ASP B CA 1
ATOM 2924 C C . ASP B 1 122 ? 7.82 -13.453 8.719 1 74.12 122 ASP B C 1
ATOM 2926 O O . ASP B 1 122 ? 7.789 -14.375 9.539 1 74.12 122 ASP B O 1
ATOM 2930 N N . THR B 1 123 ? 6.848 -13.18 7.902 1 73.88 123 THR B N 1
ATOM 2931 C CA . THR B 1 123 ? 5.742 -14.117 7.707 1 73.88 123 THR B CA 1
ATOM 2932 C C . THR B 1 123 ? 5.297 -14.133 6.246 1 73.88 123 THR B C 1
ATOM 2934 O O . THR B 1 123 ? 5.242 -13.086 5.602 1 73.88 123 THR B O 1
ATOM 2937 N N . VAL B 1 124 ? 5.035 -15.32 5.73 1 77.12 124 VAL B N 1
ATOM 2938 C CA . VAL B 1 124 ? 4.668 -15.5 4.328 1 77.12 124 VAL B CA 1
ATOM 2939 C C . VAL B 1 124 ? 3.215 -15.086 4.121 1 77.12 124 VAL B C 1
ATOM 2941 O O . VAL B 1 124 ? 2.91 -14.297 3.221 1 77.12 124 VAL B O 1
ATOM 2944 N N . THR B 1 125 ? 2.34 -15.656 4.93 1 70.5 125 THR B N 1
ATOM 2945 C CA . THR B 1 125 ? 0.925 -15.328 4.805 1 70.5 125 THR B CA 1
ATOM 2946 C C . THR B 1 125 ? 0.484 -14.398 5.938 1 70.5 125 THR B C 1
ATOM 2948 O O . THR B 1 125 ? 0.97 -14.516 7.062 1 70.5 125 THR B O 1
ATOM 2951 N N . ARG B 1 126 ? -0.276 -13.328 5.441 1 66.44 126 ARG B N 1
ATOM 2952 C CA . ARG B 1 126 ? -0.793 -12.375 6.418 1 66.44 126 ARG B CA 1
ATOM 2953 C C . ARG B 1 126 ? -2.285 -12.133 6.211 1 66.44 126 ARG B C 1
ATOM 2955 O O . ARG B 1 126 ? -2.754 -12.039 5.074 1 66.44 126 ARG B O 1
ATOM 2962 N N . HIS B 1 127 ? -2.943 -12.156 7.328 1 60.31 127 HIS B N 1
ATOM 2963 C CA . HIS B 1 127 ? -4.352 -11.781 7.336 1 60.31 127 HIS B CA 1
ATOM 2964 C C . HIS B 1 127 ? -4.668 -10.867 8.508 1 60.31 127 HIS B C 1
ATOM 2966 O O . HIS B 1 127 ? -4.578 -11.281 9.672 1 60.31 127 HIS B O 1
ATOM 2972 N N . ASN B 1 128 ? -4.777 -9.57 8.141 1 57.59 128 ASN B N 1
ATOM 2973 C CA . ASN B 1 128 ? -5.227 -8.648 9.18 1 57.59 128 ASN B CA 1
ATOM 2974 C C . ASN B 1 128 ? -6.387 -7.781 8.695 1 57.59 128 ASN B C 1
ATOM 2976 O O . ASN B 1 128 ? -6.91 -7.992 7.602 1 57.59 128 ASN B O 1
ATOM 2980 N N . THR B 1 129 ? -6.902 -6.988 9.555 1 55.38 129 THR B N 1
ATOM 2981 C CA . THR B 1 129 ? -8.078 -6.172 9.266 1 55.38 129 THR B CA 1
ATOM 2982 C C . THR B 1 129 ? -7.785 -5.168 8.156 1 55.38 129 THR B C 1
ATOM 2984 O O . THR B 1 129 ? -8.703 -4.609 7.555 1 55.38 129 THR B O 1
ATOM 2987 N N . VAL B 1 130 ? -6.504 -4.934 7.879 1 60.12 130 VAL B N 1
ATOM 2988 C CA . VAL B 1 130 ? -6.117 -3.916 6.906 1 60.12 130 VAL B CA 1
ATOM 2989 C C . VAL B 1 130 ? -5.82 -4.574 5.562 1 60.12 130 VAL B C 1
ATOM 2991 O O . VAL B 1 130 ? -6.293 -4.117 4.52 1 60.12 130 VAL B O 1
ATOM 2994 N N . GLU B 1 131 ? -5.055 -5.598 5.68 1 68 131 GLU B N 1
ATOM 2995 C CA . GLU B 1 131 ? -4.566 -6.227 4.453 1 68 131 GLU B CA 1
ATOM 2996 C C . GLU B 1 131 ? -4.328 -7.719 4.656 1 68 131 GLU B C 1
ATOM 2998 O O . GLU B 1 131 ? -3.916 -8.148 5.734 1 68 131 GLU B O 1
ATOM 3003 N N . SER B 1 132 ? -4.691 -8.438 3.594 1 73.38 132 SER B N 1
ATOM 3004 C CA . SER B 1 132 ? -4.34 -9.852 3.504 1 73.38 132 SER B CA 1
ATOM 3005 C C . SER B 1 132 ? -3.494 -10.133 2.268 1 73.38 132 SER B C 1
ATOM 3007 O O . SER B 1 132 ? -3.516 -9.367 1.305 1 73.38 132 SER B O 1
ATOM 3009 N N . ARG B 1 133 ? -2.584 -11.078 2.469 1 84.56 133 ARG B N 1
ATOM 3010 C CA . ARG B 1 133 ? -1.82 -11.469 1.29 1 84.56 133 ARG B CA 1
ATOM 3011 C C . ARG B 1 133 ? -1.693 -12.992 1.203 1 84.56 133 ARG B C 1
ATOM 3013 O O . ARG B 1 133 ? -1.646 -13.672 2.229 1 84.56 133 ARG B O 1
ATOM 3020 N N . LEU B 1 134 ? -1.676 -13.406 -0.017 1 84.06 134 LEU B N 1
ATOM 3021 C CA . LEU B 1 134 ? -1.571 -14.82 -0.348 1 84.06 134 LEU B CA 1
ATOM 3022 C C . LEU B 1 134 ? -0.46 -15.062 -1.363 1 84.06 134 LEU B C 1
ATOM 3024 O O . LEU B 1 134 ? -0.283 -14.273 -2.295 1 84.06 134 LEU B O 1
ATOM 3028 N N . PHE B 1 135 ? 0.289 -16.234 -1.059 1 92.38 135 PHE B N 1
ATOM 3029 C CA . PHE B 1 135 ? 1.309 -16.625 -2.021 1 92.38 135 PHE B CA 1
ATOM 3030 C C . PHE B 1 135 ? 1.041 -18.031 -2.545 1 92.38 135 PHE B C 1
ATOM 3032 O O . PHE B 1 135 ? 0.668 -18.922 -1.779 1 92.38 135 PHE B O 1
ATOM 3039 N N . PHE B 1 136 ? 1.214 -18.172 -3.809 1 92.88 136 PHE B N 1
ATOM 3040 C CA . PHE B 1 136 ? 1.48 -19.469 -4.41 1 92.88 136 PHE B CA 1
ATOM 3041 C C . PHE B 1 136 ? 2.916 -19.547 -4.918 1 92.88 136 PHE B C 1
ATOM 3043 O O . PHE B 1 136 ? 3.463 -18.562 -5.398 1 92.88 136 PHE B O 1
ATOM 3050 N N . VAL B 1 137 ? 3.449 -20.812 -4.828 1 96.69 137 VAL B N 1
ATOM 3051 C CA . VAL B 1 137 ? 4.816 -20.984 -5.305 1 96.69 137 VAL B CA 1
ATOM 3052 C C . VAL B 1 137 ? 4.867 -22.109 -6.34 1 96.69 137 VAL B C 1
ATOM 3054 O O . VAL B 1 137 ? 4.039 -23.016 -6.312 1 96.69 137 VAL B O 1
ATOM 3057 N N . ALA B 1 138 ? 5.75 -21.984 -7.234 1 97.62 138 ALA B N 1
ATOM 3058 C CA . ALA B 1 138 ? 6.184 -23.078 -8.102 1 97.62 138 ALA B CA 1
ATOM 3059 C C . ALA B 1 138 ? 7.484 -23.703 -7.598 1 97.62 138 ALA B C 1
ATOM 3061 O O . ALA B 1 138 ? 8.438 -22.984 -7.289 1 97.62 138 ALA B O 1
ATOM 3062 N N . THR B 1 139 ? 7.48 -25.016 -7.504 1 96.62 139 THR B N 1
ATOM 3063 C CA . THR B 1 139 ? 8.688 -25.703 -7.051 1 96.62 139 THR B CA 1
ATOM 3064 C C . THR B 1 139 ? 9.164 -26.703 -8.102 1 96.62 139 THR B C 1
ATOM 3066 O O . THR B 1 139 ? 8.359 -27.359 -8.758 1 96.62 139 THR B O 1
ATOM 3069 N N . VAL B 1 140 ? 10.469 -26.688 -8.312 1 96.5 140 VAL B N 1
ATOM 3070 C CA . VAL B 1 140 ? 11.18 -27.703 -9.094 1 96.5 140 VAL B CA 1
ATOM 3071 C C . VAL B 1 140 ? 12.156 -28.453 -8.195 1 96.5 140 VAL B C 1
ATOM 3073 O O . VAL B 1 140 ? 13.008 -27.844 -7.551 1 96.5 140 VAL B O 1
ATOM 3076 N N . ASP B 1 141 ? 11.992 -29.719 -8.078 1 93.56 141 ASP B N 1
ATOM 3077 C CA . ASP B 1 141 ? 12.805 -30.562 -7.195 1 93.56 141 ASP B CA 1
ATOM 3078 C C . ASP B 1 141 ? 12.766 -30.031 -5.762 1 93.56 141 ASP B C 1
ATOM 3080 O O . ASP B 1 141 ? 13.797 -29.953 -5.094 1 93.56 141 ASP B O 1
ATOM 3084 N N . GLY B 1 142 ? 11.633 -29.438 -5.422 1 92.12 142 GLY B N 1
ATOM 3085 C CA . GLY B 1 142 ? 11.391 -29.016 -4.051 1 92.12 142 GLY B CA 1
ATOM 3086 C C . GLY B 1 142 ? 11.844 -27.594 -3.781 1 92.12 142 GLY B C 1
ATOM 3087 O O . GLY B 1 142 ? 11.578 -27.047 -2.709 1 92.12 142 GLY B O 1
ATOM 3088 N N . GLU B 1 143 ? 12.469 -27.016 -4.754 1 96.38 143 GLU B N 1
ATOM 3089 C CA . GLU B 1 143 ? 12.984 -25.656 -4.57 1 96.38 143 GLU B CA 1
ATOM 3090 C C . GLU B 1 143 ? 12.055 -24.625 -5.199 1 96.38 143 GLU B C 1
ATOM 3092 O O . GLU B 1 143 ? 11.57 -24.812 -6.316 1 96.38 143 GLU B O 1
ATOM 3097 N N . VAL B 1 144 ? 11.852 -23.547 -4.465 1 97.75 144 VAL B N 1
ATOM 3098 C CA . VAL B 1 144 ? 11.008 -22.469 -4.98 1 97.75 144 VAL B CA 1
ATOM 3099 C C . VAL B 1 144 ? 11.703 -21.797 -6.164 1 97.75 144 VAL B C 1
ATOM 3101 O O . VAL B 1 144 ? 12.844 -21.359 -6.051 1 97.75 144 VAL B O 1
ATOM 3104 N N . THR B 1 145 ? 10.977 -21.719 -7.297 1 97.88 145 THR B N 1
ATOM 3105 C CA . THR B 1 145 ? 11.57 -21.141 -8.492 1 97.88 145 THR B CA 1
ATOM 3106 C C . THR B 1 145 ? 10.711 -19.984 -9.023 1 97.88 145 THR B C 1
ATOM 3108 O O . THR B 1 145 ? 11.125 -19.266 -9.93 1 97.88 145 THR B O 1
ATOM 3111 N N . GLY B 1 146 ? 9.523 -19.828 -8.508 1 98.25 146 GLY B N 1
ATOM 3112 C CA . GLY B 1 146 ? 8.609 -18.781 -8.906 1 98.25 146 GLY B CA 1
ATOM 3113 C C . GLY B 1 146 ? 7.488 -18.547 -7.902 1 98.25 146 GLY B C 1
ATOM 3114 O O . GLY B 1 146 ? 7.289 -19.359 -6.996 1 98.25 146 GLY B O 1
ATOM 3115 N N . TRP B 1 147 ? 6.777 -17.406 -8.117 1 98.12 147 TRP B N 1
ATOM 3116 C CA . TRP B 1 147 ? 5.695 -17.109 -7.191 1 98.12 147 TRP B CA 1
ATOM 3117 C C . TRP B 1 147 ? 4.59 -16.312 -7.887 1 98.12 147 TRP B C 1
ATOM 3119 O O . TRP B 1 147 ? 4.805 -15.75 -8.961 1 98.12 147 TRP B O 1
ATOM 3129 N N . THR B 1 148 ? 3.463 -16.375 -7.336 1 97.38 148 THR B N 1
ATOM 3130 C CA . THR B 1 148 ? 2.443 -15.344 -7.492 1 97.38 148 THR B CA 1
ATOM 3131 C C . THR B 1 148 ? 1.894 -14.922 -6.133 1 97.38 148 THR B C 1
ATOM 3133 O O . THR B 1 148 ? 1.837 -15.719 -5.199 1 97.38 148 THR B O 1
ATOM 3136 N N . HIS B 1 149 ? 1.582 -13.711 -6.094 1 94.25 149 HIS B N 1
ATOM 3137 C CA . HIS B 1 149 ? 1.146 -13.047 -4.871 1 94.25 149 HIS B CA 1
ATOM 3138 C C . HIS B 1 149 ? -0.133 -12.25 -5.102 1 94.25 149 HIS B C 1
ATOM 3140 O O . HIS B 1 149 ? -0.289 -11.609 -6.145 1 94.25 149 HIS B O 1
ATOM 3146 N N . LEU B 1 150 ? -1.061 -12.344 -4.172 1 90.88 150 LEU B N 1
ATOM 3147 C CA . LEU B 1 150 ? -2.246 -11.492 -4.176 1 90.88 150 LEU B CA 1
ATOM 3148 C C . LEU B 1 150 ? -2.295 -10.625 -2.926 1 90.88 150 LEU B C 1
ATOM 3150 O O . LEU B 1 150 ? -2.242 -11.141 -1.806 1 90.88 150 LEU B O 1
ATOM 3154 N N . ASP B 1 151 ? -2.25 -9.344 -3.143 1 90.38 151 ASP B N 1
ATOM 3155 C CA . ASP B 1 151 ? -2.498 -8.383 -2.076 1 90.38 151 ASP B CA 1
ATOM 3156 C C . ASP B 1 151 ? -3.973 -7.988 -2.021 1 90.38 151 ASP B C 1
ATOM 3158 O O . ASP B 1 151 ? -4.52 -7.473 -2.996 1 90.38 151 ASP B O 1
ATOM 3162 N N . LEU B 1 152 ? -4.574 -8.328 -0.892 1 79.44 152 LEU B N 1
ATOM 3163 C CA . LEU B 1 152 ? -6.023 -8.242 -0.759 1 79.44 152 LEU B CA 1
ATOM 3164 C C . LEU B 1 152 ? -6.418 -7.129 0.205 1 79.44 152 LEU B C 1
ATOM 3166 O O . LEU B 1 152 ? -6.199 -7.242 1.414 1 79.44 152 LEU B O 1
ATOM 3170 N N . PRO B 1 153 ? -6.91 -6.004 -0.371 1 74.38 153 PRO B N 1
ATOM 3171 C CA . PRO B 1 153 ? -7.375 -4.957 0.542 1 74.38 153 PRO B CA 1
ATOM 3172 C C . PRO B 1 153 ? -8.57 -5.398 1.387 1 74.38 153 PRO B C 1
ATOM 3174 O O . PRO B 1 153 ? -9.422 -6.152 0.911 1 74.38 153 PRO B O 1
ATOM 3177 N N . GLN B 1 154 ? -8.625 -5.059 2.654 1 62.06 154 GLN B N 1
ATOM 3178 C CA . GLN B 1 154 ? -9.688 -5.512 3.541 1 62.06 154 GLN B CA 1
ATOM 3179 C C . GLN B 1 154 ? -10.695 -4.398 3.805 1 62.06 154 GLN B C 1
ATOM 3181 O O . GLN B 1 154 ? -11.781 -4.648 4.336 1 62.06 154 GLN B O 1
ATOM 3186 N N . VAL B 1 155 ? -10.289 -3.188 3.459 1 63.12 155 VAL B N 1
ATOM 3187 C CA . VAL B 1 155 ? -11.273 -2.123 3.635 1 63.12 155 VAL B CA 1
ATOM 3188 C C . VAL B 1 155 ? -12.477 -2.381 2.732 1 63.12 155 VAL B C 1
ATOM 3190 O O . VAL B 1 155 ? -12.32 -2.725 1.559 1 63.12 155 VAL B O 1
ATOM 3193 N N . ARG B 1 156 ? -13.672 -2.406 3.332 1 56.81 156 ARG B N 1
ATOM 3194 C CA . ARG B 1 156 ? -14.938 -2.846 2.74 1 56.81 156 ARG B CA 1
ATOM 3195 C C . ARG B 1 156 ? -15.133 -2.23 1.359 1 56.81 156 ARG B C 1
ATOM 3197 O O . ARG B 1 156 ? -15.609 -2.9 0.438 1 56.81 156 ARG B O 1
ATOM 3204 N N . ARG B 1 157 ? -14.82 -1.131 1.128 1 55.75 157 ARG B N 1
ATOM 3205 C CA . ARG B 1 157 ? -15.203 -0.428 -0.093 1 55.75 157 ARG B CA 1
ATOM 3206 C C . ARG B 1 157 ? -14.281 -0.795 -1.248 1 55.75 157 ARG B C 1
ATOM 3208 O O . ARG B 1 157 ? -14.555 -0.468 -2.402 1 55.75 157 ARG B O 1
ATOM 3215 N N . ILE B 1 158 ? -13.125 -1.494 -1.008 1 58.12 158 ILE B N 1
ATOM 3216 C CA . ILE B 1 158 ? -12.227 -1.933 -2.072 1 58.12 158 ILE B CA 1
ATOM 3217 C C . ILE B 1 158 ? -12.055 -3.447 -2.01 1 58.12 158 ILE B C 1
ATOM 3219 O O . ILE B 1 158 ? -11.047 -3.984 -2.475 1 58.12 158 ILE B O 1
ATOM 3223 N N . ARG B 1 159 ? -13.133 -4.105 -1.816 1 63.41 159 ARG B N 1
ATOM 3224 C CA . ARG B 1 159 ? -12.969 -5.512 -1.472 1 63.41 159 ARG B CA 1
ATOM 3225 C C . ARG B 1 159 ? -13 -6.387 -2.719 1 63.41 159 ARG B C 1
ATOM 3227 O O . ARG B 1 159 ? -12.672 -7.574 -2.658 1 63.41 159 ARG B O 1
ATOM 3234 N N . GLU B 1 160 ? -13.055 -5.715 -3.873 1 78.19 160 GLU B N 1
ATOM 3235 C CA . GLU B 1 160 ? -13.188 -6.625 -5.008 1 78.19 160 GLU B CA 1
ATOM 3236 C C . GLU B 1 160 ? -12.07 -6.41 -6.023 1 78.19 160 GLU B C 1
ATOM 3238 O O . GLU B 1 160 ? -12.195 -6.805 -7.184 1 78.19 160 GLU B O 1
ATOM 3243 N N . THR B 1 161 ? -11.086 -5.715 -5.652 1 90.25 161 THR B N 1
ATOM 3244 C CA . THR B 1 161 ? -9.914 -5.469 -6.488 1 90.25 161 THR B CA 1
ATOM 3245 C C . THR B 1 161 ? -8.633 -5.848 -5.754 1 90.25 161 THR B C 1
ATOM 3247 O O . THR B 1 161 ? -8.367 -5.352 -4.656 1 90.25 161 THR B O 1
ATOM 3250 N N . ALA B 1 162 ? -7.883 -6.766 -6.34 1 91.38 162 ALA B N 1
ATOM 3251 C CA . ALA B 1 162 ? -6.648 -7.23 -5.715 1 91.38 162 ALA B CA 1
ATOM 3252 C C . ALA B 1 162 ? -5.438 -6.914 -6.594 1 91.38 162 ALA B C 1
ATOM 3254 O O . ALA B 1 162 ? -5.57 -6.746 -7.805 1 91.38 162 ALA B O 1
ATOM 3255 N N . GLN B 1 163 ? -4.359 -6.738 -5.992 1 94.62 163 GLN B N 1
ATOM 3256 C CA . GLN B 1 163 ? -3.104 -6.648 -6.734 1 94.62 163 GLN B CA 1
ATOM 3257 C C . GLN B 1 163 ? -2.436 -8.016 -6.852 1 94.62 163 GLN B C 1
ATOM 3259 O O . GLN B 1 163 ? -2.33 -8.75 -5.863 1 94.62 163 GLN B O 1
ATOM 3264 N N . GLN B 1 164 ? -2.062 -8.367 -8.047 1 96.94 164 GLN B N 1
ATOM 3265 C CA . GLN B 1 164 ? -1.376 -9.633 -8.281 1 96.94 164 GLN B CA 1
ATOM 3266 C C . GLN B 1 164 ? 0.009 -9.406 -8.875 1 96.94 164 GLN B C 1
ATOM 3268 O O . GLN B 1 164 ? 0.174 -8.586 -9.781 1 96.94 164 GLN B O 1
ATOM 3273 N N . THR B 1 165 ? 0.987 -10.039 -8.336 1 97.19 165 THR B N 1
ATOM 3274 C CA . THR B 1 165 ? 2.322 -10.102 -8.914 1 97.19 165 THR B CA 1
ATOM 3275 C C . THR B 1 165 ? 2.699 -11.547 -9.25 1 97.19 165 THR B C 1
ATOM 3277 O O . THR B 1 165 ? 2.109 -12.484 -8.719 1 97.19 165 THR B O 1
ATOM 3280 N N . VAL B 1 166 ? 3.637 -11.695 -10.172 1 98.25 166 V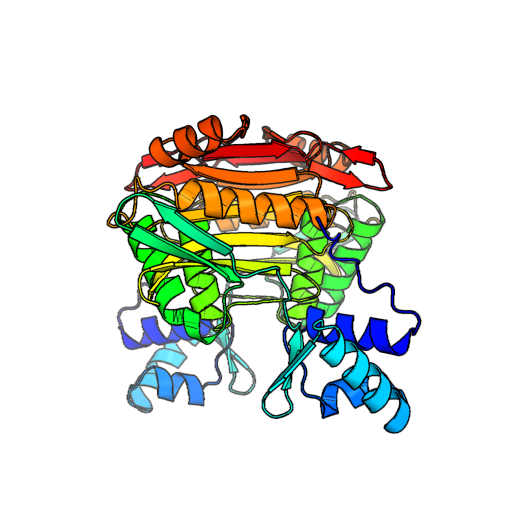AL B N 1
ATOM 3281 C CA . VAL B 1 166 ? 4.117 -13.016 -10.586 1 98.25 166 VAL B CA 1
ATOM 3282 C C . VAL B 1 166 ? 5.562 -12.906 -11.062 1 98.25 166 VAL B C 1
ATOM 3284 O O . VAL B 1 166 ? 5.973 -11.875 -11.594 1 98.25 166 VAL B O 1
ATOM 3287 N N . GLY B 1 167 ? 6.301 -13.961 -10.773 1 98 167 GLY B N 1
ATOM 3288 C CA . GLY B 1 167 ? 7.672 -14.031 -11.25 1 98 167 GLY B CA 1
ATOM 3289 C C . GLY B 1 167 ? 8.227 -15.445 -11.266 1 98 167 GLY B C 1
ATOM 3290 O O . GLY B 1 167 ? 7.762 -16.297 -10.516 1 98 167 GLY B O 1
ATOM 3291 N N . VAL B 1 168 ? 9.109 -15.656 -12.188 1 97.94 168 VAL B N 1
ATOM 3292 C CA . VAL B 1 168 ? 9.844 -16.906 -12.312 1 97.94 168 VAL B CA 1
ATOM 3293 C C . VAL B 1 168 ? 11.328 -16.625 -12.492 1 97.94 168 VAL B C 1
ATOM 3295 O O . VAL B 1 168 ? 11.711 -15.758 -13.281 1 97.94 168 VAL B O 1
ATOM 3298 N N . GLU B 1 169 ? 12.141 -17.344 -11.734 1 97.12 169 GLU B N 1
ATOM 3299 C CA . GLU B 1 169 ? 13.586 -17.203 -11.906 1 97.12 169 GLU B CA 1
ATOM 3300 C C . GLU B 1 169 ? 13.992 -17.453 -13.359 1 97.12 169 GLU B C 1
ATOM 3302 O O . GLU B 1 169 ? 13.445 -18.328 -14.023 1 97.12 169 GLU B O 1
ATOM 3307 N N . SER B 1 170 ? 15.008 -16.766 -13.758 1 94.56 170 SER B N 1
ATOM 3308 C CA . SER B 1 170 ? 15.422 -16.766 -15.156 1 94.56 170 SER B CA 1
ATOM 3309 C C . SER B 1 170 ? 15.758 -18.188 -15.633 1 94.56 170 SER B C 1
ATOM 3311 O O . SER B 1 170 ? 15.414 -18.562 -16.75 1 94.56 170 SER B O 1
ATOM 3313 N N . ALA B 1 171 ? 16.359 -18.953 -14.805 1 93.75 171 ALA B N 1
ATOM 3314 C CA . ALA B 1 171 ? 16.828 -20.297 -15.148 1 93.75 171 ALA B CA 1
ATOM 3315 C C . ALA B 1 171 ? 15.641 -21.234 -15.406 1 93.75 171 ALA B C 1
ATOM 3317 O O . ALA B 1 171 ? 15.812 -22.312 -15.984 1 93.75 171 ALA B O 1
ATOM 3318 N N . HIS B 1 172 ? 14.484 -20.797 -15.062 1 95.44 172 HIS B N 1
ATOM 3319 C CA . HIS B 1 172 ? 13.336 -21.703 -15.148 1 95.44 172 HIS B CA 1
ATOM 3320 C C . HIS B 1 172 ? 12.242 -21.109 -16.031 1 95.44 172 HIS B C 1
ATOM 3322 O O . HIS B 1 172 ? 11.086 -21.531 -15.961 1 95.44 172 HIS B O 1
ATOM 3328 N N . ARG B 1 173 ? 12.602 -20.203 -16.844 1 94.44 173 ARG B N 1
ATOM 3329 C CA . ARG B 1 173 ? 11.641 -19.594 -17.766 1 94.44 173 ARG B CA 1
ATOM 3330 C C . ARG B 1 173 ? 11.539 -20.406 -19.047 1 94.44 173 ARG B C 1
ATOM 3332 O O . ARG B 1 173 ? 12.383 -21.266 -19.328 1 94.44 173 ARG B O 1
ATOM 3339 N N . GLY B 1 174 ? 10.43 -20.188 -19.719 1 93.31 174 GLY B N 1
ATOM 3340 C CA . GLY B 1 174 ? 10.25 -20.859 -21 1 93.31 174 GLY B CA 1
ATOM 3341 C C . GLY B 1 174 ? 9.586 -22.219 -20.875 1 93.31 174 GLY B C 1
ATOM 3342 O O . GLY B 1 174 ? 9.453 -22.938 -21.875 1 93.31 174 GLY B O 1
ATOM 3343 N N . TYR B 1 175 ? 9.172 -22.531 -19.734 1 94.56 175 TYR B N 1
ATOM 3344 C CA . TYR B 1 175 ? 8.539 -23.828 -19.5 1 94.56 175 TYR B CA 1
ATOM 3345 C C . TYR B 1 175 ? 7.066 -23.672 -19.141 1 94.56 175 TYR B C 1
ATOM 3347 O O . TYR B 1 175 ? 6.41 -24.625 -18.734 1 94.56 175 TYR B O 1
ATOM 3355 N N . GLY B 1 176 ? 6.578 -22.438 -19.188 1 95.94 176 GLY B N 1
ATOM 3356 C CA . GLY B 1 176 ? 5.172 -22.203 -18.922 1 95.94 176 GLY B CA 1
ATOM 3357 C C . GLY B 1 176 ? 4.867 -22 -17.453 1 95.94 176 GLY B C 1
ATOM 3358 O O . GLY B 1 176 ? 3.705 -21.859 -17.062 1 95.94 176 GLY B O 1
ATOM 3359 N N . ILE B 1 177 ? 5.805 -21.984 -16.594 1 97.25 177 ILE B N 1
ATOM 3360 C CA . ILE B 1 177 ? 5.629 -21.875 -15.148 1 97.25 177 ILE B CA 1
ATOM 3361 C C . ILE B 1 177 ? 4.934 -20.547 -14.812 1 97.25 177 ILE B C 1
ATOM 3363 O O . ILE B 1 177 ? 3.982 -20.531 -14.031 1 97.25 177 ILE B O 1
ATOM 3367 N N . GLY B 1 178 ? 5.375 -19.516 -15.469 1 97.88 178 GLY B N 1
ATOM 3368 C CA . GLY B 1 178 ? 4.793 -18.219 -15.219 1 97.88 178 GLY B CA 1
ATOM 3369 C C . GLY B 1 178 ? 3.312 -18.141 -15.539 1 97.88 178 GLY B C 1
ATOM 3370 O O . GLY B 1 178 ? 2.523 -17.609 -14.758 1 97.88 178 GLY B O 1
ATOM 3371 N N . GLY B 1 179 ? 2.986 -18.672 -16.688 1 97.5 179 GLY B N 1
ATOM 3372 C CA . GLY B 1 179 ? 1.586 -18.703 -17.078 1 97.5 179 GLY B CA 1
ATOM 3373 C C . GLY B 1 179 ? 0.71 -19.469 -16.109 1 97.5 179 GLY B C 1
ATOM 3374 O O . GLY B 1 179 ? -0.39 -19.031 -15.766 1 97.5 179 GLY B O 1
ATOM 3375 N N . LYS B 1 180 ? 1.205 -20.562 -15.625 1 95.56 180 LYS B N 1
ATOM 3376 C CA . LYS B 1 180 ? 0.45 -21.406 -14.695 1 95.56 180 LYS B CA 1
ATOM 3377 C C . LYS B 1 180 ? 0.307 -20.719 -13.336 1 95.56 180 LYS B C 1
ATOM 3379 O O . LYS B 1 180 ? -0.755 -20.781 -12.719 1 95.56 180 LYS B O 1
ATOM 3384 N N . LEU B 1 181 ? 1.363 -20.109 -12.891 1 97.31 181 LEU B N 1
ATOM 3385 C CA . LEU B 1 181 ? 1.304 -19.344 -11.648 1 97.31 181 LEU B CA 1
ATOM 3386 C C . LEU B 1 181 ? 0.286 -18.219 -11.75 1 97.31 181 LEU B C 1
ATOM 3388 O O . LEU B 1 181 ? -0.548 -18.047 -10.859 1 97.31 181 LEU B O 1
ATOM 3392 N N . LEU B 1 182 ? 0.354 -17.484 -12.867 1 97.88 182 LEU B N 1
ATOM 3393 C CA . LEU B 1 182 ? -0.568 -16.375 -13.094 1 97.88 182 LEU B CA 1
ATOM 3394 C C . LEU B 1 182 ? -2.016 -16.859 -13.055 1 97.88 182 LEU B C 1
ATOM 3396 O O . LEU B 1 182 ? -2.854 -16.266 -12.375 1 97.88 182 LEU B O 1
ATOM 3400 N N . GLN B 1 183 ? -2.232 -17.891 -13.727 1 95.38 183 GLN B N 1
ATOM 3401 C CA . GLN B 1 183 ? -3.584 -18.438 -13.812 1 95.38 183 GLN B CA 1
ATOM 3402 C C . GLN B 1 183 ? -4.07 -18.922 -12.445 1 95.38 183 GLN B C 1
ATOM 3404 O O . GLN B 1 183 ? -5.242 -18.75 -12.102 1 95.38 183 GLN B O 1
ATOM 3409 N N . ARG B 1 184 ? -3.23 -19.5 -11.727 1 92.62 184 ARG B N 1
ATOM 3410 C CA . ARG B 1 184 ? -3.598 -19.969 -10.391 1 92.62 184 ARG B CA 1
ATOM 3411 C C . ARG B 1 184 ? -4.086 -18.812 -9.516 1 92.62 184 ARG B C 1
ATOM 3413 O O . ARG B 1 184 ? -5.098 -18.938 -8.828 1 92.62 184 ARG B O 1
ATOM 3420 N N . GLY B 1 185 ? -3.311 -17.719 -9.5 1 93.31 185 GLY B N 1
ATOM 3421 C CA . GLY B 1 185 ? -3.74 -16.531 -8.766 1 93.31 185 GLY B CA 1
ATOM 3422 C C . GLY B 1 185 ? -5.066 -15.984 -9.25 1 93.31 185 GLY B C 1
ATOM 3423 O O . GLY B 1 185 ? -5.918 -15.609 -8.438 1 93.31 185 GLY B O 1
ATOM 3424 N N . LEU B 1 186 ? -5.238 -15.984 -10.578 1 93.94 186 LEU B N 1
ATOM 3425 C CA . LEU B 1 186 ? -6.477 -15.484 -11.164 1 93.94 186 LEU B CA 1
ATOM 3426 C C . LEU B 1 186 ? -7.656 -16.359 -10.766 1 93.94 186 LEU B C 1
ATOM 3428 O O . LEU B 1 186 ? -8.719 -15.859 -10.398 1 93.94 186 LEU B O 1
ATOM 3432 N N . ASP B 1 187 ? -7.434 -17.641 -10.844 1 88.56 187 ASP B N 1
ATOM 3433 C CA . ASP B 1 187 ? -8.484 -18.578 -10.469 1 88.56 187 ASP B CA 1
ATOM 3434 C C . ASP B 1 187 ? -8.906 -18.375 -9.016 1 88.56 187 ASP B C 1
ATOM 3436 O O . ASP B 1 187 ? -10.094 -18.375 -8.703 1 88.56 187 ASP B O 1
ATOM 3440 N N . TRP B 1 188 ? -7.973 -18.266 -8.195 1 85.56 188 TRP B N 1
ATOM 3441 C CA . TRP B 1 188 ? -8.266 -18.062 -6.781 1 85.56 188 TRP B CA 1
ATOM 3442 C C . TRP B 1 188 ? -9.055 -16.781 -6.562 1 85.56 188 TRP B C 1
ATOM 3444 O O . TRP B 1 188 ? -10.055 -16.766 -5.84 1 85.56 188 TRP B O 1
ATOM 3454 N N . ALA B 1 189 ? -8.57 -15.695 -7.141 1 88.56 189 ALA B N 1
ATOM 3455 C CA . ALA B 1 189 ? -9.234 -14.398 -7.008 1 88.56 189 ALA B CA 1
ATOM 3456 C C . ALA B 1 189 ? -10.688 -14.477 -7.477 1 88.56 189 ALA B C 1
ATOM 3458 O O . ALA B 1 189 ? -11.594 -14 -6.789 1 88.56 189 ALA B O 1
ATOM 3459 N N . GLU B 1 190 ? -10.883 -15.125 -8.609 1 85.56 190 GLU B N 1
ATOM 3460 C CA . GLU B 1 190 ? -12.227 -15.273 -9.148 1 85.56 190 GLU B CA 1
ATOM 3461 C C . GLU B 1 190 ? -13.117 -16.094 -8.211 1 85.56 190 GLU B C 1
ATOM 3463 O O . GLU B 1 190 ? -14.25 -15.695 -7.922 1 85.56 190 GLU B O 1
ATOM 3468 N N . ALA B 1 191 ? -12.57 -17.109 -7.762 1 77 191 ALA B N 1
ATOM 3469 C CA . ALA B 1 191 ? -13.32 -18 -6.879 1 77 191 ALA B CA 1
ATOM 3470 C C . ALA B 1 191 ? -13.688 -17.297 -5.574 1 77 191 ALA B C 1
ATOM 3472 O O . ALA B 1 191 ? -14.672 -17.672 -4.926 1 77 191 ALA B O 1
ATOM 3473 N N . ASN B 1 192 ? -12.93 -16.328 -5.207 1 77.62 192 ASN B N 1
ATOM 3474 C CA . ASN B 1 192 ? -13.172 -15.633 -3.945 1 77.62 192 ASN B CA 1
ATOM 3475 C C . ASN B 1 192 ? -13.891 -14.305 -4.16 1 77.62 192 ASN B C 1
ATOM 3477 O O . ASN B 1 192 ? -13.914 -13.445 -3.271 1 77.62 192 ASN B O 1
ATOM 3481 N N . GLY B 1 193 ? -14.367 -14.055 -5.336 1 77.31 193 GLY B N 1
ATOM 3482 C CA . GLY B 1 193 ? -15.32 -12.984 -5.578 1 77.31 193 GLY B CA 1
ATOM 3483 C C . GLY B 1 193 ? -14.664 -11.695 -6.043 1 77.31 193 GLY B C 1
ATOM 3484 O O . GLY B 1 193 ? -15.312 -10.656 -6.105 1 77.31 193 GLY B O 1
ATOM 3485 N N . TYR B 1 194 ? -13.438 -11.766 -6.293 1 85.75 194 TYR B N 1
ATOM 3486 C CA . TYR B 1 194 ? -12.789 -10.586 -6.855 1 85.75 194 TYR B CA 1
ATOM 3487 C C . TYR B 1 194 ? -13.203 -10.375 -8.305 1 85.75 194 TYR B C 1
ATOM 3489 O O . TYR B 1 194 ? -13.391 -11.344 -9.047 1 85.75 194 TYR B O 1
ATOM 3497 N N . ARG B 1 195 ? -13.352 -9.156 -8.703 1 90.25 195 ARG B N 1
ATOM 3498 C CA . ARG B 1 195 ? -13.82 -8.844 -10.055 1 90.25 195 ARG B CA 1
ATOM 3499 C C . ARG B 1 195 ? -12.672 -8.375 -10.938 1 90.25 195 ARG B C 1
ATOM 3501 O O . ARG B 1 195 ? -12.781 -8.391 -12.164 1 90.25 195 ARG B O 1
ATOM 3508 N N . LYS B 1 196 ? -11.641 -7.926 -10.164 1 93.69 196 LYS B N 1
ATOM 3509 C CA . LYS B 1 196 ? -10.539 -7.305 -10.898 1 93.69 196 LYS B CA 1
ATOM 3510 C C . LYS B 1 196 ? -9.211 -7.516 -10.172 1 93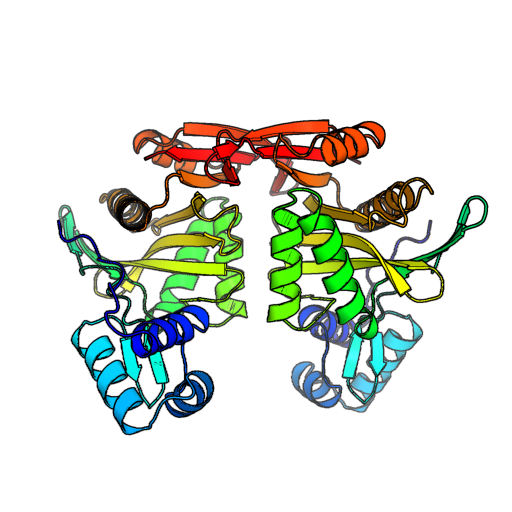.69 196 LYS B C 1
ATOM 3512 O O . LYS B 1 196 ? -9.156 -7.492 -8.945 1 93.69 196 LYS B O 1
ATOM 3517 N N . VAL B 1 197 ? -8.18 -7.789 -10.992 1 95.5 197 VAL B N 1
ATOM 3518 C CA . VAL B 1 197 ? -6.824 -7.816 -10.461 1 95.5 197 VAL B CA 1
ATOM 3519 C C . VAL B 1 197 ? -5.938 -6.859 -11.258 1 95.5 197 VAL B C 1
ATOM 3521 O O . VAL B 1 197 ? -6.137 -6.672 -12.453 1 95.5 197 VAL B O 1
ATOM 3524 N N . TYR B 1 198 ? -5.031 -6.254 -10.516 1 96.19 198 TYR B N 1
ATOM 3525 C CA . TYR B 1 198 ? -4.191 -5.285 -11.219 1 96.19 198 TYR B CA 1
ATOM 3526 C C . TYR B 1 198 ? -2.727 -5.457 -10.836 1 96.19 198 TYR B C 1
ATOM 3528 O O . TYR B 1 198 ? -2.408 -6.156 -9.867 1 96.19 198 TYR B O 1
ATOM 3536 N N . ASN B 1 199 ? -1.842 -4.965 -11.656 1 97.06 199 ASN B N 1
ATOM 3537 C CA . ASN B 1 199 ? -0.397 -4.891 -11.461 1 97.06 199 ASN B CA 1
ATOM 3538 C C . ASN B 1 199 ? 0.17 -3.57 -11.984 1 97.06 199 ASN B C 1
ATOM 3540 O O . ASN B 1 199 ? -0.454 -2.904 -12.812 1 97.06 199 ASN B O 1
ATOM 3544 N N . SER B 1 200 ? 1.197 -3.113 -11.406 1 95.06 200 SER B N 1
ATOM 3545 C CA . SER B 1 200 ? 1.9 -1.899 -11.812 1 95.06 200 SER B CA 1
ATOM 3546 C C . SER B 1 200 ? 3.35 -2.197 -12.188 1 95.06 200 SER B C 1
ATOM 3548 O O . SER B 1 200 ? 4.082 -2.814 -11.406 1 95.06 200 SER B O 1
ATOM 3550 N N . ILE B 1 201 ? 3.729 -1.759 -13.359 1 95.56 201 ILE B N 1
ATOM 3551 C CA . ILE B 1 201 ? 5.008 -2.152 -13.93 1 95.56 201 ILE B CA 1
ATOM 3552 C C . ILE B 1 201 ? 5.688 -0.938 -14.562 1 95.56 201 ILE B C 1
ATOM 3554 O O . ILE B 1 201 ? 5.043 -0.16 -15.273 1 95.56 201 ILE B O 1
ATOM 3558 N N . PRO B 1 202 ? 7.023 -0.789 -14.289 1 94.62 202 PRO B N 1
ATOM 3559 C CA . PRO B 1 202 ? 7.711 0.232 -15.086 1 94.62 202 PRO B CA 1
ATOM 3560 C C . PRO B 1 202 ? 7.621 -0.026 -16.594 1 94.62 202 PRO B C 1
ATOM 3562 O O . PRO B 1 202 ? 7.703 -1.177 -17.031 1 94.62 202 PRO B O 1
ATOM 3565 N N . VAL B 1 203 ? 7.445 1.044 -17.328 1 95.25 203 VAL B N 1
ATOM 3566 C CA . VAL B 1 203 ? 7.262 0.934 -18.781 1 95.25 203 VAL B CA 1
ATOM 3567 C C . VAL B 1 203 ? 8.484 0.262 -19.406 1 95.25 203 VAL B C 1
ATOM 3569 O O . VAL B 1 203 ? 8.383 -0.336 -20.484 1 95.25 203 VAL B O 1
ATOM 3572 N N . THR B 1 204 ? 9.617 0.276 -18.75 1 93.56 204 THR B N 1
ATOM 3573 C CA . THR B 1 204 ? 10.859 -0.292 -19.266 1 93.56 204 THR B CA 1
ATOM 3574 C C . THR B 1 204 ? 10.875 -1.809 -19.094 1 93.56 204 THR B C 1
ATOM 3576 O O . THR B 1 204 ? 11.719 -2.496 -19.672 1 93.56 204 THR B O 1
ATOM 3579 N N . ASN B 1 205 ? 10.031 -2.354 -18.281 1 95.12 205 ASN B N 1
ATOM 3580 C CA . ASN B 1 205 ? 9.906 -3.799 -18.125 1 95.12 205 ASN B CA 1
ATOM 3581 C C . ASN B 1 205 ? 9.023 -4.402 -19.219 1 95.12 205 ASN B C 1
ATOM 3583 O O . ASN B 1 205 ? 7.938 -4.91 -18.938 1 95.12 205 ASN B O 1
ATOM 3587 N N . GLU B 1 206 ? 9.547 -4.441 -20.406 1 95.5 206 GLU B N 1
ATOM 3588 C CA . GLU B 1 206 ? 8.789 -4.859 -21.578 1 95.5 206 GLU B CA 1
ATOM 3589 C C . GLU B 1 206 ? 8.398 -6.328 -21.5 1 95.5 206 GLU B C 1
ATOM 3591 O O . GLU B 1 206 ? 7.328 -6.723 -21.969 1 95.5 206 GLU B O 1
ATOM 3596 N N . HIS B 1 207 ? 9.242 -7.059 -20.906 1 95 207 HIS B N 1
ATOM 3597 C CA . HIS B 1 207 ? 8.977 -8.484 -20.781 1 95 207 HIS B CA 1
ATOM 3598 C C . HIS B 1 207 ? 7.723 -8.742 -19.953 1 95 207 HIS B C 1
ATOM 3600 O O . HIS B 1 207 ? 6.855 -9.523 -20.359 1 95 207 HIS B O 1
ATOM 3606 N N . ALA B 1 208 ? 7.602 -8.109 -18.844 1 96.38 208 ALA B N 1
ATOM 3607 C CA . ALA B 1 208 ? 6.438 -8.281 -17.969 1 96.38 208 ALA B CA 1
ATOM 3608 C C . ALA B 1 208 ? 5.164 -7.785 -18.656 1 96.38 208 ALA B C 1
ATOM 3610 O O . ALA B 1 208 ? 4.121 -8.438 -18.578 1 96.38 208 ALA B O 1
ATOM 3611 N N . ILE B 1 209 ? 5.293 -6.676 -19.359 1 97.5 209 ILE B N 1
ATOM 3612 C CA . ILE B 1 209 ? 4.145 -6.09 -20.047 1 97.5 209 ILE B CA 1
ATOM 3613 C C . ILE B 1 209 ? 3.656 -7.039 -21.141 1 97.5 209 ILE B C 1
ATOM 3615 O O . ILE B 1 209 ? 2.459 -7.32 -21.234 1 97.5 209 ILE B O 1
ATOM 3619 N N . SER B 1 210 ? 4.516 -7.531 -21.875 1 97.44 210 SER B N 1
ATOM 3620 C CA . SER B 1 210 ? 4.172 -8.453 -22.953 1 97.44 210 SER B CA 1
ATOM 3621 C C . SER B 1 210 ? 3.588 -9.75 -22.406 1 97.44 210 SER B C 1
ATOM 3623 O O . SER B 1 210 ? 2.627 -10.289 -22.953 1 97.44 210 SER B O 1
ATOM 3625 N N . PHE B 1 211 ? 4.23 -10.25 -21.375 1 97.62 211 PHE B N 1
ATOM 3626 C CA . PHE B 1 211 ? 3.762 -11.477 -20.75 1 97.62 211 PHE B CA 1
ATOM 3627 C C . PHE B 1 211 ? 2.318 -11.328 -20.281 1 97.62 211 PHE B C 1
ATOM 3629 O O . PHE B 1 211 ? 1.471 -12.164 -20.609 1 97.62 211 PHE B O 1
ATOM 3636 N N . LEU B 1 212 ? 2.014 -10.242 -19.516 1 98.44 212 LEU B N 1
ATOM 3637 C CA . LEU B 1 212 ? 0.663 -10.023 -19 1 98.44 212 LEU B CA 1
ATOM 3638 C C . LEU B 1 212 ? -0.32 -9.812 -20.156 1 98.44 212 LEU B C 1
ATOM 3640 O O . LEU B 1 212 ? -1.437 -10.336 -20.125 1 98.44 212 LEU B O 1
ATOM 3644 N N . SER B 1 213 ? 0.096 -9.078 -21.156 1 98.25 213 SER B N 1
ATOM 3645 C CA . SER B 1 213 ? -0.757 -8.852 -22.328 1 98.25 213 SER B CA 1
ATOM 3646 C C . SER B 1 213 ? -1.116 -10.172 -23.016 1 98.25 213 SER B C 1
ATOM 3648 O O . SER B 1 213 ? -2.268 -10.383 -23.391 1 98.25 213 SER B O 1
ATOM 3650 N N . ALA B 1 214 ? -0.171 -11 -23.125 1 98 214 ALA B N 1
ATOM 3651 C CA . ALA B 1 214 ? -0.378 -12.297 -23.766 1 98 214 ALA B CA 1
ATOM 3652 C C . ALA B 1 214 ? -1.332 -13.164 -22.953 1 98 214 ALA B C 1
ATOM 3654 O O . ALA B 1 214 ? -1.867 -14.156 -23.453 1 98 214 ALA B O 1
ATOM 3655 N N . HIS B 1 215 ? -1.53 -12.82 -21.734 1 97.94 215 HIS B N 1
ATOM 3656 C CA . HIS B 1 215 ? -2.389 -13.617 -20.875 1 97.94 215 HIS B CA 1
ATOM 3657 C C . HIS B 1 215 ? -3.68 -12.875 -20.547 1 97.94 215 HIS B C 1
ATOM 3659 O O . HIS B 1 215 ? -4.277 -13.102 -19.484 1 97.94 215 HIS B O 1
ATOM 3665 N N . GLY B 1 216 ? -4.035 -11.891 -21.312 1 97.88 216 GLY B N 1
ATOM 3666 C CA . GLY B 1 216 ? -5.371 -11.312 -21.281 1 97.88 216 GLY B CA 1
ATOM 3667 C C . GLY B 1 216 ? -5.449 -10.047 -20.453 1 97.88 216 GLY B C 1
ATOM 3668 O O . GLY B 1 216 ? -6.535 -9.508 -20.234 1 97.88 216 GLY B O 1
ATOM 3669 N N . TRP B 1 217 ? -4.34 -9.508 -19.969 1 98.38 217 TRP B N 1
ATOM 3670 C CA . TRP B 1 217 ? -4.332 -8.25 -19.234 1 98.38 217 TRP B CA 1
ATOM 3671 C C . TRP B 1 217 ? -4.281 -7.062 -20.203 1 98.38 217 TRP B C 1
ATOM 3673 O O . TRP B 1 217 ? -3.74 -7.168 -21.297 1 98.38 217 TRP B O 1
ATOM 3683 N N . ASN B 1 218 ? -4.844 -5.984 -19.75 1 97.94 218 ASN B N 1
ATOM 3684 C CA . ASN B 1 218 ? -4.836 -4.754 -20.531 1 97.94 218 ASN B CA 1
ATOM 3685 C C . ASN B 1 218 ? -4.277 -3.58 -19.734 1 97.94 218 ASN B C 1
ATOM 3687 O O . ASN B 1 218 ? -4.418 -3.535 -18.516 1 97.94 218 ASN B O 1
ATOM 3691 N N . THR B 1 219 ? -3.697 -2.643 -20.484 1 97.56 219 THR B N 1
ATOM 3692 C CA . THR B 1 219 ? -3.293 -1.398 -19.844 1 97.56 219 THR B CA 1
ATOM 3693 C C . THR B 1 219 ? -4.512 -0.56 -19.469 1 97.56 219 THR B C 1
ATOM 3695 O O . THR B 1 219 ? -5.352 -0.263 -20.328 1 97.56 219 THR B O 1
ATOM 3698 N N . GLU B 1 220 ? -4.578 -0.191 -18.25 1 96.88 220 GLU B N 1
ATOM 3699 C CA . GLU B 1 220 ? -5.742 0.588 -17.828 1 96.88 220 GLU B CA 1
ATOM 3700 C C . GLU B 1 220 ? -5.359 2.035 -17.531 1 96.88 220 GLU B C 1
ATOM 3702 O O . GLU B 1 220 ? -6.207 2.93 -17.594 1 96.88 220 GLU B O 1
ATOM 3707 N N . ALA B 1 221 ? -4.168 2.268 -17.219 1 96.88 221 ALA B N 1
ATOM 3708 C CA . ALA B 1 221 ? -3.729 3.625 -16.906 1 96.88 221 ALA B CA 1
ATOM 3709 C C . ALA B 1 221 ? -2.209 3.742 -16.984 1 96.88 221 ALA B C 1
ATOM 3711 O O . ALA B 1 221 ? -1.499 2.734 -16.938 1 96.88 221 ALA B O 1
ATOM 3712 N N . ILE B 1 222 ? -1.782 4.977 -17.188 1 96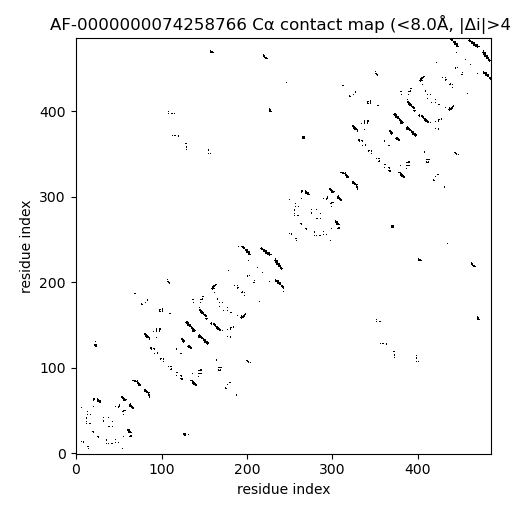.69 222 ILE B N 1
ATOM 3713 C CA . ILE B 1 222 ? -0.36 5.297 -17.188 1 96.69 222 ILE B CA 1
ATOM 3714 C C . ILE B 1 222 ? -0.104 6.48 -16.25 1 96.69 222 ILE B C 1
ATOM 3716 O O . ILE B 1 222 ? -0.829 7.477 -16.297 1 96.69 222 ILE B O 1
ATOM 3720 N N . ARG B 1 223 ? 0.787 6.316 -15.344 1 95.25 223 ARG B N 1
ATOM 3721 C CA . ARG B 1 223 ? 1.242 7.441 -14.531 1 95.25 223 ARG B CA 1
ATOM 3722 C C . ARG B 1 223 ? 2.619 7.918 -14.977 1 95.25 223 ARG B C 1
ATOM 3724 O O . ARG B 1 223 ? 3.58 7.148 -14.977 1 95.25 223 ARG B O 1
ATOM 3731 N N . GLU B 1 224 ? 2.678 9.156 -15.242 1 93.88 224 GLU B N 1
ATOM 3732 C CA . GLU B 1 224 ? 3.902 9.719 -15.805 1 93.88 224 GLU B CA 1
ATOM 3733 C C . GLU B 1 224 ? 4.973 9.891 -14.734 1 93.88 224 GLU B C 1
ATOM 3735 O O . GLU B 1 224 ? 4.684 10.328 -13.625 1 93.88 224 GLU B O 1
ATOM 3740 N N . GLU B 1 225 ? 6.215 9.484 -15.062 1 92.88 225 GLU B N 1
ATOM 3741 C CA . GLU B 1 225 ? 7.41 9.703 -14.258 1 92.88 225 GLU B CA 1
ATOM 3742 C C . GLU B 1 225 ? 7.18 9.281 -12.805 1 92.88 225 GLU B C 1
ATOM 3744 O O . GLU B 1 225 ? 7.5 10.023 -11.875 1 92.88 225 GLU B O 1
ATOM 3749 N N . HIS B 1 226 ? 6.641 8.117 -12.695 1 93.06 226 HIS B N 1
ATOM 3750 C CA . HIS B 1 226 ? 6.281 7.637 -11.367 1 93.06 226 HIS B CA 1
ATOM 3751 C C . HIS B 1 226 ? 7.484 7.016 -10.664 1 93.06 226 HIS B C 1
ATOM 3753 O O . HIS B 1 226 ? 7.57 7.047 -9.438 1 93.06 226 HIS B O 1
ATOM 3759 N N . TYR B 1 227 ? 8.391 6.48 -11.406 1 90.62 227 TYR B N 1
ATOM 3760 C CA . TYR B 1 227 ? 9.578 5.844 -10.844 1 90.62 227 TYR B CA 1
ATOM 3761 C C . TYR B 1 227 ? 10.836 6.633 -11.188 1 90.62 227 TYR B C 1
ATOM 3763 O O . TYR B 1 227 ? 10.852 7.387 -12.164 1 90.62 227 TYR B O 1
ATOM 3771 N N . THR B 1 228 ? 11.82 6.469 -10.305 1 86.38 228 THR B N 1
ATOM 3772 C CA . THR B 1 228 ? 13.188 6.859 -10.617 1 86.38 228 THR B CA 1
ATOM 3773 C C . THR B 1 228 ? 14.102 5.637 -10.664 1 86.38 228 THR B C 1
ATOM 3775 O O . THR B 1 228 ? 14.406 5.047 -9.625 1 86.38 228 THR B O 1
ATOM 3778 N N . ILE B 1 229 ? 14.461 5.27 -11.797 1 84.44 229 ILE B N 1
ATOM 3779 C CA . ILE B 1 229 ? 15.281 4.082 -12.016 1 84.44 229 ILE B CA 1
ATOM 3780 C C . ILE B 1 229 ? 16.594 4.473 -12.695 1 84.44 229 ILE B C 1
ATOM 3782 O O . ILE B 1 229 ? 16.578 4.988 -13.82 1 84.44 229 ILE B O 1
ATOM 3786 N N . ASP B 1 230 ? 17.703 4.219 -11.922 1 80.69 230 ASP B N 1
ATOM 3787 C CA . ASP B 1 230 ? 19.031 4.559 -12.43 1 80.69 230 ASP B CA 1
ATOM 3788 C C . ASP B 1 230 ? 19.094 6.027 -12.844 1 80.69 230 ASP B C 1
ATOM 3790 O O . ASP B 1 230 ? 19.578 6.348 -13.938 1 80.69 230 ASP B O 1
ATOM 3794 N N . GLY B 1 231 ? 18.438 6.855 -12.117 1 81.25 231 GLY B N 1
ATOM 3795 C CA . GLY B 1 231 ? 18.516 8.297 -12.312 1 81.25 231 GLY B CA 1
ATOM 3796 C C . GLY B 1 231 ? 17.562 8.805 -13.383 1 81.25 231 GLY B C 1
ATOM 3797 O O . GLY B 1 231 ? 17.531 10 -13.68 1 81.25 231 GLY B O 1
ATOM 3798 N N . GLU B 1 232 ? 16.859 7.941 -14 1 89.31 232 GLU B N 1
ATOM 3799 C CA . GLU B 1 232 ? 15.906 8.328 -15.039 1 89.31 232 GLU B CA 1
ATOM 3800 C C . GLU B 1 232 ? 14.469 8.211 -14.539 1 89.31 232 GLU B C 1
ATOM 3802 O O . GLU B 1 232 ? 14.141 7.301 -13.773 1 89.31 232 GLU B O 1
ATOM 3807 N N . TYR B 1 233 ? 13.688 9.195 -15.039 1 91.38 233 TYR B N 1
ATOM 3808 C CA . TYR B 1 233 ? 12.266 9.148 -14.727 1 91.38 233 TYR B CA 1
ATOM 3809 C C . TYR B 1 233 ? 11.531 8.203 -15.672 1 91.38 233 TYR B C 1
ATOM 3811 O O . TYR B 1 233 ? 11.695 8.289 -16.891 1 91.38 233 TYR B O 1
ATOM 3819 N N . VAL B 1 234 ? 10.797 7.289 -15.031 1 94.06 234 VAL B N 1
ATOM 3820 C CA . VAL B 1 234 ? 10.164 6.227 -15.805 1 94.06 234 VAL B CA 1
ATOM 3821 C C . VAL B 1 234 ? 8.672 6.18 -15.5 1 94.06 234 VAL B C 1
ATOM 3823 O O . VAL B 1 234 ? 8.266 6.266 -14.336 1 94.06 234 VAL B O 1
ATOM 3826 N N . ASP B 1 235 ? 7.863 6.039 -16.547 1 95.75 235 ASP B N 1
ATOM 3827 C CA . ASP B 1 235 ? 6.418 5.918 -16.391 1 95.75 235 ASP B CA 1
ATOM 3828 C C . ASP B 1 235 ? 6.043 4.574 -15.773 1 95.75 235 ASP B C 1
ATOM 3830 O O . ASP B 1 235 ? 6.785 3.598 -15.906 1 95.75 235 ASP B O 1
ATOM 3834 N N . GLU B 1 236 ? 4.945 4.621 -15.039 1 95.88 236 GLU B N 1
ATOM 3835 C CA . GLU B 1 236 ? 4.32 3.389 -14.57 1 95.88 236 GLU B CA 1
ATOM 3836 C C . GLU B 1 236 ? 3.15 2.986 -15.461 1 95.88 236 GLU B C 1
ATOM 3838 O O . GLU B 1 236 ? 2.258 3.797 -15.719 1 95.88 236 GLU B O 1
ATOM 3843 N N . VAL B 1 237 ? 3.186 1.774 -15.945 1 97.19 237 VAL B N 1
ATOM 3844 C CA . VAL B 1 237 ? 2.064 1.179 -16.656 1 97.19 237 VAL B CA 1
ATOM 3845 C C . VAL B 1 237 ? 1.228 0.334 -15.703 1 97.19 237 VAL B C 1
ATOM 3847 O O . VAL B 1 237 ? 1.734 -0.613 -15.102 1 97.19 237 VAL B O 1
ATOM 3850 N N . MET B 1 238 ? -0.012 0.762 -15.57 1 97.12 238 MET B N 1
ATOM 3851 C CA . MET B 1 238 ? -0.939 -0.007 -14.742 1 97.12 238 MET B CA 1
ATOM 3852 C C . MET B 1 238 ? -1.805 -0.922 -15.602 1 97.12 238 MET B C 1
ATOM 3854 O O . MET B 1 238 ? -2.527 -0.451 -16.484 1 97.12 238 MET B O 1
ATOM 3858 N N . MET B 1 239 ? -1.626 -2.242 -15.305 1 98.19 239 MET B N 1
ATOM 3859 C CA . MET B 1 239 ? -2.375 -3.236 -16.078 1 98.19 239 MET B CA 1
ATOM 3860 C C . MET B 1 239 ? -3.42 -3.922 -15.195 1 98.19 239 MET B C 1
ATOM 3862 O O . MET B 1 239 ? -3.264 -3.992 -13.977 1 98.19 239 MET B O 1
ATOM 3866 N N . ALA B 1 240 ? -4.492 -4.383 -15.867 1 97.94 240 ALA B N 1
ATOM 3867 C CA . ALA B 1 240 ? -5.566 -5.023 -15.109 1 97.94 240 ALA B CA 1
ATOM 3868 C C . ALA B 1 240 ? -6.152 -6.203 -15.883 1 97.94 240 ALA B C 1
ATOM 3870 O O . ALA B 1 240 ? -6.043 -6.266 -17.109 1 97.94 240 ALA B O 1
ATOM 3871 N N . TYR B 1 241 ? -6.625 -7.125 -15.195 1 97.56 241 TYR B N 1
ATOM 3872 C CA . TYR B 1 241 ? -7.418 -8.258 -15.656 1 97.56 241 TYR B CA 1
ATOM 3873 C C . TYR B 1 241 ? -8.805 -8.242 -15.031 1 97.56 241 TYR B C 1
ATOM 3875 O O . TYR B 1 241 ? -8.945 -8.219 -13.812 1 97.56 241 TYR B O 1
ATOM 3883 N N . THR B 1 242 ? -9.82 -8.219 -15.875 1 95.19 242 THR B N 1
ATOM 3884 C CA . THR B 1 242 ? -11.195 -8.219 -15.398 1 95.19 242 THR B CA 1
ATOM 3885 C C . THR B 1 242 ? -11.875 -9.555 -15.695 1 95.19 242 THR B C 1
ATOM 3887 O O . THR B 1 242 ? -11.773 -10.078 -16.812 1 95.19 242 THR B O 1
ATOM 3890 N N . PHE B 1 243 ? -12.453 -10.016 -14.656 1 92.56 243 PHE B N 1
ATOM 3891 C CA . PHE B 1 243 ? -13.094 -11.32 -14.789 1 92.56 243 PHE B CA 1
ATOM 3892 C C . PHE B 1 243 ? -14.43 -11.195 -15.508 1 92.56 243 PHE B C 1
ATOM 3894 O O . PHE B 1 243 ? -15.086 -10.156 -15.43 1 92.56 243 PHE B O 1
#

Organism: NCBI:txid2743089

pLDDT: mean 82.8, std 15.61, range [20.39, 98.44]

Foldseek 3Di:
DDLPPPPPPPDPLLVQLLLVQQAAQKDQLVRSCVVSVDDPVVSVVSVVVCVVVQQWDDDPRMIGGSCCLDDWDWDDFPPFIKIKDWDDLVLLVLQLVLLCQFCVVPPAPVSVVVSVVCVVVVGDFHHHQAKTKTKMFMDTVRGTFKMKMWIAGNDVVRRQEIEMDIGGHPVPPPRCPRVVRVVSVVVSSVSVRHFKYKYKDWPVRVVVVVVVVVNAKDFDDKAWQPDQDPNDRTIITMIMDGD/DDLPPPPPDPDPLLVQLLQVQQAAQKDQLVRSCVVSVDDPVVSVVSVVVCVVVQQWDDDPRMIGGSCCLDDWDWDDFPPFIKIKDWDDLVLLVLQLVLLVQFCVVPPAPVSVVVSVVCVVVVGAFHHHQAKTKTKMFMDTVRGTFKMKMWIAGNDVVRRQEIEMDIGGHPVPPPRCPRVVRVVSVVVSSVSNRHFKYKYKDWPVRVVVVVVVVVNAKDFDDKAWQPDQDPNDRTIITMIMDGD

Secondary structure (DSSP, 8-state):
---------SSHHHHHHHHHHHHHSEEEHHHHHHHHT--HHHHHHHHHHHHHTTSEEEETTEEEE----S--EEEEETTEEEEEEE--GGGHHHHHHHHHHHHHHS--HHHHHHHHHHHHHT-S-EE-SSEEEEEEEEEETTEEEEEEEEEEE-SGGGTTEEEEEEEE-GGGTTSSHHHHHHHHHHHHHHHTT--EEEEEEETT-HHHHHHHHHTT-EEEEEEEEEEEETTEEEEEEEEEEE-/---------SSHHHHHHHHHHHHHSEEEHHHHHHHHT--HHHHHHHHHHHHHTTSEEEETTEEEE-------EEEEETTEEEEEEE--GGGHHHHHHHHHHHHHHS--HHHHHHHHHHHHHT-S-EE-SSEEEEEEEEEETTEEEEEEEEEEE-SGGGTTEEEEEEEE-GGGTTSSHHHHHHHHHHHHHHHTT--EEEEEEETT-HHHHHHHHHTT-EEEEEEEEEEEETTEEEEEEEEEEE-

Solvent-accessible surface area (backbone atoms only — not comparable to full-atom values): 25299 Å² total; per-residue (Å²): 134,82,67,68,60,67,76,77,54,90,39,71,66,39,42,51,51,50,47,48,17,41,32,55,31,45,27,45,53,70,58,48,48,62,70,65,71,54,54,72,67,56,46,50,54,36,48,49,48,35,36,74,69,37,46,29,37,72,58,96,56,29,31,26,49,26,65,61,68,52,70,75,41,79,46,76,40,90,94,42,58,38,34,39,29,54,57,49,68,87,39,45,66,38,49,44,49,28,48,49,52,37,39,72,74,39,70,38,65,61,57,48,46,49,42,43,41,34,65,71,64,70,48,67,62,41,20,40,79,43,43,28,37,46,45,36,29,32,24,47,93,81,37,52,40,26,36,21,38,38,44,36,47,46,45,74,48,34,57,35,38,30,40,47,50,71,47,50,24,77,92,59,57,92,55,56,53,56,60,52,38,49,46,50,54,49,50,50,38,49,63,71,63,31,48,32,36,30,40,66,38,42,62,83,32,51,65,60,53,51,54,42,44,75,69,67,32,40,81,55,34,50,39,77,57,51,30,41,54,95,88,36,73,34,35,31,37,29,31,35,37,73,110,133,80,62,71,59,68,78,78,54,92,38,73,67,39,42,51,51,50,48,49,18,36,38,57,30,44,28,45,52,70,57,46,48,63,70,67,69,55,54,72,66,56,46,50,53,36,50,50,48,34,37,74,70,36,46,29,38,74,60,96,57,28,30,25,53,27,68,63,67,54,71,75,41,80,46,76,40,89,93,43,58,40,35,39,30,56,57,48,69,88,40,43,66,38,48,44,49,28,47,48,52,38,38,71,75,39,70,38,64,60,57,49,45,49,42,42,42,34,66,71,65,69,47,66,58,41,23,38,79,42,43,28,37,47,44,36,30,31,24,48,92,81,37,53,40,29,38,20,37,38,44,35,48,45,46,74,50,34,57,36,37,30,38,47,50,72,47,49,24,76,92,58,56,92,55,55,54,57,60,53,36,49,48,52,54,50,50,51,39,49,59,70,62,33,47,31,37,29,41,66,39,42,62,82,33,51,65,61,53,49,54,42,43,74,70,69,31,40,82,55,34,50,38,76,58,49,29,40,55,96,88,35,74,33,36,30,38,28,32,35,38,73,112

Sequence (486 aa):
METIERPTFESEARKRMYEYVERHGTAKRHVLLDVLSVSSEEFRAELDLLKSKGYLEEEGGTLRVALDAGSVEEYEAGDVEFTIRPARQDDFEGLVDAIRDVTAEETYVVAESIAEQLLYEDTVTRHNTVESRLFFVATVDGEVTGWTHLDLPQVRRIRETAQQTVGVESAHRGYGIGGKLLQRGLDWAEANGYRKVYNSIPVTNEHAISFLSAHGWNTEAIREEHYTIDGEYVDEVMMAYTFMETIERPTFESEARKRMYEYVERHGTAKRHVLLDVLSVSSEEFRAELDLLKSKGYLEEEGGTLRVALDAGSVEEYEAGDVEFTIRPARQDDFEGLVDAIRDVTAEETYVVAESIAEQLLYEDTVTRHNTVESRLFFVATVDGEVTGWTHLDLPQVRRIRETAQQTVGVESAHRGYGIGGKLLQRGLDWAEANGYRKVYNSIPVTNEHAISFLSAHGWNTEAIREEHYTIDGEYVDEVMMAYTF

Radius of gyration: 23.79 Å; Cα contacts (8 Å, |Δi|>4): 972; chains: 2; bounding box: 55×67×53 Å

InterPro domains:
  IPR000182 GNAT domain [PF00583] (120-216)
  IPR000182 GNAT domain [PS51186] (82-243)
  IPR016181 Acyl-CoA N-acyltransferase [SSF55729] (82-241)